Protein AF-A0A935QZE9-F1 (afdb_monomer_lite)

Secondary structure (DSSP, 8-state):
-------PPP----PPPPTT--SSHHHHHHHHHHHHHHHHHHHHHHHTPPP-GGG-TT-HHHHHHHHHHHHHTTSSEEEEEEE-S-GGG-TTS-TTSEEEE-SSSBTT---------B-TTS-B---TTEEEE-TT--EEE-TTS-EEEEE-GGGS-HHHHHHHHHHHHHHHHTTSS-S--S---PPS--TTGGGSPPHHHHHHHHHHHHHHHHSS-TTSTT--S--SS-------EEEEEE--TT--SSSTT-EEEEEE----SHHHHHHHHHH----SS---B-TTS-BSSTTTHHHHHHHH-HHHHHHHHH--S--SS--S--HHHHHHHHHGGGT--HHHHHH--HHHHHHHH-HHHHHHHHHHHHHHH-HHHHHHHHHHHHS-S---S---EEE--TT--HHHHHHHHHS-GGGHHHHHHHHHHHH-S-TT---TT-EEEPPP-

Foldseek 3Di:
DDDDDDDDDPLPPLDDWDPPADQAQVRQVVLLVVQLVLLVVQLVVLCPQDDDLVCPLLDLSLLSVQLSQCVVVLLAFAAEWTFHRRQSQEPPADPQWTKIDAQPDGSPDDDTHDQCDADPSRHGDDNHRIDTGHPPDQWDADPQLHYTYGYSNVVDDSLVVQLSSSLSVLSSQQRGPPPPDLDPDDDPDDVLCLLADRSSNLSVVLSLLLSLCRSDPAPDPPNPQHDLPAQPDDKDKFKAKADAPVLDPPDPRIDMFIDIAQARHRNLVRSLVVQDDDDPSNYQAHSVRDGPDRSSSVSSNCRRPPVSVVSSRPPSDNFDGPSSQHVLLVVLLNCLLVLNNPVSLLPDDPSRLSQCVPCRRHVVSLVSNCVRPPDPSSVVSVVSSVDDNPDDPDLPKDFDAPPDALLNVCCVPVVGSVCSVVQCVQCCVPQPPDSRSHDGRDITGDDDD

Sequence (449 aa):
MQEALACEPPDAELGASRAGAPTNKAEALARHGRNRDRVDRVIRSGLAQDVDPAAGANSRVNLLRNTCQWIEEGEADLFVLTPTHDAHLRPNIPVDKNAYFDTRLTYDQDGADYDETLNAAGQATNDVGLEAKFSQVAGSMSPDGRTMMLIDPISHSEGALVSFFVHEVQHDADQHNAGQPWKVSQPAADPAAQHRAPTWAYNNYQSEFRAYWMMNPEGSGADSFGSSTDTAVTNISITALRPGPDGKFGTADDISSTVSTAFTNRRQQDIFDHMFTPRTDNIYLDTAGAWTQSYAYLPHFYALDPAFKNMVDTYTQPASGNLINSPRIQALSAALPTSSFLSEVQALDDLDRLYLQDRSQSQPFWDQASRSLGIIPLTMLENMIDAPTAVGPMPNTVEVVSGDTLSAIADRYLSDMARWQEIYKLNKSIIGADPNALSVGMELVLPPL

Structure (mmCIF, N/CA/C/O backbone):
data_AF-A0A935QZE9-F1
#
_entry.id   AF-A0A935QZE9-F1
#
loop_
_atom_site.group_PDB
_atom_site.id
_atom_site.type_symbol
_atom_site.label_atom_id
_atom_site.label_alt_id
_atom_site.label_comp_id
_atom_site.label_asym_id
_atom_site.label_entity_id
_atom_site.label_seq_id
_atom_site.pdbx_PDB_ins_code
_atom_site.Cartn_x
_atom_site.Cartn_y
_atom_site.Cartn_z
_atom_site.occupancy
_atom_site.B_iso_or_equiv
_atom_site.auth_seq_id
_atom_site.auth_comp_id
_atom_site.auth_asym_id
_atom_site.auth_atom_id
_atom_site.pdbx_PDB_model_num
ATOM 1 N N . MET A 1 1 ? 23.424 29.061 -59.801 1.00 37.06 1 MET A N 1
ATOM 2 C CA . MET A 1 1 ? 24.359 28.609 -58.756 1.00 37.06 1 MET A CA 1
ATOM 3 C C . MET A 1 1 ? 24.216 29.549 -57.574 1.00 37.06 1 MET A C 1
ATOM 5 O O . MET A 1 1 ? 24.799 30.621 -57.583 1.00 37.06 1 MET A O 1
ATOM 9 N N . GLN A 1 2 ? 23.358 29.182 -56.628 1.00 25.02 2 GLN A N 1
ATOM 10 C CA . GLN A 1 2 ? 23.455 29.606 -55.235 1.00 25.02 2 GLN A CA 1
ATOM 11 C C . GLN A 1 2 ? 22.603 28.617 -54.443 1.00 25.02 2 GLN A C 1
ATOM 13 O O . GLN A 1 2 ? 21.376 28.643 -54.505 1.00 25.02 2 GLN A O 1
ATOM 18 N N . GLU A 1 3 ? 23.297 27.651 -53.846 1.00 27.89 3 GLU A N 1
ATOM 19 C CA . GLU A 1 3 ? 22.759 26.699 -52.884 1.00 27.89 3 GLU A CA 1
ATOM 20 C C . GLU A 1 3 ? 22.256 27.482 -51.671 1.00 27.89 3 GLU A C 1
ATOM 22 O O . GLU A 1 3 ? 22.999 28.250 -51.058 1.00 27.89 3 GLU A O 1
ATOM 27 N N . ALA A 1 4 ? 20.976 27.312 -51.352 1.00 27.95 4 ALA A N 1
ATOM 28 C CA . ALA A 1 4 ? 20.446 27.705 -50.064 1.00 27.95 4 ALA A CA 1
ATOM 29 C C . ALA A 1 4 ? 20.871 26.630 -49.059 1.00 27.95 4 ALA A C 1
ATOM 31 O O . ALA A 1 4 ? 20.408 25.492 -49.133 1.00 27.95 4 ALA A O 1
ATOM 32 N N . LEU A 1 5 ? 21.787 27.002 -48.163 1.00 29.17 5 LEU A N 1
ATOM 33 C CA . LEU A 1 5 ? 22.135 26.236 -46.973 1.00 29.17 5 LEU A CA 1
ATOM 34 C C . LEU A 1 5 ? 20.855 25.931 -46.190 1.00 29.17 5 LEU A C 1
ATOM 36 O O . LEU A 1 5 ? 20.206 26.837 -45.662 1.00 29.17 5 LEU A O 1
ATOM 40 N N . ALA A 1 6 ? 20.498 24.651 -46.135 1.00 30.64 6 ALA A N 1
ATOM 41 C CA . ALA A 1 6 ? 19.568 24.144 -45.148 1.00 30.64 6 ALA A CA 1
ATOM 42 C C . ALA A 1 6 ? 20.222 24.321 -43.773 1.00 30.64 6 ALA A C 1
ATOM 44 O O . ALA A 1 6 ? 21.325 23.835 -43.534 1.00 30.64 6 ALA A O 1
ATOM 45 N N . CYS A 1 7 ? 19.558 25.070 -42.897 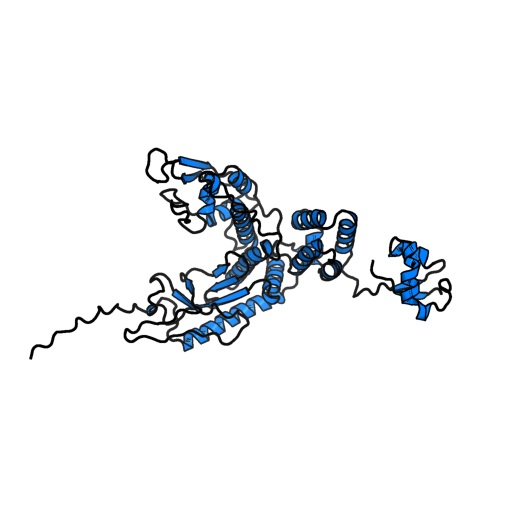1.00 28.75 7 CYS A N 1
ATOM 46 C CA . CYS A 1 7 ? 19.888 25.103 -41.482 1.00 28.75 7 CYS A CA 1
ATOM 47 C C . CYS A 1 7 ? 19.571 23.705 -40.933 1.00 28.75 7 CYS A C 1
ATOM 49 O O . CYS A 1 7 ? 18.399 23.321 -40.907 1.00 28.75 7 CYS A O 1
ATOM 51 N N . GLU A 1 8 ? 20.596 22.925 -40.588 1.00 33.00 8 GLU A N 1
ATOM 52 C CA . GLU A 1 8 ? 20.407 21.691 -39.827 1.00 33.00 8 GLU A CA 1
ATOM 53 C C . GLU A 1 8 ? 19.709 22.036 -38.499 1.00 33.00 8 GLU A C 1
ATOM 55 O O . GLU A 1 8 ? 20.005 23.081 -37.902 1.00 33.00 8 GLU A O 1
ATOM 60 N N . PRO A 1 9 ? 18.732 21.226 -38.046 1.00 36.38 9 PRO A N 1
ATOM 61 C CA . PRO A 1 9 ? 18.176 21.397 -36.713 1.00 36.38 9 PRO A CA 1
ATOM 62 C C . PRO A 1 9 ? 19.311 21.257 -35.688 1.00 36.38 9 PRO A C 1
ATOM 64 O O . PRO A 1 9 ? 20.254 20.510 -35.939 1.00 36.38 9 PRO A O 1
ATOM 67 N N . PRO A 1 10 ? 19.255 21.970 -34.551 1.00 37.50 10 PRO A N 1
ATOM 68 C CA . PRO A 1 10 ? 20.286 21.842 -33.535 1.00 37.50 10 PRO A CA 1
ATOM 69 C C . PRO A 1 10 ? 20.361 20.379 -33.101 1.00 37.50 10 PRO A C 1
ATOM 71 O O . PRO A 1 10 ? 19.338 19.810 -32.712 1.00 37.50 10 PRO A O 1
ATOM 74 N N . ASP A 1 11 ? 21.557 19.793 -33.179 1.00 38.81 11 ASP A N 1
ATOM 75 C CA . ASP A 1 11 ? 21.886 18.538 -32.516 1.00 38.81 11 ASP A CA 1
ATOM 76 C C . ASP A 1 11 ? 21.475 18.690 -31.050 1.00 38.81 11 ASP A C 1
ATOM 78 O O . ASP A 1 11 ? 22.131 19.376 -30.262 1.00 38.81 11 ASP A O 1
ATOM 82 N N . ALA A 1 12 ? 20.330 18.119 -30.680 1.00 43.53 12 ALA A N 1
ATOM 83 C CA . ALA A 1 12 ? 20.026 17.899 -29.283 1.00 43.53 12 ALA A CA 1
ATOM 84 C C . ALA A 1 12 ? 21.108 16.932 -28.814 1.00 43.53 12 ALA A C 1
ATOM 86 O O . ALA A 1 12 ? 21.060 15.765 -29.194 1.00 43.53 12 ALA A O 1
ATOM 87 N N . GLU A 1 13 ? 22.119 17.425 -28.088 1.00 48.72 13 GLU A N 1
ATOM 88 C CA . GLU A 1 13 ? 23.143 16.573 -27.488 1.00 48.72 13 GLU A CA 1
ATOM 89 C C . GLU A 1 13 ? 22.421 15.459 -26.728 1.00 48.72 13 GLU A C 1
ATOM 91 O O . GLU A 1 13 ? 21.825 15.681 -25.671 1.00 48.72 13 GLU A O 1
ATOM 96 N N . LEU A 1 14 ? 22.410 14.264 -27.320 1.00 61.72 14 LEU A N 1
ATOM 97 C CA . LEU A 1 14 ? 21.896 13.063 -26.691 1.00 61.72 14 LEU A CA 1
ATOM 98 C C . LEU A 1 14 ? 22.778 12.862 -25.458 1.00 61.72 14 LEU A C 1
ATOM 100 O O . LEU A 1 14 ? 23.981 12.627 -25.579 1.00 61.72 14 LEU A O 1
ATOM 104 N N . GLY A 1 15 ? 22.205 13.107 -24.279 1.00 68.06 15 GLY A N 1
ATOM 105 C CA . GLY A 1 15 ? 22.956 13.189 -23.029 1.00 68.06 15 GLY A CA 1
ATOM 106 C C . GLY A 1 15 ? 23.719 11.899 -22.723 1.00 68.06 15 GLY A C 1
ATOM 107 O O . GLY A 1 15 ? 23.447 10.847 -23.290 1.00 68.06 15 GLY A O 1
ATOM 108 N N . ALA A 1 16 ? 24.680 11.951 -21.802 1.00 80.69 16 ALA A N 1
ATOM 109 C CA . ALA A 1 16 ? 25.407 10.750 -21.392 1.00 80.69 16 ALA A CA 1
ATOM 110 C C . ALA A 1 16 ? 24.467 9.675 -20.807 1.00 80.69 16 ALA A C 1
ATOM 112 O O . ALA A 1 16 ? 23.403 9.986 -20.261 1.00 80.69 16 ALA A O 1
ATOM 113 N N . SER A 1 17 ? 24.897 8.409 -20.872 1.00 83.69 17 SER A N 1
ATOM 114 C CA . SER A 1 17 ? 24.175 7.306 -20.229 1.00 83.69 17 SER A CA 1
ATOM 115 C C . SER A 1 17 ? 23.900 7.608 -18.753 1.00 83.69 17 SER A C 1
ATOM 117 O O . SER A 1 17 ? 24.747 8.154 -18.038 1.00 83.69 17 SER A O 1
ATOM 119 N N . ARG A 1 18 ? 22.687 7.272 -18.303 1.00 85.31 18 ARG A N 1
ATOM 120 C CA . ARG A 1 18 ? 22.215 7.591 -16.953 1.00 85.31 18 ARG A CA 1
ATOM 121 C C . ARG A 1 18 ? 22.924 6.700 -15.934 1.00 85.31 18 ARG A C 1
ATOM 123 O O . ARG A 1 18 ? 23.206 5.532 -16.197 1.00 85.31 18 ARG A O 1
ATOM 130 N N . ALA A 1 19 ? 23.203 7.237 -14.749 1.00 81.56 19 ALA A N 1
ATOM 131 C CA . ALA A 1 19 ? 23.877 6.482 -13.697 1.00 81.56 19 ALA A CA 1
ATOM 132 C C . ALA A 1 19 ? 23.119 5.179 -13.371 1.00 81.56 19 ALA A C 1
ATOM 134 O O . ALA A 1 19 ? 21.905 5.187 -13.169 1.00 81.56 19 ALA A O 1
ATOM 135 N N . GLY A 1 20 ? 23.844 4.057 -13.333 1.00 80.81 20 GLY A N 1
ATOM 136 C CA . GLY A 1 20 ? 23.277 2.734 -13.059 1.00 80.81 20 GLY A CA 1
ATOM 137 C C . GLY A 1 20 ? 22.522 2.086 -14.226 1.00 80.81 20 GLY A C 1
ATOM 138 O O . GLY A 1 20 ? 22.064 0.951 -14.064 1.00 80.81 20 GLY A O 1
ATOM 139 N N . ALA A 1 21 ? 22.412 2.752 -15.383 1.00 88.81 21 ALA A N 1
ATOM 140 C CA . ALA A 1 21 ? 21.827 2.166 -16.584 1.00 88.81 21 ALA A CA 1
ATOM 141 C C . ALA A 1 21 ? 22.721 1.037 -17.141 1.00 88.81 21 ALA A C 1
ATOM 143 O O . ALA A 1 21 ? 23.950 1.150 -17.095 1.00 88.81 21 ALA A O 1
ATOM 144 N N . PRO A 1 22 ? 22.131 -0.051 -17.670 1.00 95.19 22 PRO A N 1
ATOM 145 C CA . PRO A 1 22 ? 22.869 -1.068 -18.415 1.00 95.19 22 PRO A CA 1
ATOM 146 C C . PRO A 1 22 ? 23.602 -0.465 -19.621 1.00 95.19 22 PRO A C 1
ATOM 148 O O . PRO A 1 22 ? 23.178 0.552 -20.166 1.00 95.19 22 PRO A O 1
ATOM 151 N N . THR A 1 23 ? 24.680 -1.102 -20.077 1.00 94.94 23 THR A N 1
ATOM 152 C CA . THR A 1 23 ? 25.476 -0.601 -21.212 1.00 94.94 23 THR A CA 1
ATOM 153 C C . THR A 1 23 ? 24.837 -0.867 -22.574 1.00 94.94 23 THR A C 1
ATOM 155 O O . THR A 1 23 ? 25.147 -0.182 -23.544 1.00 94.94 23 THR A O 1
ATOM 158 N N . ASN A 1 24 ? 23.961 -1.869 -22.666 1.00 96.06 24 ASN A N 1
ATOM 159 C CA . ASN A 1 24 ? 23.231 -2.245 -23.875 1.00 96.06 24 ASN A CA 1
ATOM 160 C C . ASN A 1 24 ? 21.957 -3.027 -23.512 1.00 96.06 24 ASN A C 1
ATOM 162 O O . ASN A 1 24 ? 21.772 -3.446 -22.363 1.00 96.06 24 ASN A O 1
ATOM 166 N N . LYS A 1 25 ? 21.088 -3.264 -24.498 1.00 97.31 25 LYS A N 1
ATOM 167 C CA . LYS A 1 25 ? 19.837 -4.003 -24.300 1.00 97.31 25 LYS A CA 1
ATOM 168 C C . LYS A 1 25 ? 20.028 -5.434 -23.805 1.00 97.31 25 LYS A C 1
ATOM 170 O O . LYS A 1 25 ? 19.281 -5.857 -22.928 1.00 97.31 25 LYS A O 1
ATOM 175 N N . ALA A 1 26 ? 21.040 -6.162 -24.276 1.00 98.06 26 ALA A N 1
ATOM 176 C CA . ALA A 1 26 ? 21.297 -7.521 -23.793 1.00 98.06 26 ALA A CA 1
ATOM 177 C C . ALA A 1 26 ? 21.621 -7.542 -22.287 1.00 98.06 26 ALA A C 1
ATOM 179 O O . ALA A 1 26 ? 21.127 -8.399 -21.556 1.00 98.06 26 ALA A O 1
ATOM 180 N N . GLU A 1 27 ? 22.388 -6.566 -21.795 1.00 98.06 27 GLU A N 1
ATOM 181 C CA . GLU A 1 27 ? 22.641 -6.402 -20.363 1.00 98.06 27 GLU A CA 1
ATOM 182 C C . GLU A 1 27 ? 21.372 -6.003 -19.599 1.00 98.06 27 GLU A C 1
ATOM 184 O O . GLU A 1 27 ? 21.139 -6.519 -18.505 1.00 98.06 27 GLU A O 1
ATOM 189 N N . ALA A 1 28 ? 20.535 -5.133 -20.173 1.00 98.12 28 ALA A N 1
ATOM 190 C CA . ALA A 1 28 ? 19.254 -4.752 -19.583 1.00 98.12 28 ALA A CA 1
ATOM 191 C C . ALA A 1 28 ? 18.324 -5.965 -19.412 1.00 98.12 28 ALA A C 1
ATOM 193 O O . ALA A 1 28 ? 17.804 -6.186 -18.321 1.00 98.12 28 ALA A O 1
ATOM 194 N N . LEU A 1 29 ? 18.186 -6.804 -20.444 1.00 98.31 29 LEU A N 1
ATOM 195 C CA . LEU A 1 29 ? 17.399 -8.040 -20.391 1.00 98.31 29 LEU A CA 1
ATOM 196 C C . LEU A 1 29 ? 17.988 -9.053 -19.397 1.00 98.31 29 LEU A C 1
ATOM 198 O O . LEU A 1 29 ? 17.261 -9.629 -18.590 1.00 98.31 29 LEU A O 1
ATOM 202 N N . ALA A 1 30 ? 19.315 -9.220 -19.374 1.00 97.75 30 ALA A N 1
ATOM 203 C CA . ALA A 1 30 ? 19.975 -10.079 -18.391 1.00 97.75 30 ALA A CA 1
ATOM 204 C C . ALA A 1 30 ? 19.781 -9.568 -16.951 1.00 97.75 30 ALA A C 1
ATOM 206 O O . ALA A 1 30 ? 19.652 -10.362 -16.017 1.00 97.75 30 ALA A O 1
ATOM 207 N N . ARG A 1 31 ? 19.763 -8.245 -16.747 1.00 97.75 31 ARG A N 1
ATOM 208 C CA . ARG A 1 31 ? 19.450 -7.620 -15.455 1.00 97.75 31 ARG A CA 1
ATOM 209 C C . ARG A 1 31 ? 17.995 -7.851 -15.065 1.00 97.75 31 ARG A C 1
ATOM 211 O O . ARG A 1 31 ? 17.751 -8.175 -13.908 1.00 97.75 31 ARG A O 1
ATOM 218 N N . HIS A 1 32 ? 17.070 -7.758 -16.016 1.00 98.00 32 HIS A N 1
ATOM 219 C CA . HIS A 1 32 ? 15.653 -8.020 -15.784 1.00 98.00 32 HIS A CA 1
ATOM 220 C C . HIS A 1 32 ? 15.417 -9.464 -15.323 1.00 98.00 32 HIS A C 1
ATOM 222 O O . HIS A 1 32 ? 14.739 -9.675 -14.321 1.00 98.00 32 HIS A O 1
ATOM 228 N N . GLY A 1 33 ? 16.085 -10.445 -15.946 1.00 97.31 33 GLY A N 1
ATOM 229 C CA . GLY A 1 33 ? 16.086 -11.833 -15.464 1.00 97.31 33 GLY A CA 1
ATOM 230 C C . GLY A 1 33 ? 16.555 -11.953 -14.008 1.00 97.31 33 GLY A C 1
ATOM 231 O O . GLY A 1 33 ? 15.857 -12.522 -13.176 1.00 97.31 33 GLY A O 1
ATOM 232 N N . ARG A 1 34 ? 17.677 -11.311 -13.645 1.00 97.06 34 ARG A N 1
ATOM 233 C CA . ARG A 1 34 ? 18.165 -11.306 -12.249 1.00 97.06 34 ARG A CA 1
ATOM 234 C C . ARG A 1 34 ? 17.211 -10.614 -11.271 1.00 97.06 34 ARG A C 1
ATOM 236 O O . ARG A 1 34 ? 17.135 -11.031 -10.116 1.00 97.06 34 ARG A O 1
ATOM 243 N N . ASN A 1 35 ? 16.531 -9.553 -11.705 1.00 97.00 35 ASN A N 1
ATOM 244 C CA . ASN A 1 35 ? 15.523 -8.846 -10.917 1.00 97.00 35 ASN A CA 1
ATOM 245 C C . ASN A 1 35 ? 14.312 -9.751 -10.644 1.00 97.00 35 ASN A C 1
ATOM 247 O O . ASN A 1 35 ? 13.912 -9.879 -9.488 1.00 97.00 35 ASN A O 1
ATOM 251 N N . ARG A 1 36 ? 13.796 -10.447 -11.665 1.00 96.50 36 ARG A N 1
ATOM 252 C CA . ARG A 1 36 ? 12.717 -11.437 -11.515 1.00 96.50 36 ARG A CA 1
ATOM 253 C C . ARG A 1 36 ? 13.130 -12.596 -10.609 1.00 96.50 36 ARG A C 1
ATOM 255 O O . ARG A 1 36 ? 12.435 -12.874 -9.638 1.00 96.50 36 ARG A O 1
ATOM 262 N N . ASP A 1 37 ? 14.316 -13.171 -10.818 1.00 94.44 37 ASP A N 1
ATOM 263 C CA . ASP A 1 37 ? 14.845 -14.239 -9.957 1.00 94.44 37 ASP A CA 1
ATOM 264 C C . ASP A 1 37 ? 14.987 -13.786 -8.494 1.00 94.44 37 ASP A C 1
ATOM 266 O O . ASP A 1 37 ? 14.840 -14.576 -7.562 1.00 94.44 37 ASP A O 1
ATOM 270 N N . ARG A 1 38 ? 15.345 -12.515 -8.262 1.00 94.81 38 ARG A N 1
ATOM 271 C CA . ARG A 1 38 ? 15.457 -11.949 -6.912 1.00 94.81 38 ARG A CA 1
ATOM 272 C C . ARG A 1 38 ? 14.094 -11.872 -6.236 1.00 94.81 38 ARG A C 1
ATOM 274 O O . ARG A 1 38 ? 14.015 -12.221 -5.062 1.00 94.81 38 ARG A O 1
ATOM 281 N N . VAL A 1 39 ? 13.066 -11.445 -6.963 1.00 95.69 39 VAL A N 1
ATOM 282 C CA . VAL A 1 39 ? 11.682 -11.376 -6.478 1.00 95.69 39 VAL A CA 1
ATOM 283 C C . VAL A 1 39 ? 11.123 -12.770 -6.199 1.00 95.69 39 VAL A C 1
ATOM 285 O O . VAL A 1 39 ? 10.683 -13.014 -5.079 1.00 95.69 39 VAL A O 1
ATOM 288 N N . ASP A 1 40 ? 11.250 -13.705 -7.145 1.00 94.50 40 ASP A N 1
ATOM 289 C CA . ASP A 1 40 ? 10.812 -15.100 -6.982 1.00 94.50 40 ASP A CA 1
ATOM 290 C C . ASP A 1 40 ? 11.450 -15.751 -5.743 1.00 94.50 40 ASP A C 1
ATOM 292 O O . ASP A 1 40 ? 10.755 -16.364 -4.934 1.00 94.50 40 ASP A O 1
ATOM 296 N N . ARG A 1 41 ? 12.752 -15.533 -5.502 1.00 92.75 41 ARG A N 1
ATOM 297 C CA . ARG A 1 41 ? 13.413 -16.031 -4.282 1.00 92.75 41 ARG A CA 1
ATOM 298 C C . ARG A 1 41 ? 12.807 -15.476 -2.994 1.00 92.75 41 ARG A C 1
ATOM 300 O O . ARG A 1 41 ? 12.677 -16.232 -2.034 1.00 92.75 41 ARG A O 1
ATOM 307 N N . VAL A 1 42 ? 12.476 -14.183 -2.947 1.00 92.94 42 VAL A N 1
ATOM 308 C CA . VAL A 1 42 ? 11.858 -13.574 -1.756 1.00 92.94 42 VAL A CA 1
ATOM 309 C C . VAL A 1 42 ? 10.458 -14.141 -1.542 1.00 92.94 42 VAL A C 1
ATOM 311 O O . VAL A 1 42 ? 10.150 -14.547 -0.424 1.00 92.94 42 VAL A O 1
ATOM 314 N N . ILE A 1 43 ? 9.656 -14.251 -2.606 1.00 95.56 43 ILE A N 1
ATOM 315 C CA . ILE A 1 43 ? 8.300 -14.812 -2.540 1.00 95.56 43 ILE A CA 1
ATOM 316 C C . ILE A 1 43 ? 8.347 -16.259 -2.047 1.00 95.56 43 ILE A C 1
ATOM 318 O O . ILE A 1 43 ? 7.722 -16.582 -1.041 1.00 95.56 43 ILE A O 1
ATOM 322 N N . ARG A 1 44 ? 9.166 -17.120 -2.662 1.00 94.31 44 ARG A N 1
ATOM 323 C CA . ARG A 1 44 ? 9.317 -18.521 -2.232 1.00 94.31 44 ARG A CA 1
ATOM 324 C C . ARG A 1 44 ? 9.829 -18.651 -0.802 1.00 94.31 44 ARG A C 1
ATOM 326 O O . ARG A 1 44 ? 9.381 -19.537 -0.081 1.00 94.31 44 ARG A O 1
ATOM 333 N N . SER A 1 45 ? 10.751 -17.781 -0.387 1.00 92.06 45 SER A N 1
ATOM 334 C CA . SER A 1 45 ? 11.237 -17.737 0.996 1.00 92.06 45 SER A CA 1
ATOM 335 C C . SER A 1 45 ? 10.113 -17.390 1.972 1.00 92.06 45 SER A C 1
ATOM 337 O O . SER A 1 45 ? 9.997 -18.028 3.016 1.00 92.06 45 SER A O 1
ATOM 339 N N . GLY A 1 46 ? 9.254 -16.429 1.619 1.00 92.75 46 GLY A N 1
ATOM 340 C CA . GLY A 1 46 ? 8.068 -16.080 2.395 1.00 92.75 46 GLY A CA 1
ATOM 341 C C . GLY A 1 46 ? 7.054 -17.219 2.459 1.00 92.75 46 GLY A C 1
ATOM 342 O O . GLY A 1 46 ? 6.615 -17.572 3.547 1.00 92.75 46 GLY A O 1
ATOM 343 N N . LEU A 1 47 ? 6.741 -17.857 1.327 1.00 92.88 47 LEU A N 1
ATOM 344 C CA . LEU A 1 47 ? 5.826 -19.007 1.249 1.00 92.88 47 LEU A CA 1
ATOM 345 C C . LEU A 1 47 ? 6.293 -20.216 2.080 1.00 92.88 47 LEU A C 1
ATOM 347 O O . LEU A 1 47 ? 5.465 -21.006 2.531 1.00 92.88 47 LEU A O 1
ATOM 351 N N . ALA A 1 48 ? 7.606 -20.361 2.276 1.00 91.00 48 ALA A N 1
ATOM 352 C CA . ALA A 1 48 ? 8.216 -21.445 3.041 1.00 91.00 48 ALA A CA 1
ATOM 353 C C . ALA A 1 48 ? 8.329 -21.167 4.552 1.00 91.00 48 ALA A C 1
ATOM 355 O O . ALA A 1 48 ? 8.840 -22.021 5.273 1.00 91.00 48 ALA A O 1
ATOM 356 N N . GLN A 1 49 ? 7.918 -19.988 5.033 1.00 89.31 49 GLN A N 1
ATOM 357 C CA . GLN A 1 49 ? 7.950 -19.681 6.463 1.00 89.31 49 GLN A CA 1
ATOM 358 C C . GLN A 1 49 ? 6.918 -20.512 7.234 1.00 89.31 49 GLN A C 1
ATOM 360 O O . GLN A 1 49 ? 5.764 -20.624 6.813 1.00 89.31 49 GLN A O 1
ATOM 365 N N . ASP A 1 50 ? 7.323 -21.018 8.399 1.00 85.12 50 ASP A N 1
ATOM 366 C CA . ASP A 1 50 ? 6.413 -21.623 9.367 1.00 85.12 50 ASP A CA 1
ATOM 367 C C . ASP A 1 50 ? 5.664 -20.513 10.113 1.00 85.12 50 ASP A C 1
ATOM 369 O O . ASP A 1 50 ? 6.268 -19.673 10.786 1.00 85.12 50 ASP A O 1
ATOM 373 N N . VAL A 1 51 ? 4.340 -20.500 9.978 1.00 80.94 51 VAL A N 1
ATOM 374 C CA . VAL A 1 51 ? 3.479 -19.551 10.685 1.00 80.94 51 VAL A CA 1
ATOM 375 C C . VAL A 1 51 ? 3.419 -19.926 12.162 1.00 80.94 51 VAL A C 1
ATOM 377 O O . VAL A 1 51 ? 3.110 -21.068 12.502 1.00 80.94 51 VAL A O 1
ATOM 380 N N . ASP A 1 52 ? 3.672 -18.954 13.039 1.00 81.69 52 ASP A N 1
ATOM 381 C CA . ASP A 1 52 ? 3.528 -19.115 14.486 1.00 81.69 52 ASP A CA 1
ATOM 382 C C . ASP A 1 52 ? 2.412 -18.201 14.997 1.00 81.69 52 ASP A C 1
ATOM 384 O O . ASP A 1 52 ? 2.617 -16.990 15.152 1.00 81.69 52 ASP A O 1
ATOM 388 N N . PRO A 1 53 ? 1.227 -18.747 15.299 1.00 75.25 53 PRO A N 1
ATOM 389 C CA . PRO A 1 53 ? 0.150 -17.941 15.839 1.00 75.25 53 PRO A CA 1
ATOM 390 C C . PRO A 1 53 ? 0.454 -17.320 17.209 1.00 75.25 53 PRO A C 1
ATOM 392 O O . PRO A 1 53 ? -0.076 -16.255 17.526 1.00 75.25 53 PRO A O 1
ATOM 395 N N . ALA A 1 54 ? 1.346 -17.919 18.007 1.00 79.38 54 ALA A N 1
ATOM 396 C CA . ALA A 1 54 ? 1.764 -17.348 19.287 1.00 79.38 54 ALA A CA 1
ATOM 397 C C . ALA A 1 54 ? 2.627 -16.085 19.115 1.00 79.38 54 ALA A C 1
ATOM 399 O O . ALA A 1 54 ? 2.710 -15.270 20.036 1.00 79.38 54 ALA A O 1
ATOM 400 N N . ALA A 1 55 ? 3.227 -15.886 17.936 1.00 80.06 55 ALA A N 1
ATOM 401 C CA . ALA A 1 55 ? 3.961 -14.669 17.595 1.00 80.06 55 ALA A CA 1
ATOM 402 C C . ALA A 1 55 ? 3.037 -13.474 17.274 1.00 80.06 55 ALA A C 1
ATOM 404 O O . ALA A 1 55 ? 3.508 -12.336 17.212 1.00 80.06 55 ALA A O 1
ATOM 405 N N . GLY A 1 56 ? 1.732 -13.714 17.096 1.00 73.81 56 GLY A N 1
ATOM 406 C CA . GLY A 1 56 ? 0.718 -12.695 16.820 1.00 73.81 56 GLY A CA 1
ATOM 407 C C . GLY A 1 56 ? 0.697 -12.190 15.371 1.00 73.81 56 GLY A C 1
ATOM 408 O O . GLY A 1 56 ? 1.596 -12.466 14.571 1.00 73.81 56 GLY A O 1
ATOM 409 N N . ALA A 1 57 ? -0.342 -11.422 15.024 1.00 71.50 57 ALA A N 1
ATOM 410 C CA . ALA A 1 57 ? -0.566 -10.932 13.657 1.00 71.50 57 ALA A CA 1
ATOM 411 C C . ALA A 1 57 ? 0.497 -9.921 13.186 1.00 71.50 57 ALA A C 1
ATOM 413 O O . ALA A 1 57 ? 0.811 -9.859 12.006 1.00 71.50 57 ALA A O 1
ATOM 414 N N . ASN A 1 58 ? 1.125 -9.187 14.111 1.00 75.00 58 ASN A N 1
ATOM 415 C CA . ASN A 1 58 ? 2.195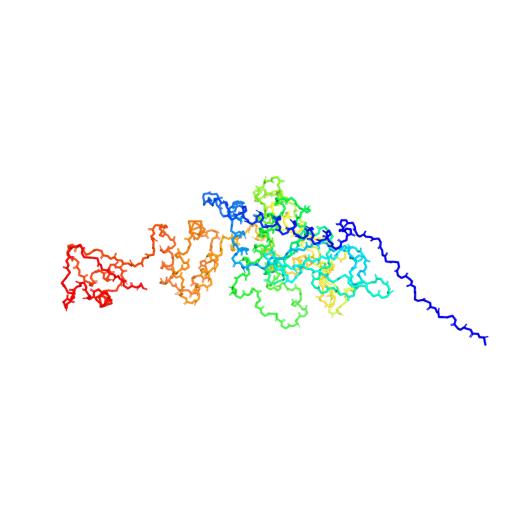 -8.228 13.799 1.00 75.00 58 ASN A CA 1
ATOM 416 C C . ASN A 1 58 ? 3.586 -8.877 13.659 1.00 75.00 58 ASN A C 1
ATOM 418 O O . ASN A 1 58 ? 4.590 -8.177 13.501 1.00 75.00 58 ASN A O 1
ATOM 422 N N . SER A 1 59 ? 3.683 -10.207 13.753 1.00 84.44 59 SER A N 1
ATOM 423 C CA . SER A 1 59 ? 4.939 -10.920 13.529 1.00 84.44 59 SER A CA 1
ATOM 424 C C . SER A 1 59 ? 5.418 -10.721 12.093 1.00 84.44 59 SER A C 1
ATOM 426 O O . SER A 1 59 ? 4.686 -10.991 11.143 1.00 84.44 59 SER A O 1
ATOM 428 N N . ARG A 1 60 ? 6.690 -10.335 11.918 1.00 86.25 60 ARG A N 1
ATOM 429 C CA . ARG A 1 60 ? 7.299 -10.179 10.583 1.00 86.25 60 ARG A CA 1
ATOM 430 C C . ARG A 1 60 ? 7.203 -11.451 9.747 1.00 86.25 60 ARG A C 1
ATOM 432 O O . ARG A 1 60 ? 7.076 -11.366 8.534 1.00 86.25 60 ARG A O 1
ATOM 439 N N . VAL A 1 61 ? 7.324 -12.609 10.396 1.00 88.19 61 VAL A N 1
ATOM 440 C CA . VAL A 1 61 ? 7.303 -13.918 9.733 1.00 88.19 61 VAL A CA 1
ATOM 441 C C . VAL A 1 61 ? 5.904 -14.206 9.200 1.00 88.19 61 VAL A C 1
ATOM 443 O O . VAL A 1 61 ? 5.763 -14.514 8.019 1.00 88.19 61 VAL A O 1
ATOM 446 N N . ASN A 1 62 ? 4.880 -14.015 10.037 1.00 87.62 62 ASN A N 1
ATOM 447 C CA . ASN A 1 62 ? 3.485 -14.224 9.652 1.00 87.62 62 ASN A CA 1
ATOM 448 C C . ASN A 1 62 ? 3.082 -13.237 8.546 1.00 87.62 62 ASN A C 1
ATOM 450 O O . ASN A 1 62 ? 2.615 -13.659 7.492 1.00 87.62 62 ASN A O 1
ATOM 454 N N . LEU A 1 63 ? 3.378 -11.943 8.724 1.00 89.75 63 LEU A N 1
ATOM 455 C CA . LEU A 1 63 ? 3.110 -10.915 7.715 1.00 89.75 63 LEU A CA 1
ATOM 456 C C . LEU A 1 63 ? 3.790 -11.230 6.383 1.00 89.75 63 LEU A C 1
ATOM 458 O O . LEU A 1 63 ? 3.144 -11.151 5.344 1.00 89.75 63 LEU A O 1
ATOM 462 N N . LEU A 1 64 ? 5.068 -11.628 6.388 1.00 91.81 64 LEU A N 1
ATOM 463 C CA . LEU A 1 64 ? 5.771 -12.008 5.163 1.00 91.81 64 LEU A CA 1
ATOM 464 C C . LEU A 1 64 ? 5.135 -13.240 4.507 1.00 91.81 64 LEU A C 1
ATOM 466 O O . LEU A 1 64 ? 4.944 -13.244 3.291 1.00 91.81 64 LEU A O 1
ATOM 470 N N . ARG A 1 65 ? 4.782 -14.272 5.284 1.00 92.31 65 ARG A N 1
ATOM 471 C CA . ARG A 1 65 ? 4.141 -15.476 4.741 1.00 92.31 65 ARG A CA 1
ATOM 472 C C . ARG A 1 65 ? 2.840 -15.146 4.018 1.00 92.31 65 ARG A C 1
ATOM 474 O O . ARG A 1 65 ? 2.613 -15.653 2.915 1.00 92.31 65 ARG A O 1
ATOM 481 N N . ASN A 1 66 ? 2.022 -14.301 4.630 1.00 91.38 66 ASN A N 1
ATOM 482 C CA . ASN A 1 66 ? 0.712 -13.921 4.117 1.00 91.38 66 ASN A CA 1
ATOM 483 C C . ASN A 1 66 ? 0.828 -12.950 2.944 1.00 91.38 66 ASN A C 1
ATOM 485 O O . ASN A 1 66 ? 0.168 -13.146 1.932 1.00 91.38 66 ASN A O 1
ATOM 489 N N . THR A 1 67 ? 1.757 -11.996 3.019 1.00 93.06 67 THR A N 1
ATOM 490 C CA . THR A 1 67 ? 2.136 -11.108 1.908 1.00 93.06 67 THR A CA 1
ATOM 491 C C . THR A 1 67 ? 2.524 -11.909 0.666 1.00 93.06 67 THR A C 1
ATOM 493 O O . THR A 1 67 ? 2.041 -11.648 -0.431 1.00 93.06 67 THR A O 1
ATOM 496 N N . CYS A 1 68 ? 3.384 -12.919 0.820 1.00 94.44 68 CYS A N 1
ATOM 497 C CA . CYS A 1 68 ? 3.802 -13.748 -0.306 1.00 94.44 68 CYS A CA 1
ATOM 498 C C . CYS A 1 68 ? 2.680 -14.659 -0.813 1.00 94.44 68 CYS A C 1
ATOM 500 O O . CYS A 1 68 ? 2.632 -14.916 -2.010 1.00 94.44 68 CYS A O 1
ATOM 502 N N . GLN A 1 69 ? 1.769 -15.113 0.060 1.00 92.50 69 GLN A N 1
ATOM 503 C CA . GLN A 1 69 ? 0.556 -15.812 -0.379 1.00 92.50 69 GLN A CA 1
ATOM 504 C C . GLN A 1 69 ? -0.320 -14.915 -1.248 1.00 92.50 69 GLN A C 1
ATOM 506 O O . GLN A 1 69 ? -0.773 -15.342 -2.298 1.00 92.50 69 GLN A O 1
ATOM 511 N N . TRP A 1 70 ? -0.516 -13.675 -0.802 1.00 91.69 70 TRP A N 1
ATOM 512 C CA . TRP A 1 70 ? -1.325 -12.661 -1.467 1.00 91.69 70 TRP A CA 1
ATOM 513 C C . TRP A 1 70 ? -0.864 -12.428 -2.908 1.00 91.69 70 TRP A C 1
ATOM 515 O O . TRP A 1 70 ? -1.663 -12.426 -3.841 1.00 91.69 70 TRP A O 1
ATOM 525 N N . ILE A 1 71 ? 0.452 -12.299 -3.095 1.00 93.25 71 ILE A N 1
ATOM 526 C CA . ILE A 1 71 ? 1.061 -12.133 -4.418 1.00 93.25 71 ILE A CA 1
ATOM 527 C C . ILE A 1 71 ? 0.913 -13.414 -5.256 1.00 93.25 71 ILE A C 1
ATOM 529 O O . ILE A 1 71 ? 0.497 -13.335 -6.407 1.00 93.25 71 ILE A O 1
ATOM 533 N N . GLU A 1 72 ? 1.218 -14.588 -4.691 1.00 93.38 72 GLU A N 1
ATOM 534 C CA . GLU A 1 72 ? 1.168 -15.870 -5.418 1.00 93.38 72 GLU A CA 1
ATOM 535 C C . GLU A 1 72 ? -0.255 -16.254 -5.860 1.00 93.38 72 GLU A C 1
ATOM 537 O O . GLU A 1 72 ? -0.439 -16.872 -6.905 1.00 93.38 72 GLU A O 1
ATOM 542 N N . GLU A 1 73 ? -1.274 -15.872 -5.089 1.00 90.19 73 GLU A N 1
ATOM 543 C CA . GLU A 1 73 ? -2.684 -16.122 -5.414 1.00 90.19 73 GLU A CA 1
ATOM 544 C C . GLU A 1 73 ? -3.274 -15.076 -6.382 1.00 90.19 73 GLU A C 1
ATOM 546 O O . GLU A 1 73 ? -4.432 -15.195 -6.783 1.00 90.19 73 GLU A O 1
ATOM 551 N N . GLY A 1 74 ? -2.477 -14.093 -6.823 1.00 88.94 74 GLY A N 1
ATOM 552 C CA . GLY A 1 74 ? -2.882 -13.088 -7.813 1.00 88.94 74 GLY A CA 1
ATOM 553 C C . GLY A 1 74 ? -3.801 -11.997 -7.258 1.00 88.94 74 GLY A C 1
ATOM 554 O O . GLY A 1 74 ? -4.501 -11.314 -8.018 1.00 88.94 74 GLY A O 1
ATOM 555 N N . GLU A 1 75 ? -3.805 -11.822 -5.937 1.00 86.25 75 GLU A N 1
ATOM 556 C CA . GLU A 1 75 ? -4.619 -10.807 -5.275 1.00 86.25 75 GLU A CA 1
ATOM 557 C C . GLU A 1 75 ? -4.070 -9.398 -5.541 1.00 86.25 75 GLU A C 1
ATOM 559 O O . GLU A 1 75 ? -4.853 -8.475 -5.730 1.00 86.25 75 GLU A O 1
ATOM 564 N N . ALA A 1 76 ? -2.751 -9.263 -5.728 1.00 88.00 76 ALA A N 1
ATOM 565 C CA . ALA A 1 76 ? -2.110 -8.057 -6.253 1.00 88.00 76 ALA A CA 1
ATOM 566 C C . ALA A 1 76 ? -1.292 -8.362 -7.520 1.00 88.00 76 ALA A C 1
ATOM 568 O O . ALA A 1 76 ? -0.611 -9.385 -7.615 1.00 88.00 76 ALA A O 1
ATOM 569 N N . ASP A 1 77 ? -1.315 -7.442 -8.483 1.00 91.06 77 ASP A N 1
ATOM 570 C CA . ASP A 1 77 ? -0.549 -7.543 -9.721 1.00 91.06 77 ASP A CA 1
ATOM 571 C C . ASP A 1 77 ? 0.869 -6.990 -9.483 1.00 91.06 77 ASP A C 1
ATOM 573 O O . ASP A 1 77 ? 1.048 -5.789 -9.280 1.00 91.06 77 ASP A O 1
ATOM 577 N N . LEU A 1 78 ? 1.899 -7.843 -9.505 1.00 95.81 78 LEU A N 1
ATOM 578 C CA . LEU A 1 78 ? 3.289 -7.432 -9.266 1.00 95.81 78 LEU A CA 1
ATOM 579 C C . LEU A 1 78 ? 4.098 -7.331 -10.565 1.00 95.81 78 LEU A C 1
ATOM 581 O O . LEU A 1 78 ? 4.355 -8.331 -11.234 1.00 95.81 78 LEU A O 1
ATOM 585 N N . PHE A 1 79 ? 4.586 -6.129 -10.865 1.00 96.88 79 PHE A N 1
ATOM 586 C CA . PHE A 1 79 ? 5.468 -5.822 -11.990 1.00 96.88 79 PHE A CA 1
ATOM 587 C C . PHE A 1 79 ? 6.896 -5.557 -11.519 1.00 96.88 79 PHE A C 1
ATOM 589 O O . PHE A 1 79 ? 7.135 -4.835 -10.547 1.00 96.88 79 PHE A O 1
ATOM 596 N N . VAL A 1 80 ? 7.865 -6.104 -12.255 1.00 97.44 80 VAL A N 1
ATOM 597 C CA . VAL A 1 80 ? 9.295 -5.897 -12.006 1.00 97.44 80 VAL A CA 1
ATOM 598 C C . VAL A 1 80 ? 9.865 -4.961 -13.059 1.00 97.44 80 VAL A C 1
ATOM 600 O O . VAL A 1 80 ? 9.996 -5.301 -14.233 1.00 97.44 80 VAL A O 1
ATOM 603 N N . LEU A 1 81 ? 10.252 -3.771 -12.622 1.00 97.25 81 LEU A N 1
ATOM 604 C CA . LEU A 1 81 ? 10.775 -2.711 -13.465 1.00 97.25 81 LEU A CA 1
ATOM 605 C C . LEU A 1 81 ? 12.306 -2.710 -13.402 1.00 97.25 81 LEU A C 1
ATOM 607 O O . LEU A 1 81 ? 12.914 -2.806 -12.345 1.00 97.25 81 LEU A O 1
ATOM 611 N N . THR A 1 82 ? 12.964 -2.613 -14.546 1.00 97.12 82 THR A N 1
ATOM 612 C CA . THR A 1 82 ? 14.415 -2.698 -14.734 1.00 97.12 82 THR A CA 1
ATOM 613 C C . THR A 1 82 ? 14.855 -1.545 -15.626 1.00 97.12 82 THR A C 1
ATOM 615 O O . THR A 1 82 ? 14.182 -1.274 -16.618 1.00 97.12 82 THR A O 1
ATOM 618 N N . PRO A 1 83 ? 15.955 -0.842 -15.310 1.00 96.88 83 PRO A N 1
ATOM 619 C CA . PRO A 1 83 ? 16.394 0.288 -16.116 1.00 96.88 83 PRO A CA 1
ATOM 620 C C . PRO A 1 83 ? 16.730 -0.151 -17.546 1.00 96.88 83 PRO A C 1
ATOM 622 O O . PRO A 1 83 ? 17.423 -1.147 -17.766 1.00 96.88 83 PRO A O 1
ATOM 625 N N . THR A 1 84 ? 16.255 0.621 -18.514 1.00 97.62 84 THR A N 1
ATOM 626 C CA . THR A 1 84 ? 16.667 0.533 -19.917 1.00 97.62 84 THR A CA 1
ATOM 627 C C . THR A 1 84 ? 18.081 1.095 -20.093 1.00 97.62 84 THR A C 1
ATOM 629 O O . THR A 1 84 ? 18.558 1.898 -19.287 1.00 97.62 84 THR A O 1
ATOM 632 N N . HIS A 1 85 ? 18.772 0.673 -21.151 1.00 96.75 85 HIS A N 1
ATOM 633 C CA . HIS A 1 85 ? 20.098 1.208 -21.484 1.00 96.75 85 HIS A CA 1
ATOM 634 C C . HIS A 1 85 ? 20.024 2.585 -22.177 1.00 96.75 85 HIS A C 1
ATOM 636 O O . HIS A 1 85 ? 20.968 3.375 -22.126 1.00 96.75 85 HIS A O 1
ATOM 642 N N . ASP A 1 86 ? 18.889 2.889 -22.809 1.00 96.31 86 ASP A N 1
ATOM 643 C CA . ASP A 1 86 ? 18.700 3.994 -23.750 1.00 96.31 86 ASP A CA 1
ATOM 644 C C . ASP A 1 86 ? 17.858 5.143 -23.185 1.00 96.31 86 ASP A C 1
ATOM 646 O O . ASP A 1 86 ? 17.459 6.033 -23.928 1.00 96.31 86 ASP A O 1
ATOM 650 N N . ALA A 1 87 ? 17.606 5.194 -21.874 1.00 95.56 87 ALA A N 1
ATOM 651 C CA . ALA A 1 87 ? 16.787 6.253 -21.281 1.00 95.56 87 ALA A CA 1
ATOM 652 C C . ALA A 1 87 ? 17.265 7.675 -21.632 1.00 95.56 87 ALA A C 1
ATOM 654 O O . ALA A 1 87 ? 16.461 8.592 -21.764 1.00 95.56 87 ALA A O 1
ATOM 655 N N . HIS A 1 88 ? 18.574 7.889 -21.793 1.00 94.50 88 HIS A N 1
ATOM 656 C CA . HIS A 1 88 ? 19.159 9.169 -22.217 1.00 94.50 88 HIS A CA 1
ATOM 657 C C . HIS A 1 88 ? 18.832 9.554 -23.674 1.00 94.50 88 HIS A C 1
ATOM 659 O O . HIS A 1 88 ? 18.922 10.726 -24.023 1.00 94.50 88 HIS A O 1
ATOM 665 N N . LEU A 1 89 ? 18.409 8.590 -24.497 1.00 95.62 89 LEU A N 1
ATOM 666 C CA . LEU A 1 89 ? 17.988 8.771 -25.888 1.00 95.62 89 LEU A CA 1
ATOM 667 C C . LEU A 1 89 ? 16.475 8.990 -26.030 1.00 95.62 89 LEU A C 1
ATOM 669 O O . LEU A 1 89 ? 16.003 9.218 -27.143 1.00 95.62 89 LEU A O 1
ATOM 673 N N . ARG A 1 90 ? 15.704 8.898 -24.936 1.00 94.94 90 ARG A N 1
ATOM 674 C CA . ARG A 1 90 ? 14.234 8.992 -24.930 1.00 94.94 90 ARG A CA 1
ATOM 675 C C . ARG A 1 90 ? 13.772 10.420 -24.612 1.00 94.94 90 ARG A C 1
ATOM 677 O O . ARG A 1 90 ? 13.871 10.827 -23.451 1.00 94.94 90 ARG A O 1
ATOM 684 N N . PRO A 1 91 ? 13.217 11.180 -25.580 1.00 93.38 91 PRO A N 1
ATOM 685 C CA . PRO A 1 91 ? 12.855 12.588 -25.372 1.00 93.38 91 PRO A CA 1
ATOM 686 C C . PRO A 1 91 ? 11.760 12.811 -24.322 1.00 93.38 91 PRO A C 1
ATOM 688 O O . PRO A 1 91 ? 11.732 13.856 -23.677 1.00 93.38 91 PRO A O 1
ATOM 691 N N . ASN A 1 92 ? 10.870 11.832 -24.133 1.00 93.50 92 ASN A N 1
ATOM 692 C CA . ASN A 1 92 ? 9.760 11.927 -23.181 1.00 93.50 92 ASN A CA 1
ATOM 693 C C . ASN A 1 92 ? 10.163 11.593 -21.739 1.00 93.50 92 ASN A C 1
ATOM 695 O O . ASN A 1 92 ? 9.341 11.720 -20.83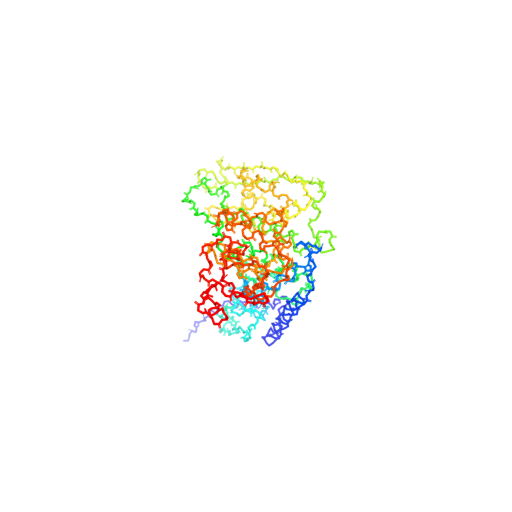2 1.00 93.50 92 ASN A O 1
ATOM 699 N N . ILE A 1 93 ? 11.404 11.153 -21.505 1.00 92.88 93 ILE A N 1
ATOM 700 C CA . ILE A 1 93 ? 11.868 10.758 -20.177 1.00 92.88 93 ILE A CA 1
ATOM 701 C C . ILE A 1 93 ? 12.675 11.918 -19.582 1.00 92.88 93 ILE A C 1
ATOM 703 O O . ILE A 1 93 ? 13.790 12.171 -20.049 1.00 92.88 93 ILE A O 1
ATOM 707 N N . PRO A 1 94 ? 12.179 12.585 -18.520 1.00 91.25 94 PRO A N 1
ATOM 708 C CA . PRO A 1 94 ? 12.867 13.708 -17.886 1.00 91.25 94 PRO A CA 1
ATOM 709 C C . PRO A 1 94 ? 14.323 13.399 -17.533 1.00 91.25 94 PRO A C 1
ATOM 711 O O . PRO A 1 94 ? 14.653 12.265 -17.174 1.00 91.25 94 PRO A O 1
ATOM 714 N N . VAL A 1 95 ? 15.193 14.406 -17.636 1.00 87.19 95 VAL A N 1
ATOM 715 C CA . VAL A 1 95 ? 16.654 14.274 -17.469 1.00 87.19 95 VAL A CA 1
ATOM 716 C C . VAL A 1 95 ? 17.072 13.750 -16.087 1.00 87.19 95 VAL A C 1
ATOM 718 O O . VAL A 1 95 ? 18.099 13.094 -15.957 1.00 87.19 95 VAL A O 1
ATOM 721 N N . ASP A 1 96 ? 16.259 14.001 -15.066 1.00 87.38 96 ASP A N 1
ATOM 722 C CA . ASP A 1 96 ? 16.456 13.622 -13.664 1.00 87.38 96 ASP A CA 1
ATOM 723 C C . ASP A 1 96 ? 15.892 12.235 -13.305 1.00 87.38 96 ASP A C 1
ATOM 725 O O . ASP A 1 96 ? 16.066 11.757 -12.183 1.00 87.38 96 ASP A O 1
ATOM 729 N N . LYS A 1 97 ? 15.223 11.571 -14.251 1.00 91.38 97 LYS A N 1
ATOM 730 C CA . LYS A 1 97 ? 14.624 10.243 -14.063 1.00 91.38 97 LYS A CA 1
ATOM 731 C C . LYS A 1 97 ? 15.456 9.154 -14.736 1.00 91.38 97 LYS A C 1
ATOM 733 O O . LYS A 1 97 ? 16.575 9.392 -15.178 1.00 91.38 97 LYS A O 1
ATOM 738 N N . ASN A 1 98 ? 14.939 7.942 -14.829 1.00 93.38 98 ASN A N 1
ATOM 739 C CA . ASN A 1 98 ? 15.400 6.884 -15.720 1.00 93.38 98 ASN A CA 1
ATOM 740 C C . ASN A 1 98 ? 14.157 6.178 -16.296 1.00 93.38 98 ASN A C 1
ATOM 742 O O . ASN A 1 98 ? 13.061 6.340 -15.753 1.00 93.38 98 ASN A O 1
ATOM 746 N N . ALA A 1 99 ? 14.306 5.462 -17.409 1.00 96.00 99 ALA A N 1
ATOM 747 C CA . ALA A 1 99 ? 13.213 4.717 -18.030 1.00 96.00 99 ALA A CA 1
ATOM 748 C C . ALA A 1 99 ? 13.337 3.237 -17.674 1.00 96.00 99 ALA A C 1
ATOM 750 O O . ALA A 1 99 ? 14.407 2.654 -17.867 1.00 96.00 99 ALA A O 1
ATOM 751 N N . TYR A 1 100 ? 12.259 2.643 -17.169 1.00 97.00 100 TYR A N 1
ATOM 752 C CA . TYR A 1 100 ? 12.241 1.272 -16.670 1.00 97.00 100 TYR A CA 1
ATOM 753 C C . TYR A 1 100 ? 11.205 0.412 -17.396 1.00 97.00 100 TYR A C 1
ATOM 755 O O . TYR A 1 100 ? 10.083 0.865 -17.586 1.00 97.00 100 TYR A O 1
ATOM 763 N N . PHE A 1 101 ? 11.567 -0.826 -17.736 1.00 97.75 101 PHE A N 1
ATOM 764 C CA . PHE A 1 101 ? 10.695 -1.859 -18.320 1.00 97.75 101 PHE A CA 1
ATOM 765 C C . PHE A 1 101 ? 10.609 -3.071 -17.367 1.00 97.75 101 PHE A C 1
ATOM 767 O O . PHE A 1 101 ? 11.582 -3.380 -16.691 1.00 97.75 101 PHE A O 1
ATOM 774 N N . ASP A 1 102 ? 9.521 -3.817 -17.246 1.00 96.06 102 ASP A N 1
ATOM 775 C CA . ASP A 1 102 ? 8.373 -3.891 -18.146 1.00 96.06 102 ASP A CA 1
ATOM 776 C C . ASP A 1 102 ? 7.076 -3.672 -17.361 1.00 96.06 102 ASP A C 1
ATOM 778 O O . ASP A 1 102 ? 6.841 -4.335 -16.354 1.00 96.06 102 ASP A O 1
ATOM 782 N N . THR A 1 103 ? 6.228 -2.749 -17.814 1.00 95.12 103 THR A N 1
ATOM 783 C CA . THR A 1 103 ? 4.909 -2.502 -17.205 1.00 95.12 103 THR A CA 1
ATOM 784 C C . THR A 1 103 ? 3.774 -3.321 -17.816 1.00 95.12 103 THR A C 1
ATOM 786 O O . THR A 1 103 ? 2.608 -3.064 -17.532 1.00 95.12 103 THR A O 1
ATOM 789 N N . ARG A 1 104 ? 4.084 -4.289 -18.686 1.00 95.56 104 ARG A N 1
ATOM 790 C CA . ARG A 1 104 ? 3.081 -5.095 -19.406 1.00 95.56 104 ARG A CA 1
ATOM 791 C C . ARG A 1 104 ? 3.011 -6.540 -18.940 1.00 95.56 104 ARG A C 1
ATOM 793 O O . ARG A 1 104 ? 1.979 -7.169 -19.140 1.00 95.56 104 ARG A O 1
ATOM 800 N N . LEU A 1 105 ? 4.095 -7.055 -18.365 1.00 96.00 105 LEU A N 1
ATOM 801 C CA . LEU A 1 105 ? 4.206 -8.437 -17.912 1.00 96.00 105 LEU A CA 1
ATOM 802 C C . LEU A 1 105 ? 4.422 -8.473 -16.402 1.00 96.00 105 LEU A C 1
ATOM 804 O O . LEU A 1 105 ? 5.297 -7.778 -15.880 1.00 96.00 105 LEU A O 1
ATOM 808 N N . THR A 1 106 ? 3.631 -9.289 -15.714 1.00 94.69 106 THR A N 1
ATOM 809 C CA . THR A 1 106 ? 3.805 -9.551 -14.282 1.00 94.69 106 THR A CA 1
ATOM 810 C C . THR A 1 106 ? 5.103 -10.325 -14.027 1.00 94.69 106 THR A C 1
ATOM 812 O O . THR A 1 106 ? 5.714 -10.884 -14.940 1.00 94.69 106 THR A O 1
ATOM 815 N N . TYR A 1 107 ? 5.575 -10.335 -12.779 1.00 94.50 107 TYR A N 1
ATOM 816 C CA . TYR A 1 107 ? 6.885 -10.888 -12.402 1.00 94.50 107 TYR A CA 1
ATOM 817 C C . TYR A 1 107 ? 7.083 -12.365 -12.786 1.00 94.50 107 TYR A C 1
ATOM 819 O O . TYR A 1 107 ? 8.220 -12.811 -12.956 1.00 94.50 107 TYR A O 1
ATOM 827 N N . ASP A 1 108 ? 6.001 -13.121 -12.922 1.00 91.69 108 ASP A N 1
ATOM 828 C CA . ASP A 1 108 ? 5.951 -14.542 -13.256 1.00 91.69 108 ASP A CA 1
ATOM 829 C C . ASP A 1 108 ? 5.906 -14.807 -14.773 1.00 91.69 108 ASP A C 1
ATOM 831 O O . ASP A 1 108 ? 6.135 -15.934 -15.210 1.00 91.69 108 ASP A O 1
ATOM 835 N N . GLN A 1 109 ? 5.709 -13.774 -15.597 1.00 94.19 109 GLN A N 1
ATOM 836 C CA . GLN A 1 109 ? 5.592 -13.891 -17.050 1.00 94.19 109 GLN A CA 1
ATOM 837 C C . GLN A 1 109 ? 6.925 -13.692 -17.781 1.00 94.19 109 GLN A C 1
ATOM 839 O O . GLN A 1 109 ? 7.694 -12.767 -17.519 1.00 94.19 109 GLN A O 1
ATOM 844 N N . ASP A 1 110 ? 7.185 -14.560 -18.760 1.00 92.56 110 ASP A N 1
ATOM 845 C CA . ASP A 1 110 ? 8.365 -14.494 -19.621 1.00 92.56 110 ASP A CA 1
ATOM 846 C C . ASP A 1 110 ? 8.152 -13.631 -20.868 1.00 92.56 110 ASP A C 1
ATOM 848 O O . ASP A 1 110 ? 7.032 -13.383 -21.307 1.00 92.56 110 ASP A O 1
ATOM 852 N N . GLY A 1 111 ? 9.262 -13.226 -21.493 1.00 93.94 111 GLY A N 1
ATOM 853 C CA . GLY A 1 111 ? 9.244 -12.497 -22.765 1.00 93.94 111 GLY A CA 1
ATOM 854 C C . GLY A 1 111 ? 9.269 -10.975 -22.637 1.00 93.94 111 GLY A C 1
ATOM 855 O O . GLY A 1 111 ? 8.991 -10.294 -23.622 1.00 93.94 111 GLY A O 1
ATOM 856 N N . ALA A 1 112 ? 9.626 -10.445 -21.463 1.00 95.25 112 ALA A N 1
ATOM 857 C CA . ALA A 1 112 ? 9.832 -9.013 -21.268 1.00 95.25 112 ALA A CA 1
ATOM 858 C C . ALA A 1 112 ? 10.870 -8.468 -22.254 1.00 95.25 112 ALA A C 1
ATOM 860 O O . ALA A 1 112 ? 11.969 -9.010 -22.389 1.00 95.25 112 ALA A O 1
ATOM 861 N N . ASP A 1 113 ? 10.510 -7.381 -22.929 1.00 97.12 113 ASP A N 1
ATOM 862 C CA . ASP A 1 113 ? 11.374 -6.691 -23.881 1.00 97.12 113 ASP A CA 1
ATOM 863 C C . ASP A 1 113 ? 11.002 -5.207 -23.987 1.00 97.12 113 ASP A C 1
ATOM 865 O O . ASP A 1 113 ? 9.951 -4.791 -23.518 1.00 97.12 113 ASP A O 1
ATOM 869 N N . TYR A 1 114 ? 11.814 -4.380 -24.632 1.00 97.69 114 TYR A N 1
ATOM 870 C CA . TYR A 1 114 ? 11.441 -3.000 -24.950 1.00 97.69 114 TYR A CA 1
ATOM 871 C C . TYR A 1 114 ? 12.010 -2.562 -26.295 1.00 97.69 114 TYR A C 1
ATOM 873 O O . TYR A 1 114 ? 13.024 -3.076 -26.770 1.00 97.69 114 TYR A O 1
ATOM 881 N N . ASP A 1 115 ? 11.334 -1.615 -26.933 1.00 97.19 115 ASP A N 1
ATOM 882 C CA . ASP A 1 115 ? 11.719 -1.109 -28.244 1.00 97.19 115 ASP A CA 1
ATOM 883 C C . ASP A 1 115 ? 12.848 -0.073 -28.109 1.00 97.19 115 ASP A C 1
ATOM 885 O O . ASP A 1 115 ? 12.681 0.952 -27.447 1.00 97.19 115 ASP A O 1
ATOM 889 N N . GLU A 1 116 ? 13.998 -0.359 -28.723 1.00 95.88 116 GLU A N 1
ATOM 890 C CA . GLU A 1 116 ? 15.189 0.507 -28.763 1.00 95.88 116 GLU A CA 1
ATOM 891 C C . GLU A 1 116 ? 15.368 1.195 -30.133 1.00 95.88 116 GLU A C 1
ATOM 893 O O . GLU A 1 116 ? 16.436 1.720 -30.447 1.00 95.88 116 GLU A O 1
ATOM 898 N N . THR A 1 117 ? 14.340 1.169 -30.991 1.00 96.81 117 THR A N 1
ATOM 899 C CA . THR A 1 117 ? 14.409 1.719 -32.349 1.00 96.81 117 THR A CA 1
ATOM 900 C C . THR A 1 117 ? 14.604 3.232 -32.314 1.00 96.81 117 THR A C 1
ATOM 902 O O . THR A 1 117 ? 13.769 3.982 -31.788 1.00 96.81 117 THR A O 1
ATOM 905 N N . LEU A 1 118 ? 15.689 3.681 -32.949 1.00 96.50 118 LEU A N 1
ATOM 906 C CA . LEU A 1 118 ? 16.052 5.088 -33.058 1.00 96.50 118 LEU A CA 1
ATOM 907 C C . LEU A 1 118 ? 15.550 5.705 -34.369 1.00 96.50 118 LEU A C 1
ATOM 909 O O . LEU A 1 118 ? 15.565 5.070 -35.426 1.00 96.50 118 LEU A O 1
ATOM 913 N N . ASN A 1 119 ? 15.143 6.972 -34.316 1.00 96.06 119 ASN A N 1
ATOM 914 C CA . ASN A 1 119 ? 14.905 7.779 -35.510 1.00 96.06 119 ASN A CA 1
ATOM 915 C C . ASN A 1 119 ? 16.231 8.265 -36.137 1.00 96.06 119 ASN A C 1
ATOM 917 O O . ASN A 1 119 ? 17.322 8.016 -35.626 1.00 96.0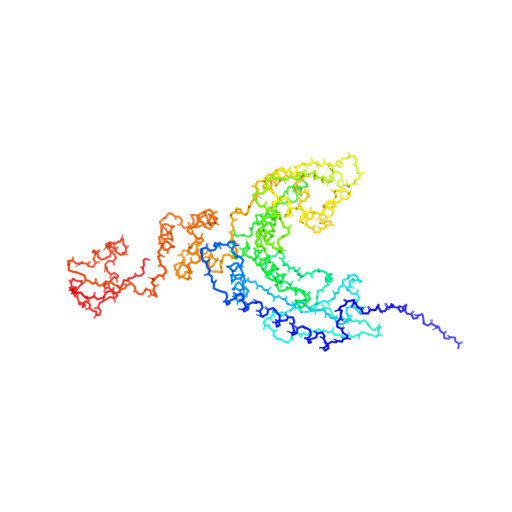6 119 ASN A O 1
ATOM 921 N N . ALA A 1 120 ? 16.138 9.012 -37.242 1.00 95.06 120 ALA A N 1
ATOM 922 C CA . ALA A 1 120 ? 17.306 9.579 -37.924 1.00 95.06 120 ALA A CA 1
ATOM 923 C C . ALA A 1 120 ? 18.122 10.569 -37.064 1.00 95.06 120 ALA A C 1
ATOM 925 O O . ALA A 1 120 ? 19.282 10.813 -37.374 1.00 95.06 120 ALA A O 1
ATOM 926 N N . ALA A 1 121 ? 17.531 11.114 -35.996 1.00 93.44 121 ALA A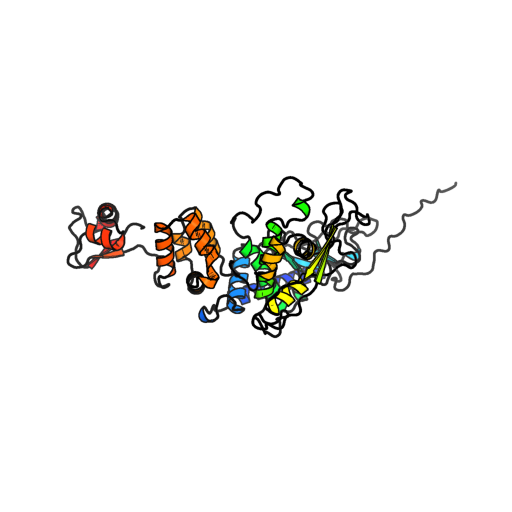 N 1
ATOM 927 C CA . ALA A 1 121 ? 18.191 11.989 -35.030 1.00 93.44 121 ALA A CA 1
ATOM 928 C C . ALA A 1 121 ? 18.781 11.220 -33.828 1.00 93.44 121 ALA A C 1
ATOM 930 O O . ALA A 1 121 ? 19.196 11.839 -32.854 1.00 93.44 121 ALA A O 1
ATOM 931 N N . GLY A 1 122 ? 18.791 9.881 -33.857 1.00 94.50 122 GLY A N 1
ATOM 932 C CA . GLY A 1 122 ? 19.332 9.049 -32.777 1.00 94.50 122 GLY A CA 1
ATOM 933 C C . GLY A 1 122 ? 18.450 8.969 -31.526 1.00 94.50 122 GLY A C 1
ATOM 934 O O . GLY A 1 122 ? 18.922 8.527 -30.483 1.00 94.50 122 GLY A O 1
ATOM 935 N N . GLN A 1 123 ? 17.183 9.381 -31.609 1.00 95.44 123 GLN A N 1
ATOM 936 C CA . GLN A 1 123 ? 16.246 9.353 -30.483 1.00 95.44 123 GLN A CA 1
ATOM 937 C C . GLN A 1 123 ? 15.382 8.097 -30.519 1.00 95.44 123 GLN A C 1
ATOM 939 O O . GLN A 1 123 ? 14.862 7.737 -31.578 1.00 95.44 123 GLN A O 1
ATOM 944 N N . ALA A 1 124 ? 15.166 7.480 -29.360 1.00 95.69 124 ALA A N 1
ATOM 945 C CA . ALA A 1 124 ? 14.235 6.369 -29.216 1.00 95.69 124 ALA A CA 1
ATOM 946 C C . ALA A 1 124 ? 12.792 6.836 -29.466 1.00 95.69 124 ALA A C 1
ATOM 948 O O . ALA A 1 124 ? 12.390 7.925 -29.052 1.00 95.69 124 ALA A O 1
ATOM 949 N N . THR A 1 125 ? 12.024 6.017 -30.186 1.00 94.06 125 THR A N 1
ATOM 950 C CA . THR A 1 125 ? 10.725 6.423 -30.759 1.00 94.06 125 THR A CA 1
ATOM 951 C C . THR A 1 125 ? 9.503 5.808 -30.086 1.00 94.06 125 THR A C 1
ATOM 953 O O . THR A 1 125 ? 8.381 6.228 -30.368 1.00 94.06 125 THR A O 1
ATOM 956 N N . ASN A 1 126 ? 9.698 4.825 -29.207 1.00 95.44 126 ASN A N 1
ATOM 957 C CA . ASN A 1 126 ? 8.615 4.034 -28.641 1.00 95.44 126 ASN A CA 1
ATOM 958 C C . ASN A 1 126 ? 8.837 3.784 -27.147 1.00 95.44 126 ASN A C 1
ATOM 960 O O . ASN A 1 126 ? 9.743 3.048 -26.761 1.00 95.44 126 ASN A O 1
ATOM 964 N N . ASP A 1 127 ? 7.986 4.390 -26.319 1.00 96.19 127 ASP A N 1
ATOM 965 C CA . ASP A 1 127 ? 8.025 4.287 -24.856 1.00 96.19 127 ASP A CA 1
ATOM 966 C C . ASP A 1 127 ? 6.958 3.323 -24.295 1.00 96.19 127 ASP A C 1
ATOM 968 O O . ASP A 1 127 ? 6.707 3.296 -23.090 1.00 96.19 127 ASP A O 1
ATOM 972 N N . VAL A 1 128 ? 6.296 2.530 -25.146 1.00 95.88 128 VAL A N 1
ATOM 973 C CA . VAL A 1 128 ? 5.266 1.579 -24.700 1.00 95.88 128 VAL A CA 1
ATOM 974 C C . VAL A 1 128 ? 5.874 0.535 -23.761 1.00 95.88 128 VAL A C 1
ATOM 976 O O . VAL A 1 128 ? 6.839 -0.144 -24.109 1.00 95.88 128 VAL A O 1
ATOM 979 N N . GLY A 1 129 ? 5.251 0.360 -22.593 1.00 95.50 129 GLY A N 1
ATOM 980 C CA . GLY A 1 129 ? 5.711 -0.575 -21.561 1.00 95.50 129 GLY A CA 1
ATOM 981 C C . GLY A 1 129 ? 6.794 -0.013 -20.638 1.00 95.50 129 GLY A C 1
ATOM 982 O O . GLY A 1 129 ? 7.401 -0.783 -19.892 1.00 95.50 129 GLY A O 1
ATOM 983 N N . LEU A 1 130 ? 7.059 1.300 -20.702 1.00 96.88 130 LEU A N 1
ATOM 984 C CA . LEU A 1 130 ? 8.058 1.972 -19.876 1.00 96.88 130 LEU A CA 1
ATOM 985 C C . LEU A 1 130 ? 7.444 2.906 -18.836 1.00 96.88 130 LEU A C 1
ATOM 987 O O . LEU A 1 130 ? 6.423 3.547 -19.071 1.00 96.88 130 LEU A O 1
ATOM 991 N N . GLU A 1 131 ? 8.149 3.056 -17.719 1.00 95.25 131 GLU A N 1
ATOM 992 C CA . GLU A 1 131 ? 7.856 4.027 -16.666 1.00 95.25 131 GLU A CA 1
ATOM 993 C C . GLU A 1 131 ? 9.051 4.950 -16.418 1.00 95.25 131 GLU A C 1
ATOM 995 O O . GLU A 1 131 ? 10.201 4.508 -16.334 1.00 95.25 131 GLU A O 1
ATOM 1000 N N . ALA A 1 132 ? 8.775 6.247 -16.262 1.00 93.81 132 ALA A N 1
ATOM 1001 C CA . ALA A 1 132 ? 9.776 7.255 -15.932 1.00 93.81 132 ALA A CA 1
ATOM 1002 C C . ALA A 1 132 ? 9.818 7.484 -14.417 1.00 93.81 132 ALA A C 1
ATOM 1004 O O . ALA A 1 132 ? 8.949 8.159 -13.850 1.00 93.81 132 ALA A O 1
ATOM 1005 N N . LYS A 1 133 ? 10.858 6.977 -13.752 1.00 92.00 133 LYS A N 1
ATOM 1006 C CA . LYS A 1 133 ? 10.993 7.038 -12.287 1.00 92.00 133 LYS A CA 1
ATOM 1007 C C . LYS A 1 133 ? 12.345 7.605 -11.873 1.00 92.00 133 LYS A C 1
ATOM 1009 O O . LYS A 1 133 ? 13.317 7.528 -12.619 1.00 92.00 133 LYS A O 1
ATOM 1014 N N . PHE A 1 134 ? 12.412 8.187 -10.681 1.00 87.94 134 PHE A N 1
ATOM 1015 C CA . PHE A 1 134 ? 13.698 8.522 -10.072 1.00 87.94 134 PHE A CA 1
ATOM 1016 C C . PHE A 1 134 ? 14.424 7.237 -9.678 1.00 87.94 134 PHE A C 1
ATOM 1018 O O . PHE A 1 134 ? 13.792 6.295 -9.206 1.00 87.94 134 PHE A O 1
ATOM 1025 N N . SER A 1 135 ? 15.752 7.219 -9.797 1.00 82.88 135 SER A N 1
ATOM 1026 C CA . SER A 1 135 ? 16.566 6.041 -9.462 1.00 82.88 135 SER A CA 1
ATOM 1027 C C . SER A 1 135 ? 16.560 5.656 -7.982 1.00 82.88 135 SER A C 1
ATOM 1029 O O . SER A 1 135 ? 17.025 4.578 -7.635 1.00 82.88 135 SER A O 1
ATOM 1031 N N . GLN A 1 136 ? 16.053 6.534 -7.118 1.00 80.94 136 GLN A N 1
ATOM 1032 C CA . GLN A 1 136 ? 15.963 6.324 -5.674 1.00 80.94 136 GLN A CA 1
ATOM 1033 C C . GLN A 1 136 ? 14.638 5.683 -5.240 1.00 80.94 136 GLN A C 1
ATOM 1035 O O . GLN A 1 136 ? 14.501 5.302 -4.081 1.00 80.94 136 GLN A O 1
ATOM 1040 N N . VAL A 1 137 ? 13.650 5.593 -6.135 1.00 82.44 137 VAL A N 1
ATOM 1041 C CA . VAL A 1 137 ? 12.340 5.018 -5.811 1.00 82.44 137 VAL A CA 1
ATOM 1042 C C . VAL A 1 137 ? 12.455 3.499 -5.862 1.00 82.44 137 VAL A C 1
ATOM 1044 O O . VAL A 1 137 ? 12.818 2.956 -6.900 1.00 82.44 137 VAL A O 1
ATOM 1047 N N . ALA A 1 138 ? 12.142 2.830 -4.751 1.00 84.25 138 ALA A N 1
ATOM 1048 C CA . ALA A 1 138 ? 12.141 1.367 -4.667 1.00 84.25 138 ALA A CA 1
ATOM 1049 C C . ALA A 1 138 ? 10.905 0.744 -5.334 1.00 84.25 138 ALA A C 1
ATOM 1051 O O . ALA A 1 138 ? 10.966 -0.365 -5.855 1.00 84.25 138 ALA A O 1
ATOM 1052 N N . GLY A 1 139 ? 9.789 1.471 -5.366 1.00 88.69 139 GLY A N 1
ATOM 1053 C CA . GLY A 1 139 ? 8.586 1.051 -6.063 1.00 88.69 139 GLY A CA 1
ATOM 1054 C C . GLY A 1 139 ? 7.406 1.986 -5.835 1.00 88.69 139 GLY A C 1
ATOM 1055 O O . GLY A 1 139 ? 7.575 3.101 -5.338 1.00 88.69 139 GLY A O 1
ATOM 1056 N N . SER A 1 140 ? 6.227 1.547 -6.257 1.00 85.06 140 SER A N 1
ATOM 1057 C CA . SER A 1 140 ? 4.963 2.259 -6.063 1.00 85.06 140 SER A CA 1
ATOM 1058 C C . SER A 1 140 ? 3.774 1.313 -6.163 1.00 85.06 140 SER A C 1
ATOM 1060 O O . SER A 1 140 ? 3.833 0.360 -6.941 1.00 85.06 140 SER A O 1
ATOM 1062 N N . MET A 1 141 ? 2.676 1.659 -5.497 1.00 85.00 141 MET A N 1
ATOM 1063 C CA . MET A 1 141 ? 1.355 1.071 -5.712 1.00 85.00 141 MET A CA 1
ATOM 1064 C C . MET A 1 141 ? 0.470 1.967 -6.589 1.00 85.00 141 MET A C 1
ATOM 1066 O O . MET A 1 141 ? 0.581 3.198 -6.571 1.00 85.00 141 MET A O 1
ATOM 1070 N N . SER A 1 142 ? -0.409 1.358 -7.383 1.00 80.12 142 SER A N 1
ATOM 1071 C CA . SER A 1 142 ? -1.442 2.073 -8.134 1.00 80.12 142 SER A CA 1
ATOM 1072 C C . SER A 1 142 ? -2.524 2.662 -7.214 1.00 80.12 142 SER A C 1
ATOM 1074 O O . SER A 1 142 ? -2.771 2.160 -6.122 1.00 80.12 142 SER A O 1
ATOM 1076 N N . PRO A 1 143 ? -3.245 3.715 -7.644 1.00 71.88 143 PRO A N 1
ATOM 1077 C CA . PRO A 1 143 ? -4.272 4.350 -6.810 1.00 71.88 143 PRO A CA 1
ATOM 1078 C C . PRO A 1 143 ? -5.459 3.459 -6.410 1.00 71.88 143 PRO A C 1
ATOM 1080 O O . PRO A 1 143 ? -6.230 3.850 -5.538 1.00 71.88 143 PRO A O 1
ATOM 1083 N N . ASP A 1 144 ? -5.662 2.333 -7.094 1.00 70.94 144 ASP A N 1
ATOM 1084 C CA . ASP A 1 144 ? -6.677 1.323 -6.777 1.00 70.94 144 ASP A CA 1
ATOM 1085 C C . ASP A 1 144 ? -6.152 0.205 -5.864 1.00 70.94 144 ASP A C 1
ATOM 1087 O O . ASP A 1 144 ? -6.871 -0.760 -5.625 1.00 70.94 144 ASP A O 1
ATOM 1091 N N . GLY A 1 145 ? -4.913 0.329 -5.377 1.00 74.81 145 GLY A N 1
ATOM 1092 C CA . GLY A 1 145 ? -4.313 -0.601 -4.429 1.00 74.81 145 GLY A CA 1
ATOM 1093 C C . GLY A 1 145 ? -3.896 -1.937 -5.026 1.00 74.81 145 GLY A C 1
ATOM 1094 O O . GLY A 1 145 ? -3.351 -2.737 -4.286 1.00 74.81 145 GLY A O 1
ATOM 1095 N N . ARG A 1 146 ? -4.104 -2.180 -6.327 1.00 81.38 146 ARG A N 1
ATOM 1096 C CA . ARG A 1 146 ? -3.947 -3.521 -6.902 1.00 81.38 146 ARG A CA 1
ATOM 1097 C C . ARG A 1 146 ? -2.604 -3.776 -7.580 1.00 81.38 146 ARG A C 1
ATOM 1099 O O . ARG A 1 146 ? -2.131 -4.907 -7.607 1.00 81.38 146 ARG A O 1
ATOM 1106 N N . THR A 1 147 ? -2.001 -2.760 -8.191 1.00 88.38 147 THR A N 1
ATOM 1107 C CA . THR A 1 147 ? -0.796 -2.913 -9.016 1.00 88.38 147 THR A CA 1
ATOM 1108 C C . THR A 1 147 ? 0.448 -2.423 -8.292 1.00 88.38 147 THR A C 1
ATOM 1110 O O . THR A 1 147 ? 0.662 -1.223 -8.120 1.00 88.38 147 THR A O 1
ATOM 1113 N N . MET A 1 148 ? 1.326 -3.363 -7.968 1.00 93.12 148 MET A N 1
ATOM 1114 C CA . MET A 1 148 ? 2.635 -3.128 -7.378 1.00 93.12 148 MET A CA 1
ATOM 1115 C C . MET A 1 148 ? 3.693 -3.014 -8.474 1.00 93.12 148 MET A C 1
ATOM 1117 O O . MET A 1 148 ? 3.867 -3.916 -9.291 1.00 93.12 148 MET A O 1
ATOM 1121 N N . MET A 1 149 ? 4.466 -1.933 -8.468 1.00 94.12 149 MET A N 1
ATOM 1122 C CA . MET A 1 149 ? 5.621 -1.756 -9.348 1.00 94.12 149 MET A CA 1
ATOM 1123 C C . MET A 1 149 ? 6.891 -1.728 -8.512 1.00 94.12 149 MET A C 1
ATOM 1125 O O . MET A 1 149 ? 7.145 -0.746 -7.819 1.00 94.12 149 MET A O 1
ATOM 1129 N N . LEU A 1 150 ? 7.706 -2.776 -8.594 1.00 95.69 150 LEU A N 1
ATOM 1130 C CA . LEU A 1 150 ? 8.983 -2.861 -7.891 1.00 95.69 150 LEU A CA 1
ATOM 1131 C C . LEU A 1 150 ? 10.130 -2.506 -8.835 1.00 95.69 150 LEU A C 1
ATOM 1133 O O . LEU A 1 150 ? 10.292 -3.113 -9.894 1.00 95.69 150 LEU A O 1
ATOM 1137 N N . ILE A 1 151 ? 10.940 -1.529 -8.448 1.00 94.88 151 ILE A N 1
ATOM 1138 C CA . ILE A 1 151 ? 11.973 -0.942 -9.295 1.00 94.88 151 ILE A CA 1
ATOM 1139 C C . ILE A 1 151 ? 13.332 -1.531 -8.923 1.00 94.88 151 ILE A C 1
ATOM 1141 O O . ILE A 1 151 ? 13.775 -1.476 -7.786 1.00 94.88 151 ILE A O 1
ATOM 1145 N N . ASP A 1 152 ? 13.992 -2.106 -9.922 1.00 95.12 152 ASP A N 1
ATOM 1146 C CA . ASP A 1 152 ? 15.345 -2.655 -9.889 1.00 95.12 152 ASP A CA 1
ATOM 1147 C C . ASP A 1 152 ? 15.705 -3.469 -8.621 1.00 95.12 152 ASP A C 1
ATOM 1149 O O . ASP A 1 152 ? 16.670 -3.131 -7.924 1.00 95.12 152 ASP A O 1
ATOM 1153 N N . PRO A 1 153 ? 14.970 -4.564 -8.317 1.00 94.88 153 PRO A N 1
ATOM 1154 C CA . PRO A 1 153 ? 15.112 -5.348 -7.086 1.00 94.88 153 PRO A CA 1
ATOM 1155 C C . PRO A 1 153 ? 16.541 -5.716 -6.656 1.00 94.88 153 PRO A C 1
ATOM 1157 O O . PRO A 1 153 ? 16.826 -5.777 -5.460 1.00 94.88 153 PRO A O 1
ATOM 1160 N N . ILE A 1 154 ? 17.463 -5.983 -7.591 1.00 94.25 154 ILE A N 1
ATOM 1161 C CA . ILE A 1 154 ? 18.855 -6.336 -7.260 1.00 94.25 154 ILE A CA 1
ATOM 1162 C C . ILE A 1 154 ? 19.637 -5.190 -6.610 1.00 94.25 154 ILE A C 1
ATOM 1164 O O . ILE A 1 154 ? 20.688 -5.440 -6.022 1.00 94.25 154 ILE A O 1
ATOM 1168 N N . SER A 1 155 ? 19.157 -3.950 -6.726 1.00 90.81 155 SER A N 1
ATOM 1169 C CA . SER A 1 155 ? 19.761 -2.783 -6.081 1.00 90.81 155 SER A CA 1
ATOM 1170 C C . SER A 1 155 ? 19.362 -2.638 -4.606 1.00 90.81 155 SER A C 1
ATOM 1172 O O . SER A 1 155 ? 19.949 -1.829 -3.887 1.00 90.81 155 SER A O 1
ATOM 1174 N N . HIS A 1 156 ? 18.419 -3.460 -4.130 1.00 88.81 156 HIS A N 1
ATOM 1175 C CA . HIS A 1 156 ? 17.875 -3.403 -2.779 1.00 88.81 156 HIS A CA 1
ATOM 1176 C C . HIS A 1 156 ? 18.308 -4.594 -1.912 1.00 88.81 156 HIS A C 1
ATOM 1178 O O . HIS A 1 156 ? 18.523 -5.724 -2.371 1.00 88.81 156 HIS A O 1
ATOM 1184 N N . SER A 1 157 ? 18.423 -4.343 -0.604 1.00 90.12 157 SER A N 1
ATOM 1185 C CA . SER A 1 157 ? 18.606 -5.414 0.374 1.00 90.12 157 SER A CA 1
ATOM 1186 C C . SER A 1 157 ? 17.345 -6.277 0.456 1.00 90.12 157 SER A C 1
ATOM 1188 O O . SER A 1 157 ? 16.243 -5.829 0.155 1.00 90.12 157 SER A O 1
ATOM 1190 N N . GLU A 1 158 ? 17.492 -7.524 0.897 1.00 88.25 158 GLU A N 1
ATOM 1191 C CA . GLU A 1 158 ? 16.339 -8.418 1.053 1.00 88.25 158 GLU A CA 1
ATOM 1192 C C . GLU A 1 158 ? 15.325 -7.883 2.069 1.00 88.25 158 GLU A C 1
ATOM 1194 O O . GLU A 1 158 ? 14.127 -7.914 1.819 1.00 88.25 158 GLU A O 1
ATOM 1199 N N . GLY A 1 159 ? 15.810 -7.308 3.175 1.00 88.56 159 GLY A N 1
ATOM 1200 C CA . GLY A 1 159 ? 14.954 -6.666 4.171 1.00 88.56 159 GLY A CA 1
ATOM 1201 C C . GLY A 1 159 ? 14.143 -5.503 3.595 1.00 88.56 159 GLY A C 1
ATOM 1202 O O . GLY A 1 159 ? 12.970 -5.382 3.928 1.00 88.56 159 GLY A O 1
ATOM 1203 N N . ALA A 1 160 ? 14.730 -4.702 2.697 1.00 88.62 160 ALA A N 1
ATOM 1204 C CA . ALA A 1 160 ? 14.020 -3.617 2.022 1.00 88.62 160 ALA A CA 1
ATOM 1205 C C . ALA A 1 160 ? 12.936 -4.140 1.067 1.00 88.62 160 ALA A C 1
ATOM 1207 O O . ALA A 1 160 ? 11.848 -3.578 1.034 1.00 88.62 160 ALA A O 1
ATOM 1208 N N . LEU A 1 161 ? 13.198 -5.239 0.348 1.00 90.44 161 LEU A N 1
ATOM 1209 C CA . LEU A 1 161 ? 12.193 -5.889 -0.502 1.00 90.44 161 LEU A CA 1
ATOM 1210 C C . LEU A 1 161 ? 11.035 -6.463 0.319 1.00 90.44 161 LEU A C 1
ATOM 1212 O O . LEU A 1 161 ? 9.880 -6.293 -0.051 1.00 90.44 161 LEU A O 1
ATOM 1216 N N . VAL A 1 162 ? 11.335 -7.096 1.456 1.00 92.25 162 VAL A N 1
ATOM 1217 C CA . VAL A 1 162 ? 10.311 -7.590 2.387 1.00 92.25 162 VAL A CA 1
ATOM 1218 C C . VAL A 1 162 ? 9.467 -6.437 2.926 1.00 92.25 162 VAL A C 1
ATOM 1220 O O . VAL A 1 162 ? 8.246 -6.532 2.918 1.00 92.25 162 VAL A O 1
ATOM 1223 N N . SER A 1 163 ? 10.095 -5.345 3.369 1.00 91.31 163 SER A N 1
ATOM 1224 C CA . SER A 1 163 ? 9.366 -4.169 3.854 1.00 91.31 163 SER A CA 1
ATOM 1225 C C . SER A 1 163 ? 8.511 -3.532 2.763 1.00 91.31 163 SER A C 1
ATOM 1227 O O . SER A 1 163 ? 7.383 -3.156 3.051 1.00 91.31 163 SER A O 1
ATOM 1229 N N . PHE A 1 164 ? 9.010 -3.468 1.524 1.00 92.44 164 PHE A N 1
ATOM 1230 C CA . PHE A 1 164 ? 8.228 -3.029 0.370 1.00 92.44 164 PHE A CA 1
ATOM 1231 C C . PHE A 1 164 ? 7.011 -3.931 0.154 1.00 92.44 164 PHE A C 1
ATOM 1233 O O . PHE A 1 164 ? 5.897 -3.433 0.134 1.00 92.44 164 PHE A O 1
ATOM 1240 N N . PHE A 1 165 ? 7.184 -5.253 0.070 1.00 94.00 165 PHE A N 1
ATOM 1241 C CA . PHE A 1 165 ? 6.051 -6.153 -0.156 1.00 94.00 165 PHE A CA 1
ATOM 1242 C C . PHE A 1 165 ? 5.003 -6.077 0.949 1.00 94.00 165 PHE A C 1
ATOM 1244 O O . PHE A 1 165 ? 3.825 -5.976 0.636 1.00 94.00 165 PHE A O 1
ATOM 1251 N N . VAL A 1 166 ? 5.417 -6.072 2.219 1.00 92.56 166 VAL A N 1
ATOM 1252 C CA . VAL A 1 166 ? 4.486 -5.916 3.345 1.00 92.56 166 VAL A CA 1
ATOM 1253 C C . VAL A 1 166 ? 3.775 -4.560 3.256 1.00 92.56 166 VAL A C 1
ATOM 1255 O O . VAL A 1 166 ? 2.562 -4.495 3.379 1.00 92.56 166 VAL A O 1
ATOM 1258 N N . HIS A 1 167 ? 4.496 -3.469 2.996 1.00 92.81 167 HIS A N 1
ATOM 1259 C CA . HIS A 1 167 ? 3.877 -2.150 2.867 1.00 92.81 167 HIS A CA 1
ATOM 1260 C C . HIS A 1 167 ? 2.846 -2.110 1.729 1.00 92.81 167 HIS A C 1
ATOM 1262 O O . HIS A 1 167 ? 1.705 -1.716 1.939 1.00 92.81 167 HIS A O 1
ATOM 1268 N N . GLU A 1 168 ? 3.230 -2.543 0.532 1.00 91.81 168 GLU A N 1
ATOM 1269 C CA . GLU A 1 168 ? 2.368 -2.424 -0.638 1.00 91.81 168 GLU A CA 1
ATOM 1270 C C . GLU A 1 168 ? 1.190 -3.403 -0.593 1.00 91.81 168 GLU A C 1
ATOM 1272 O O . GLU A 1 168 ? 0.061 -3.007 -0.859 1.00 91.81 168 GLU A O 1
ATOM 1277 N N . VAL A 1 169 ? 1.392 -4.656 -0.173 1.00 91.44 169 VAL A N 1
ATOM 1278 C CA . VAL A 1 169 ? 0.272 -5.599 -0.017 1.00 91.44 169 VAL A CA 1
ATOM 1279 C C . VAL A 1 169 ? -0.716 -5.122 1.048 1.00 91.44 169 VAL A C 1
ATOM 1281 O O . VAL A 1 169 ? -1.903 -5.398 0.920 1.00 91.44 169 VAL A O 1
ATOM 1284 N N . GLN A 1 170 ? -0.289 -4.356 2.058 1.00 88.75 170 GLN A N 1
ATOM 1285 C CA . GLN A 1 170 ? -1.232 -3.754 3.005 1.00 88.75 170 GLN A CA 1
ATOM 1286 C C . GLN A 1 170 ? -2.210 -2.786 2.319 1.00 88.75 170 GLN A C 1
ATOM 1288 O O . GLN A 1 170 ? -3.376 -2.736 2.715 1.00 88.75 170 GLN A O 1
ATOM 1293 N N . HIS A 1 171 ? -1.782 -2.063 1.277 1.00 85.12 171 HIS A N 1
ATOM 1294 C CA . HIS A 1 171 ? -2.684 -1.200 0.505 1.00 85.12 171 HIS A CA 1
ATOM 1295 C C . HIS A 1 171 ? -3.742 -1.999 -0.246 1.00 85.12 171 HIS A C 1
ATOM 1297 O O . HIS A 1 171 ? -4.901 -1.582 -0.250 1.00 85.12 171 HIS A O 1
ATOM 1303 N N . ASP A 1 172 ? -3.367 -3.132 -0.846 1.00 84.31 172 ASP A N 1
ATOM 1304 C CA . ASP A 1 172 ? -4.334 -4.029 -1.486 1.00 84.31 172 ASP A CA 1
ATOM 1305 C C . ASP A 1 172 ? -5.238 -4.686 -0.440 1.00 84.31 172 ASP A C 1
ATOM 1307 O O . ASP A 1 172 ? -6.453 -4.650 -0.572 1.00 84.31 172 ASP A O 1
ATOM 1311 N N . ALA A 1 173 ? -4.687 -5.192 0.665 1.00 82.12 173 ALA A N 1
ATOM 1312 C CA . ALA A 1 173 ? -5.449 -5.829 1.740 1.00 82.12 173 ALA A CA 1
ATOM 1313 C C . ALA A 1 173 ? -6.501 -4.902 2.371 1.00 82.12 173 ALA A C 1
ATOM 1315 O O . ALA A 1 173 ? -7.557 -5.370 2.801 1.00 82.12 173 ALA A O 1
ATOM 1316 N N . ASP A 1 174 ? -6.247 -3.593 2.395 1.00 77.62 174 ASP A N 1
ATOM 1317 C CA . ASP A 1 174 ? -7.221 -2.585 2.817 1.00 77.62 174 ASP A CA 1
ATOM 1318 C C . ASP A 1 174 ? -8.297 -2.277 1.752 1.00 77.62 174 ASP A C 1
ATOM 1320 O O . ASP A 1 174 ? -9.325 -1.671 2.075 1.00 77.62 174 ASP A O 1
ATOM 1324 N N . GLN A 1 175 ? -8.086 -2.681 0.494 1.00 67.25 175 GLN A N 1
ATOM 1325 C CA . GLN A 1 175 ? -8.922 -2.361 -0.674 1.00 67.25 175 GLN A CA 1
ATOM 1326 C C . GLN A 1 175 ? -9.577 -3.586 -1.348 1.00 67.25 175 GLN A C 1
ATOM 1328 O O . GLN A 1 175 ? -10.537 -3.414 -2.110 1.00 67.25 175 GLN A O 1
ATOM 1333 N N . HIS A 1 176 ? -9.110 -4.806 -1.062 1.00 58.94 176 HIS A N 1
ATOM 1334 C CA . HIS A 1 176 ? -9.444 -6.017 -1.808 1.00 58.94 176 HIS A CA 1
ATOM 1335 C C . HIS A 1 176 ? -10.918 -6.419 -1.636 1.00 58.94 176 HIS A C 1
ATOM 1337 O O . HIS A 1 176 ? -11.470 -6.415 -0.537 1.00 58.94 176 HIS A O 1
ATOM 1343 N N . ASN A 1 177 ? -11.579 -6.723 -2.756 1.00 45.78 177 ASN A N 1
ATOM 1344 C CA . ASN A 1 177 ? -13.011 -7.025 -2.911 1.00 45.78 177 ASN A CA 1
ATOM 1345 C C . ASN A 1 177 ? -14.003 -6.113 -2.157 1.00 45.78 177 ASN A C 1
ATOM 1347 O O . ASN A 1 177 ? -14.679 -6.520 -1.216 1.00 45.78 177 ASN A O 1
ATOM 1351 N N . ALA A 1 178 ? -14.201 -4.905 -2.689 1.00 45.97 178 ALA A N 1
ATOM 1352 C CA . ALA A 1 178 ? -15.465 -4.167 -2.620 1.00 45.97 178 ALA A CA 1
ATOM 1353 C C . ALA A 1 178 ? -16.190 -4.150 -1.256 1.00 45.97 178 ALA A C 1
ATOM 1355 O O . ALA A 1 178 ? -17.394 -4.405 -1.184 1.00 45.97 178 ALA A O 1
ATOM 1356 N N . GLY A 1 179 ? -15.557 -3.609 -0.218 1.00 43.78 179 GLY A N 1
ATOM 1357 C CA . GLY A 1 179 ? -16.299 -2.998 0.898 1.00 43.78 179 GLY A CA 1
ATOM 1358 C C . GLY A 1 179 ? -17.154 -1.773 0.495 1.00 43.78 179 GLY A C 1
ATOM 1359 O O . GLY A 1 179 ? -17.566 -0.998 1.354 1.00 43.78 179 GLY A O 1
ATOM 1360 N N . GLN A 1 180 ? -17.402 -1.560 -0.808 1.00 35.62 180 GLN A N 1
ATOM 1361 C CA . GLN A 1 180 ? -17.161 -0.291 -1.509 1.00 35.62 180 GLN A CA 1
ATOM 1362 C C . GLN A 1 180 ? -15.698 0.177 -1.314 1.00 35.62 180 GLN A C 1
ATOM 1364 O O . GLN A 1 180 ? -15.095 -0.082 -0.273 1.00 35.62 180 GLN A O 1
ATOM 1369 N N . PRO A 1 181 ? -15.100 0.947 -2.244 1.00 39.97 181 PRO A N 1
ATOM 1370 C CA . PRO A 1 181 ? -14.107 1.922 -1.787 1.00 39.97 181 PRO A CA 1
ATOM 1371 C C . PRO A 1 181 ? -14.740 2.678 -0.608 1.00 39.97 181 PRO A C 1
ATOM 1373 O O . PRO A 1 181 ? -15.956 2.890 -0.638 1.00 39.97 181 PRO A O 1
ATOM 1376 N N . TRP A 1 182 ? -13.998 3.264 0.334 1.00 41.31 182 TRP A N 1
ATOM 1377 C CA . TRP A 1 182 ? -14.603 4.451 0.951 1.00 41.31 182 TRP A CA 1
ATOM 1378 C C . TRP A 1 182 ? -14.609 5.616 -0.066 1.00 41.31 182 TRP A C 1
ATOM 1380 O O . TRP A 1 182 ? -14.024 6.670 0.146 1.00 41.31 182 TRP A O 1
ATOM 1390 N N . LYS A 1 183 ? -15.237 5.409 -1.231 1.00 38.22 183 LYS A N 1
ATOM 1391 C CA . LYS A 1 183 ? -15.855 6.432 -2.058 1.00 38.22 183 LYS A CA 1
ATOM 1392 C C . LYS A 1 183 ? -17.351 6.284 -1.838 1.00 38.22 183 LYS A C 1
ATOM 1394 O O . LYS A 1 183 ? -18.030 5.555 -2.552 1.00 38.22 183 LYS A O 1
ATOM 1399 N N . VAL A 1 184 ? -17.877 7.060 -0.902 1.00 33.69 184 VAL A N 1
ATOM 1400 C CA . VAL A 1 184 ? -19.183 7.657 -1.160 1.00 33.69 184 VAL A CA 1
ATOM 1401 C C . VAL A 1 184 ? -18.886 8.879 -2.018 1.00 33.69 184 VAL A C 1
ATOM 1403 O O . VAL A 1 184 ? -17.996 9.655 -1.681 1.00 33.69 184 VAL A O 1
ATOM 1406 N N . SER A 1 185 ? -19.546 8.945 -3.175 1.00 34.75 185 SER A N 1
ATOM 1407 C CA . SER A 1 185 ? -19.691 10.099 -4.073 1.00 34.75 185 SER A CA 1
ATOM 1408 C C . SER A 1 185 ? -18.904 11.352 -3.676 1.00 34.75 185 SER A C 1
ATOM 1410 O O . SER A 1 185 ? -19.183 11.947 -2.633 1.00 34.75 185 SER A O 1
ATOM 1412 N N . GLN A 1 186 ? -18.024 11.829 -4.563 1.00 38.03 186 GLN A N 1
ATOM 1413 C CA . GLN A 1 186 ? -17.652 13.243 -4.529 1.00 38.03 186 GLN A CA 1
ATOM 1414 C C . GLN A 1 186 ? -18.953 14.060 -4.442 1.00 38.03 186 GLN A C 1
ATOM 1416 O O . GLN A 1 186 ? -19.814 13.894 -5.315 1.00 38.03 186 GLN A O 1
ATOM 1421 N N . PRO A 1 187 ? -19.158 14.892 -3.404 1.00 35.84 187 PRO A N 1
ATOM 1422 C CA . PRO A 1 187 ? -20.202 15.889 -3.492 1.00 35.84 187 PRO A CA 1
ATOM 1423 C C . PRO A 1 187 ? -19.897 16.762 -4.713 1.00 35.84 187 PRO A C 1
ATOM 1425 O O . PRO A 1 187 ? -18.733 16.990 -5.050 1.00 35.84 187 PRO A O 1
ATOM 1428 N N . ALA A 1 188 ? -20.946 17.227 -5.392 1.00 38.72 188 ALA A N 1
ATOM 1429 C CA . ALA A 1 188 ? -20.804 18.246 -6.424 1.00 38.72 188 ALA A CA 1
ATOM 1430 C C . ALA A 1 188 ? -19.927 19.397 -5.900 1.00 38.72 188 ALA A C 1
ATOM 1432 O O . ALA A 1 188 ? -20.002 19.720 -4.715 1.00 38.72 188 ALA A O 1
ATOM 1433 N N . ALA A 1 189 ? -19.103 19.973 -6.780 1.00 41.75 189 ALA A N 1
ATOM 1434 C CA . ALA A 1 189 ? -18.110 20.995 -6.462 1.00 41.75 189 ALA A CA 1
ATOM 1435 C C . ALA A 1 189 ? -18.708 22.167 -5.660 1.00 41.75 189 ALA A C 1
ATOM 1437 O O . ALA A 1 189 ? -19.232 23.127 -6.219 1.00 41.75 189 ALA A O 1
ATOM 1438 N N . ASP A 1 190 ? -18.615 22.072 -4.338 1.00 49.91 190 ASP A N 1
ATOM 1439 C CA . ASP A 1 190 ? -18.723 23.188 -3.416 1.00 49.91 190 ASP A CA 1
ATOM 1440 C C . ASP A 1 190 ? -17.284 23.645 -3.120 1.00 49.91 190 ASP A C 1
ATOM 1442 O O . ASP A 1 190 ? -16.495 22.857 -2.590 1.00 49.91 190 ASP A O 1
ATOM 1446 N N . PRO A 1 191 ? -16.900 24.889 -3.453 1.00 54.69 191 PRO A N 1
ATOM 1447 C CA . PRO A 1 191 ? -15.588 25.439 -3.107 1.00 54.69 191 PRO A CA 1
ATOM 1448 C C . PRO A 1 191 ? -15.267 25.356 -1.604 1.00 54.69 191 PRO A C 1
ATOM 1450 O O . PRO A 1 191 ? -14.106 25.241 -1.220 1.00 54.69 191 PRO A O 1
ATOM 1453 N N . ALA A 1 192 ? -16.277 25.352 -0.723 1.00 56.88 192 ALA A N 1
ATOM 1454 C CA . ALA A 1 192 ? -16.078 25.100 0.704 1.00 56.88 192 ALA A CA 1
ATOM 1455 C C . ALA A 1 192 ? -15.843 23.611 1.026 1.00 56.88 192 ALA A C 1
ATOM 1457 O O . ALA A 1 192 ? -15.189 23.302 2.024 1.00 56.88 192 ALA A O 1
ATOM 1458 N N . ALA A 1 193 ? -16.331 22.691 0.189 1.00 63.75 193 ALA A N 1
ATOM 1459 C CA . ALA A 1 193 ? -16.091 21.255 0.310 1.00 63.75 193 ALA A CA 1
ATOM 1460 C C . ALA A 1 193 ? -14.709 20.828 -0.208 1.00 63.75 193 ALA A C 1
ATOM 1462 O O . ALA A 1 193 ? -14.213 19.801 0.239 1.00 63.75 193 ALA A O 1
ATOM 1463 N N . GLN A 1 194 ? -14.049 21.620 -1.066 1.00 69.69 194 GLN A N 1
ATOM 1464 C CA . GLN A 1 194 ? -12.685 21.331 -1.547 1.00 69.69 194 GLN A CA 1
ATOM 1465 C C . GLN A 1 194 ? -11.651 21.244 -0.407 1.00 69.69 194 GLN A C 1
ATOM 1467 O O . GLN A 1 194 ? -10.632 20.574 -0.544 1.00 69.69 194 GLN A O 1
ATOM 1472 N N . HIS A 1 195 ? -11.934 21.885 0.729 1.00 83.38 195 HIS A N 1
ATOM 1473 C CA . HIS A 1 195 ? -11.062 21.928 1.907 1.00 83.38 195 HIS A CA 1
ATOM 1474 C C . HIS A 1 195 ? -11.552 21.052 3.064 1.00 83.38 195 HIS A C 1
ATOM 1476 O O . HIS A 1 195 ? -10.985 21.098 4.153 1.00 83.38 195 HIS A O 1
ATOM 1482 N N . ARG A 1 196 ? -12.610 20.267 2.834 1.00 87.88 196 ARG A N 1
ATOM 1483 C CA . ARG A 1 196 ? -13.036 19.189 3.727 1.00 87.88 196 ARG A CA 1
ATOM 1484 C C . ARG A 1 196 ? -12.467 17.888 3.204 1.00 87.88 196 ARG A C 1
ATOM 1486 O O . ARG A 1 196 ? -12.533 17.635 2.002 1.00 87.88 196 ARG A O 1
ATOM 1493 N N . ALA A 1 197 ? -11.926 17.072 4.095 1.00 87.31 197 ALA A N 1
ATOM 1494 C CA . ALA A 1 197 ? -11.338 15.805 3.720 1.00 87.31 197 ALA A CA 1
ATOM 1495 C C . ALA A 1 197 ? -12.421 14.902 3.106 1.00 87.31 197 ALA A C 1
ATOM 1497 O O . ALA A 1 197 ? -13.397 14.549 3.774 1.00 87.31 197 ALA A O 1
ATOM 1498 N N . PRO A 1 198 ? -12.286 14.514 1.831 1.00 82.19 198 PRO A N 1
ATOM 1499 C CA . PRO A 1 198 ? -13.138 13.491 1.253 1.00 82.19 198 PRO A CA 1
ATOM 1500 C C . PRO A 1 198 ? -12.782 12.135 1.864 1.00 82.19 198 PRO A C 1
ATOM 1502 O O . PRO A 1 198 ? -11.674 11.926 2.355 1.00 82.19 198 PRO A O 1
ATOM 1505 N N . THR A 1 199 ? -13.695 11.172 1.781 1.00 76.81 199 THR A N 1
ATOM 1506 C CA . THR A 1 199 ? -13.517 9.866 2.427 1.00 76.81 199 THR A CA 1
ATOM 1507 C C . THR A 1 199 ? -12.251 9.128 1.965 1.00 76.81 199 THR A C 1
ATOM 1509 O O . THR A 1 199 ? -11.588 8.500 2.780 1.00 76.81 199 THR A O 1
ATOM 1512 N N . TRP A 1 200 ? -11.822 9.296 0.707 1.00 80.56 200 TRP A N 1
ATOM 1513 C CA . TRP A 1 200 ? -10.560 8.709 0.242 1.00 80.56 200 TRP A CA 1
ATOM 1514 C C . TRP A 1 200 ? -9.338 9.209 1.026 1.00 80.56 200 TRP A C 1
ATOM 1516 O O . TRP A 1 200 ? -8.394 8.449 1.190 1.00 80.56 200 TRP A O 1
ATOM 1526 N N . ALA A 1 201 ? -9.344 10.449 1.532 1.00 84.75 201 ALA A N 1
ATOM 1527 C CA . ALA A 1 201 ? -8.221 10.994 2.295 1.00 84.75 201 ALA A CA 1
ATOM 1528 C C . ALA A 1 201 ? -8.092 10.314 3.663 1.00 84.75 201 ALA A C 1
ATOM 1530 O O . ALA A 1 201 ? -6.977 10.077 4.123 1.00 84.75 201 ALA A O 1
ATOM 1531 N N . TYR A 1 202 ? -9.224 9.959 4.284 1.00 86.00 202 TYR A N 1
ATOM 1532 C CA . TYR A 1 202 ? -9.252 9.160 5.510 1.00 86.00 202 TYR A CA 1
ATOM 1533 C C . TYR A 1 202 ? -8.628 7.790 5.261 1.00 86.00 202 TYR A C 1
ATOM 1535 O O . TYR A 1 202 ? -7.688 7.415 5.956 1.00 86.00 202 TYR A O 1
ATOM 1543 N N . ASN A 1 203 ? -9.085 7.093 4.219 1.00 78.81 203 ASN A N 1
ATOM 1544 C CA . ASN A 1 203 ? -8.582 5.757 3.903 1.00 78.81 203 ASN A CA 1
ATOM 1545 C C . ASN A 1 203 ? -7.105 5.781 3.573 1.00 78.81 203 ASN A C 1
ATOM 1547 O O . ASN A 1 203 ? -6.373 4.931 4.054 1.00 78.81 203 ASN A O 1
ATOM 1551 N N . ASN A 1 204 ? -6.685 6.743 2.749 1.00 83.81 204 ASN A N 1
ATOM 1552 C CA . ASN A 1 204 ? -5.308 6.822 2.307 1.00 83.81 204 ASN A CA 1
ATOM 1553 C C . ASN A 1 204 ? -4.388 7.045 3.509 1.00 83.81 204 ASN A C 1
ATOM 1555 O O . ASN A 1 204 ? -3.408 6.331 3.657 1.00 83.81 204 ASN A O 1
ATOM 1559 N N . TYR A 1 205 ? -4.754 7.949 4.428 1.00 89.19 205 TYR A N 1
ATOM 1560 C CA . TYR A 1 205 ? -3.995 8.129 5.665 1.00 89.19 205 TYR A CA 1
ATOM 1561 C C . TYR A 1 205 ? -3.957 6.852 6.514 1.00 89.19 205 TYR A C 1
ATOM 1563 O O . TYR A 1 205 ? -2.889 6.456 6.966 1.00 89.19 205 TYR A O 1
ATOM 1571 N N . GLN A 1 206 ? -5.100 6.196 6.732 1.00 87.62 206 GLN A N 1
ATOM 1572 C CA . GLN A 1 206 ? -5.163 4.990 7.564 1.00 87.62 206 GLN A CA 1
ATOM 1573 C C . GLN A 1 206 ? -4.398 3.807 6.949 1.00 87.62 206 GLN A C 1
ATOM 1575 O O . GLN A 1 206 ? -3.741 3.080 7.693 1.00 87.62 206 GLN A O 1
ATOM 1580 N N . SER A 1 207 ? -4.472 3.640 5.625 1.00 86.00 207 SER A N 1
ATOM 1581 C CA . SER A 1 207 ? -3.779 2.601 4.852 1.00 86.00 207 SER A CA 1
ATOM 1582 C C . SER A 1 207 ? -2.272 2.802 4.908 1.00 86.00 207 SER A C 1
ATOM 1584 O O . SER A 1 207 ? -1.548 1.920 5.360 1.00 86.00 207 SER A O 1
ATOM 1586 N N . GLU A 1 208 ? -1.802 4.009 4.587 1.00 89.62 208 GLU A N 1
ATOM 1587 C CA . GLU A 1 208 ? -0.387 4.370 4.692 1.00 89.62 208 GLU A CA 1
ATOM 1588 C C . GLU A 1 208 ? 0.121 4.207 6.124 1.00 89.62 208 GLU A C 1
ATOM 1590 O O . GLU A 1 208 ? 1.142 3.565 6.359 1.00 89.62 208 GLU A O 1
ATOM 1595 N N . PHE A 1 209 ? -0.622 4.709 7.114 1.00 91.88 209 PHE A N 1
ATOM 1596 C CA . PHE A 1 209 ? -0.246 4.569 8.516 1.00 91.88 209 PHE A CA 1
ATOM 1597 C C . PHE A 1 209 ? -0.073 3.100 8.920 1.00 91.88 209 PHE A C 1
ATOM 1599 O O . PHE A 1 209 ? 0.914 2.765 9.572 1.00 91.88 209 PHE A O 1
ATOM 1606 N N . ARG A 1 210 ? -0.993 2.210 8.515 1.00 89.75 210 ARG A N 1
ATOM 1607 C CA . ARG A 1 210 ? -0.872 0.761 8.750 1.00 89.75 210 ARG A CA 1
ATOM 1608 C C . ARG A 1 210 ? 0.329 0.171 8.020 1.00 89.75 210 ARG A C 1
ATOM 1610 O O . ARG A 1 210 ? 1.149 -0.492 8.648 1.00 89.75 210 ARG A O 1
ATOM 1617 N N . ALA A 1 211 ? 0.484 0.465 6.736 1.00 90.31 211 ALA A N 1
ATOM 1618 C CA . ALA A 1 211 ? 1.582 -0.036 5.925 1.00 90.31 211 ALA A CA 1
ATOM 1619 C C . ALA A 1 211 ? 2.953 0.360 6.515 1.00 90.31 211 ALA A C 1
ATOM 1621 O O . ALA A 1 211 ? 3.842 -0.483 6.675 1.00 90.31 211 ALA A O 1
ATOM 1622 N N . TYR A 1 212 ? 3.115 1.618 6.945 1.00 93.06 212 TYR A N 1
ATOM 1623 C CA . TYR A 1 212 ? 4.310 2.094 7.650 1.00 93.06 212 TYR A CA 1
ATOM 1624 C C . TYR A 1 212 ? 4.488 1.456 9.031 1.00 93.06 212 TYR A C 1
ATOM 1626 O O . TYR A 1 212 ? 5.608 1.118 9.421 1.00 93.06 212 TYR A O 1
ATOM 1634 N N . TRP A 1 213 ? 3.393 1.242 9.760 1.00 92.06 213 TRP A N 1
ATOM 1635 C CA . TRP A 1 213 ? 3.424 0.605 11.072 1.00 92.06 213 TRP A CA 1
ATOM 1636 C C . TRP A 1 213 ? 3.916 -0.844 11.014 1.00 92.06 213 TRP A C 1
ATOM 1638 O O . TRP A 1 213 ? 4.589 -1.291 11.942 1.00 92.06 213 TRP A O 1
ATOM 1648 N N . MET A 1 214 ? 3.587 -1.576 9.952 1.00 88.88 214 MET A N 1
ATOM 1649 C CA . MET A 1 214 ? 3.750 -3.032 9.884 1.00 88.88 214 MET A CA 1
ATOM 1650 C C . MET A 1 214 ? 4.976 -3.491 9.096 1.00 88.88 214 MET A C 1
ATOM 1652 O O . MET A 1 214 ? 5.463 -4.599 9.315 1.00 88.88 214 MET A O 1
ATOM 1656 N N . MET A 1 215 ? 5.504 -2.655 8.193 1.00 88.75 215 MET A N 1
ATOM 1657 C CA . MET A 1 215 ? 6.598 -3.045 7.291 1.00 88.75 215 MET A CA 1
ATOM 1658 C C . MET A 1 215 ? 7.880 -3.505 8.007 1.00 88.75 215 MET A C 1
ATOM 1660 O O . MET A 1 215 ? 8.739 -4.160 7.405 1.00 88.75 215 MET A O 1
ATOM 1664 N N . ASN A 1 216 ? 8.048 -3.116 9.274 1.00 89.50 216 ASN A N 1
ATOM 1665 C CA . ASN A 1 216 ? 9.164 -3.483 10.131 1.00 89.50 216 ASN A CA 1
ATOM 1666 C C . ASN A 1 216 ? 8.670 -3.670 11.572 1.00 89.50 216 ASN A C 1
ATOM 1668 O O . ASN A 1 216 ? 7.919 -2.825 12.059 1.00 89.50 216 ASN A O 1
ATOM 1672 N N . PRO A 1 217 ? 9.125 -4.720 12.283 1.00 88.12 217 PRO A N 1
ATOM 1673 C CA . PRO A 1 217 ? 8.809 -4.896 13.694 1.00 88.12 217 PRO A CA 1
ATOM 1674 C C . PRO A 1 217 ? 9.298 -3.717 14.519 1.00 88.12 217 PRO A C 1
ATOM 1676 O O . PRO A 1 217 ? 10.447 -3.290 14.353 1.00 88.12 217 PRO A O 1
ATOM 1679 N N . GLU A 1 218 ? 8.448 -3.256 15.431 1.00 89.81 218 GLU A N 1
ATOM 1680 C CA . GLU A 1 218 ? 8.769 -2.155 16.331 1.00 89.81 218 GLU A CA 1
ATOM 1681 C C . GLU A 1 218 ? 10.077 -2.425 17.092 1.00 89.81 218 GLU A C 1
ATOM 1683 O O . GLU A 1 218 ? 10.269 -3.494 17.678 1.00 89.81 218 GLU A O 1
ATOM 1688 N N . GLY A 1 219 ? 11.001 -1.462 17.053 1.00 86.75 219 GLY A N 1
ATOM 1689 C CA . GLY A 1 219 ? 12.292 -1.544 17.744 1.00 86.75 219 GLY A CA 1
ATOM 1690 C C . GLY A 1 219 ? 13.337 -2.447 17.076 1.00 86.75 219 GLY A C 1
ATOM 1691 O O . GLY A 1 219 ? 14.440 -2.606 17.604 1.00 86.75 219 GLY A O 1
ATOM 1692 N N . SER A 1 220 ? 13.037 -3.035 15.914 1.00 88.12 220 SER A N 1
ATOM 1693 C CA . SER A 1 220 ? 14.048 -3.737 15.117 1.00 88.12 220 SER A CA 1
ATOM 1694 C C . SER A 1 220 ? 15.064 -2.761 14.510 1.00 88.12 220 SER A C 1
ATOM 1696 O O . SER A 1 220 ? 14.775 -1.590 14.299 1.00 88.12 220 SER A O 1
ATOM 1698 N N . GLY A 1 221 ? 16.261 -3.238 14.151 1.00 86.31 221 GLY A N 1
ATOM 1699 C CA . GLY A 1 221 ? 17.289 -2.380 13.536 1.00 86.31 221 GLY A CA 1
ATOM 1700 C C . GLY A 1 221 ? 16.919 -1.801 12.159 1.00 86.31 221 GLY A C 1
ATOM 1701 O O . GLY A 1 221 ? 17.632 -0.935 11.662 1.00 86.31 221 GLY A O 1
ATOM 1702 N N . ALA A 1 222 ? 15.840 -2.288 11.539 1.00 85.75 222 ALA A N 1
ATOM 1703 C CA . ALA A 1 222 ? 15.291 -1.769 10.286 1.00 85.75 222 ALA A CA 1
ATOM 1704 C C . ALA A 1 222 ? 14.093 -0.825 10.502 1.00 85.75 222 ALA A C 1
ATOM 1706 O O . ALA A 1 222 ? 13.619 -0.223 9.543 1.00 85.75 222 ALA A O 1
ATOM 1707 N N . ASP A 1 223 ? 13.589 -0.713 11.733 1.00 90.56 223 ASP A N 1
ATOM 1708 C CA . ASP A 1 223 ? 12.476 0.164 12.074 1.00 90.56 223 ASP A CA 1
ATOM 1709 C C . ASP A 1 223 ? 12.962 1.600 12.269 1.00 90.56 223 ASP A C 1
ATOM 1711 O O . ASP A 1 223 ? 13.799 1.891 13.123 1.00 90.56 223 ASP A O 1
ATOM 1715 N N . SER A 1 224 ? 12.428 2.501 11.452 1.00 91.75 224 SER A N 1
ATOM 1716 C CA . SER A 1 224 ? 12.742 3.927 11.486 1.00 91.75 224 SER A CA 1
ATOM 1717 C C . SER A 1 224 ? 11.692 4.761 12.221 1.00 91.75 224 SER A C 1
ATOM 1719 O O . SER A 1 224 ? 11.829 5.981 12.250 1.00 91.75 224 SER A O 1
ATOM 1721 N N . PHE A 1 225 ? 10.649 4.144 12.787 1.00 93.94 225 PHE A N 1
ATOM 1722 C CA . PHE A 1 225 ? 9.446 4.850 13.235 1.00 93.94 225 PHE A CA 1
ATOM 1723 C C . PHE A 1 225 ? 9.231 4.844 14.751 1.00 93.94 225 PHE A C 1
ATOM 1725 O O . PHE A 1 225 ? 8.097 4.750 15.188 1.00 93.94 225 PHE A O 1
ATOM 1732 N N . GLY A 1 226 ? 10.273 4.941 15.578 1.00 91.81 226 GLY A N 1
ATOM 1733 C CA . GLY A 1 226 ? 10.111 5.072 17.035 1.00 91.81 226 GLY A CA 1
ATOM 1734 C C . GLY A 1 226 ? 9.254 3.975 17.702 1.00 91.81 226 GLY A C 1
ATOM 1735 O O . GLY A 1 226 ? 8.962 2.934 17.115 1.00 91.81 226 GLY A O 1
ATOM 1736 N N . SER A 1 227 ? 8.850 4.196 18.960 1.00 94.12 227 SER A N 1
ATOM 1737 C CA . SER A 1 227 ? 8.030 3.236 19.721 1.00 94.12 227 SER A CA 1
ATOM 1738 C C . SER A 1 227 ? 6.594 3.720 19.928 1.00 94.12 227 SER A C 1
ATOM 1740 O O . SER A 1 227 ? 6.349 4.898 20.194 1.00 94.12 227 SER A O 1
ATOM 1742 N N . SER A 1 228 ? 5.640 2.789 19.863 1.00 93.69 228 SER A N 1
ATOM 1743 C CA . SER A 1 228 ? 4.231 3.004 20.207 1.00 93.69 228 SER A CA 1
ATOM 1744 C C . SER A 1 228 ? 4.008 3.203 21.711 1.00 93.69 228 SER A C 1
ATOM 1746 O O . SER A 1 228 ? 2.992 3.761 22.123 1.00 93.69 228 SER A O 1
ATOM 1748 N N . THR A 1 229 ? 4.973 2.792 22.537 1.00 94.44 229 THR A N 1
ATOM 1749 C CA . THR A 1 229 ? 4.934 2.939 24.001 1.00 94.44 229 THR A CA 1
ATOM 1750 C C . THR A 1 229 ? 5.640 4.197 24.504 1.00 94.44 229 THR A C 1
ATOM 1752 O O . THR A 1 229 ? 5.442 4.605 25.651 1.00 94.44 229 THR A O 1
ATOM 1755 N N . ASP A 1 230 ? 6.451 4.830 23.655 1.00 95.62 230 ASP A N 1
ATOM 1756 C CA . ASP A 1 230 ? 7.140 6.067 23.997 1.00 95.62 230 ASP A CA 1
ATOM 1757 C C . ASP A 1 230 ? 6.179 7.251 23.877 1.00 95.62 230 ASP A C 1
ATOM 1759 O O . ASP A 1 230 ? 5.812 7.668 22.780 1.00 95.62 230 ASP A O 1
ATOM 1763 N N . THR A 1 231 ? 5.773 7.801 25.020 1.00 96.19 231 THR A N 1
ATOM 1764 C CA . THR A 1 231 ? 4.861 8.952 25.095 1.00 96.19 231 THR A CA 1
ATOM 1765 C C . THR A 1 231 ? 5.579 10.299 24.956 1.00 96.19 231 THR A C 1
ATOM 1767 O O . THR A 1 231 ? 4.927 11.346 24.954 1.00 96.19 231 THR A O 1
ATOM 1770 N N . ALA A 1 232 ? 6.913 10.309 24.819 1.00 95.25 232 ALA A N 1
ATOM 1771 C CA . ALA A 1 232 ? 7.707 11.517 24.623 1.00 95.25 232 ALA A CA 1
ATOM 1772 C C . ALA A 1 232 ? 7.615 12.018 23.170 1.00 95.25 232 ALA A C 1
ATOM 1774 O O . ALA A 1 232 ? 8.512 11.839 22.347 1.00 95.25 232 ALA A O 1
ATOM 1775 N N . VAL A 1 233 ? 6.513 12.696 22.860 1.00 94.88 233 VAL A N 1
ATOM 1776 C CA . VAL A 1 233 ? 6.280 13.314 21.550 1.00 94.88 233 VAL A CA 1
ATOM 1777 C C . VAL A 1 233 ? 6.617 14.801 21.543 1.00 94.88 233 VAL A C 1
ATOM 1779 O O . VAL A 1 233 ? 6.485 15.508 22.543 1.00 94.88 233 VAL A O 1
ATOM 1782 N N . THR A 1 234 ? 7.017 15.302 20.378 1.00 92.69 234 THR A N 1
ATOM 1783 C CA . THR A 1 234 ? 7.142 16.738 20.109 1.00 92.69 234 THR A CA 1
ATOM 1784 C C . THR A 1 234 ? 6.078 17.139 19.107 1.00 92.69 234 THR A C 1
ATOM 1786 O O . THR A 1 234 ? 6.256 16.940 17.908 1.00 92.69 234 THR A O 1
ATOM 1789 N N . ASN A 1 235 ? 4.976 17.704 19.596 1.00 88.06 235 ASN A N 1
ATOM 1790 C CA . ASN A 1 235 ? 3.914 18.170 18.716 1.00 88.06 235 ASN A CA 1
ATOM 1791 C C . ASN A 1 235 ? 4.371 19.371 17.879 1.00 88.06 235 ASN A C 1
ATOM 1793 O O . ASN A 1 235 ? 4.944 20.325 18.410 1.00 88.06 235 ASN A O 1
ATOM 1797 N N . ILE A 1 236 ? 4.099 19.319 16.577 1.00 90.62 236 ILE A N 1
ATOM 1798 C CA . ILE A 1 236 ? 4.503 20.329 15.597 1.00 90.62 236 ILE A CA 1
ATOM 1799 C C . ILE A 1 236 ? 3.310 21.185 15.175 1.00 90.62 236 ILE A C 1
ATOM 1801 O O . ILE A 1 236 ? 2.160 20.751 15.239 1.00 90.62 236 ILE A O 1
ATOM 1805 N N . SER A 1 237 ? 3.580 22.414 14.735 1.00 94.69 237 SER A N 1
ATOM 1806 C CA . SER A 1 237 ? 2.565 23.266 14.114 1.00 94.69 237 SER A CA 1
ATOM 1807 C C . SER A 1 237 ? 2.544 23.059 12.605 1.00 94.69 237 SER A C 1
ATOM 1809 O O . SER A 1 237 ? 3.574 23.156 11.941 1.00 94.69 237 SER A O 1
ATOM 1811 N N . ILE A 1 238 ? 1.353 22.830 12.067 1.00 96.19 238 ILE A N 1
ATOM 1812 C CA . ILE A 1 238 ? 1.095 22.638 10.645 1.00 96.19 238 ILE A CA 1
ATOM 1813 C C . ILE A 1 238 ? 0.248 23.808 10.172 1.00 96.19 238 ILE A C 1
ATOM 1815 O O . ILE A 1 238 ? -0.803 24.095 10.747 1.00 96.19 238 ILE A O 1
ATOM 1819 N N . THR A 1 239 ? 0.725 24.487 9.132 1.00 97.12 239 THR A N 1
ATOM 1820 C CA . THR A 1 239 ? 0.028 25.611 8.504 1.00 97.12 239 THR A CA 1
ATOM 1821 C C . THR A 1 239 ? -0.375 25.229 7.093 1.00 97.12 239 THR A C 1
ATOM 1823 O O . THR A 1 239 ? 0.453 24.697 6.360 1.00 97.12 239 THR A O 1
ATOM 1826 N N . ALA A 1 240 ? -1.611 25.534 6.701 1.00 96.50 240 ALA A N 1
ATOM 1827 C CA . ALA A 1 240 ? -2.061 25.455 5.316 1.00 96.50 240 ALA A CA 1
ATOM 1828 C C . ALA A 1 240 ? -2.783 26.741 4.908 1.00 96.50 240 ALA A C 1
ATOM 1830 O O . ALA A 1 240 ? -3.548 27.319 5.686 1.00 96.50 240 ALA A O 1
ATOM 1831 N N . LEU A 1 241 ? -2.542 27.156 3.667 1.00 95.31 241 LEU A N 1
ATOM 1832 C CA . LEU A 1 241 ? -3.189 28.289 3.024 1.00 95.31 241 LEU A CA 1
ATOM 1833 C C . LEU A 1 241 ? -4.233 27.793 2.018 1.00 95.31 241 LEU A C 1
ATOM 1835 O O . LEU A 1 241 ? -4.006 26.812 1.303 1.00 95.31 241 LEU A O 1
ATOM 1839 N N . ARG A 1 242 ? -5.360 28.498 1.927 1.00 92.44 242 ARG A N 1
ATOM 1840 C CA . ARG A 1 242 ? -6.336 28.350 0.842 1.00 92.44 242 ARG A CA 1
ATOM 1841 C C . ARG A 1 242 ? -6.772 29.723 0.319 1.00 92.44 242 ARG A C 1
ATOM 1843 O O . ARG A 1 242 ? -6.797 30.663 1.120 1.00 92.44 242 ARG A O 1
ATOM 1850 N N . PRO A 1 243 ? -7.131 29.838 -0.973 1.00 91.44 243 PRO A N 1
ATOM 1851 C CA . PRO A 1 243 ? -7.545 31.115 -1.527 1.00 91.44 243 PRO A CA 1
ATOM 1852 C C . PRO A 1 243 ? -8.874 31.557 -0.911 1.00 91.44 243 PRO A C 1
ATOM 1854 O O . PRO A 1 243 ? -9.696 30.728 -0.493 1.00 91.44 243 PRO A O 1
ATOM 1857 N N . GLY A 1 244 ? -9.078 32.868 -0.851 1.00 88.62 244 GLY A N 1
ATOM 1858 C CA . GLY A 1 244 ? -10.354 33.454 -0.461 1.00 88.62 244 GLY A CA 1
ATOM 1859 C C . GLY A 1 244 ? -11.432 33.324 -1.548 1.00 88.62 244 GLY A C 1
ATOM 1860 O O . GLY A 1 244 ? -11.256 32.608 -2.540 1.00 88.62 244 GLY A O 1
ATOM 1861 N N . PRO A 1 245 ? -12.586 33.998 -1.384 1.00 88.62 245 PRO A N 1
ATOM 1862 C CA . PRO A 1 245 ? -13.656 34.021 -2.382 1.00 88.62 245 PRO A CA 1
ATOM 1863 C C . PRO A 1 245 ? -13.234 34.433 -3.800 1.00 88.62 245 PRO A C 1
ATOM 1865 O O . PRO A 1 245 ? -13.951 34.110 -4.747 1.00 88.62 245 PRO A O 1
ATOM 1868 N N . ASP A 1 246 ? -12.119 35.148 -3.970 1.00 88.25 246 ASP A N 1
ATOM 1869 C CA . ASP A 1 246 ? -11.617 35.541 -5.289 1.00 88.25 246 ASP A CA 1
ATOM 1870 C C . ASP A 1 246 ? -10.899 34.413 -6.064 1.00 88.25 246 ASP A C 1
ATOM 1872 O O . ASP A 1 246 ? -10.626 34.561 -7.263 1.00 88.25 246 ASP A O 1
ATOM 1876 N N . GLY A 1 247 ? -10.638 33.281 -5.401 1.00 87.31 247 GLY A N 1
ATOM 1877 C CA . GLY A 1 247 ? -10.008 32.097 -5.977 1.00 87.31 247 GLY A CA 1
ATOM 1878 C C . GLY A 1 247 ? -8.528 32.272 -6.318 1.00 87.31 247 GLY A C 1
ATOM 1879 O O . GLY A 1 247 ? -8.008 31.513 -7.139 1.00 87.31 247 GLY A O 1
ATOM 1880 N N . LYS A 1 248 ? -7.841 33.266 -5.744 1.00 90.88 248 LYS A N 1
ATOM 1881 C CA . LYS A 1 248 ? -6.424 33.545 -5.995 1.00 90.88 248 LYS A CA 1
ATOM 1882 C C . LYS A 1 248 ? -5.638 33.493 -4.697 1.00 90.88 248 LYS A C 1
ATOM 1884 O O . LYS A 1 248 ? -6.127 33.894 -3.660 1.00 90.88 248 LYS A O 1
ATOM 1889 N N . PHE A 1 249 ? -4.405 33.004 -4.787 1.00 92.69 249 PHE A N 1
ATOM 1890 C CA . PHE A 1 249 ? -3.438 33.133 -3.702 1.00 92.69 249 PHE A CA 1
ATOM 1891 C C . PHE A 1 249 ? -2.718 34.482 -3.782 1.00 92.69 249 PHE A C 1
ATOM 1893 O O . PHE A 1 249 ? -2.497 35.023 -4.871 1.00 92.69 249 PHE A O 1
ATOM 1900 N N . GLY A 1 250 ? -2.268 34.978 -2.634 1.00 92.25 250 GLY A N 1
ATOM 1901 C CA . GLY A 1 250 ? -1.532 36.230 -2.485 1.00 92.25 250 GLY A CA 1
ATOM 1902 C C . GLY A 1 250 ? -2.426 37.462 -2.343 1.00 92.25 250 GLY A C 1
ATOM 1903 O O . GLY A 1 250 ? -1.934 38.586 -2.477 1.00 92.25 250 GLY A O 1
ATOM 1904 N N . THR A 1 251 ? -3.721 37.274 -2.101 1.00 92.81 251 THR A N 1
ATOM 1905 C CA . THR A 1 251 ? -4.712 38.342 -1.939 1.00 92.81 251 THR A CA 1
ATOM 1906 C C . THR A 1 251 ? -5.131 38.482 -0.477 1.00 92.81 251 THR A C 1
ATOM 1908 O O . THR A 1 251 ? -4.825 37.657 0.381 1.00 92.81 251 THR A O 1
ATOM 1911 N N . ALA A 1 252 ? -5.771 39.605 -0.143 1.00 93.19 252 ALA A N 1
ATOM 1912 C CA . ALA A 1 252 ? -6.090 39.938 1.247 1.00 93.19 252 ALA A CA 1
ATOM 1913 C C . ALA A 1 252 ? -7.162 39.024 1.874 1.00 93.19 252 ALA A C 1
ATOM 1915 O O . ALA A 1 252 ? -7.360 39.073 3.087 1.00 93.19 252 ALA A O 1
ATOM 1916 N N . ASP A 1 253 ? -7.872 38.245 1.059 1.00 91.12 253 ASP A N 1
ATOM 1917 C CA . ASP A 1 253 ? -8.919 37.310 1.460 1.00 91.12 253 ASP A CA 1
ATOM 1918 C C . ASP A 1 253 ? -8.430 35.862 1.628 1.00 91.12 253 ASP A C 1
ATOM 1920 O O . ASP A 1 253 ? -9.234 35.005 2.000 1.00 91.12 253 ASP A O 1
ATOM 1924 N N . ASP A 1 254 ? -7.133 35.598 1.426 1.00 92.06 254 ASP A N 1
ATOM 1925 C CA . ASP A 1 254 ? -6.510 34.306 1.719 1.00 92.06 254 ASP A CA 1
ATOM 1926 C C . ASP A 1 254 ? -6.775 33.856 3.160 1.00 92.06 254 ASP A C 1
ATOM 1928 O O . ASP A 1 254 ? -6.644 34.614 4.128 1.00 92.06 254 ASP A O 1
ATOM 1932 N N . ILE A 1 255 ? -7.095 32.573 3.316 1.00 92.31 255 ILE A N 1
ATOM 1933 C CA . ILE A 1 255 ? -7.367 31.969 4.617 1.00 92.31 255 ILE A CA 1
ATOM 1934 C C . ILE A 1 255 ? -6.189 31.078 4.988 1.00 92.31 255 ILE A C 1
ATOM 1936 O O . ILE A 1 255 ? -5.927 30.067 4.336 1.00 92.31 255 ILE A O 1
ATOM 1940 N N . SER A 1 256 ? -5.515 31.435 6.079 1.00 94.88 256 SER A N 1
ATOM 1941 C CA . SER A 1 256 ? -4.471 30.623 6.700 1.00 94.88 256 SER A CA 1
ATOM 1942 C C . SER A 1 256 ? -5.020 29.933 7.943 1.00 94.88 256 SER A C 1
ATOM 1944 O O . SER A 1 256 ? -5.673 30.571 8.774 1.00 94.88 256 SER A O 1
ATOM 1946 N N . SER A 1 257 ? -4.748 28.638 8.076 1.00 96.06 257 SER A N 1
ATOM 1947 C CA . SER A 1 257 ? -5.036 27.869 9.284 1.00 96.06 257 SER A CA 1
ATOM 1948 C C . SER A 1 257 ? -3.757 27.239 9.806 1.00 96.06 257 SER A C 1
ATOM 1950 O O . SER A 1 257 ? -3.070 26.534 9.068 1.00 96.06 257 SER A O 1
ATOM 1952 N N . THR A 1 258 ? -3.462 27.478 11.082 1.00 97.50 258 THR A N 1
ATOM 1953 C CA . THR A 1 258 ? -2.348 26.854 11.796 1.00 97.50 258 THR A CA 1
ATOM 1954 C C . THR A 1 258 ? -2.897 26.055 12.963 1.00 97.50 258 THR A C 1
ATOM 1956 O O . THR A 1 258 ? -3.573 26.598 13.838 1.00 97.50 258 THR A O 1
ATOM 1959 N N . VAL A 1 259 ? -2.576 24.767 12.996 1.00 97.19 259 VAL A N 1
ATOM 1960 C CA . VAL A 1 259 ? -2.976 23.845 14.061 1.00 97.19 259 VAL A CA 1
ATOM 1961 C C . VAL A 1 259 ? -1.758 23.109 14.599 1.00 97.19 259 VAL A C 1
ATOM 1963 O O . VAL A 1 259 ? -0.773 22.939 13.887 1.00 97.19 259 VAL A O 1
ATOM 1966 N N . SER A 1 260 ? -1.820 22.651 15.847 1.00 97.31 260 SER A N 1
ATOM 1967 C CA . SER A 1 260 ? -0.777 21.797 16.421 1.00 97.31 260 SER A CA 1
ATOM 1968 C C . SER A 1 260 ? -1.205 20.339 16.430 1.00 97.31 260 SER A C 1
ATOM 1970 O O . SER A 1 260 ? -2.385 20.039 16.659 1.00 97.31 260 SER A O 1
ATOM 1972 N N . THR A 1 261 ? -0.242 19.445 16.223 1.00 96.38 261 THR A N 1
ATOM 1973 C CA . THR A 1 261 ? -0.466 18.011 16.396 1.00 96.38 261 THR A CA 1
ATOM 1974 C C . THR A 1 261 ? -0.805 17.666 17.840 1.00 96.38 261 THR A C 1
ATOM 1976 O O . THR A 1 261 ? -0.466 18.415 18.761 1.00 96.38 261 THR A O 1
ATOM 1979 N N . ALA A 1 262 ? -1.532 16.568 18.043 1.00 96.62 262 ALA A N 1
ATOM 1980 C CA . ALA A 1 262 ? -1.854 16.047 19.370 1.00 96.62 262 ALA A CA 1
ATOM 1981 C C . ALA A 1 262 ? -1.532 14.549 19.465 1.00 96.62 262 ALA A C 1
ATOM 1983 O O . ALA A 1 262 ? -2.328 13.766 19.977 1.00 96.62 262 ALA A O 1
ATOM 1984 N N . PHE A 1 263 ? -0.363 14.160 18.952 1.00 96.19 263 PHE A N 1
ATOM 1985 C CA . PHE A 1 263 ? 0.085 12.771 18.977 1.00 96.19 263 PHE A CA 1
ATOM 1986 C C . PHE A 1 263 ? 0.304 12.295 20.409 1.00 96.19 263 PHE A C 1
ATOM 1988 O O . PHE A 1 263 ? 0.598 13.092 21.304 1.00 96.19 263 PHE A O 1
ATOM 1995 N N . THR A 1 264 ? 0.151 10.993 20.635 1.00 95.94 264 THR A N 1
ATOM 1996 C CA . THR A 1 264 ? 0.275 10.406 21.979 1.00 95.94 264 THR A CA 1
ATOM 1997 C C . THR A 1 264 ? 1.449 9.448 22.110 1.00 95.94 264 THR A C 1
ATOM 1999 O O . THR A 1 264 ? 1.800 9.085 23.231 1.00 95.94 264 THR A O 1
ATOM 2002 N N . ASN A 1 265 ? 2.043 9.022 20.992 1.00 96.25 265 ASN A N 1
ATOM 2003 C CA . ASN A 1 265 ? 3.240 8.192 20.990 1.00 96.25 265 ASN A CA 1
ATOM 2004 C C . ASN A 1 265 ? 4.202 8.542 19.845 1.00 96.25 265 ASN A C 1
ATOM 2006 O O . ASN A 1 265 ? 3.806 9.120 18.827 1.00 96.25 265 ASN A O 1
ATOM 2010 N N . ARG A 1 266 ? 5.480 8.198 20.034 1.00 95.81 266 ARG A N 1
ATOM 2011 C CA . ARG A 1 266 ? 6.571 8.521 19.111 1.00 95.81 266 ARG A CA 1
ATOM 2012 C C . ARG A 1 266 ? 6.378 7.878 17.743 1.00 95.81 266 ARG A C 1
ATOM 2014 O O . ARG A 1 266 ? 6.686 8.511 16.739 1.00 95.81 266 ARG A O 1
ATOM 2021 N N . ARG A 1 267 ? 5.814 6.671 17.691 1.00 95.69 267 ARG A N 1
ATOM 2022 C CA . ARG A 1 267 ? 5.566 5.971 16.428 1.00 95.69 267 ARG A CA 1
ATOM 2023 C C . ARG A 1 267 ? 4.543 6.657 15.541 1.00 95.69 267 ARG A C 1
ATOM 2025 O O . ARG A 1 267 ? 4.798 6.858 14.358 1.00 95.69 267 ARG A O 1
ATOM 2032 N N . GLN A 1 268 ? 3.431 7.096 16.119 1.00 95.62 268 GLN A N 1
ATOM 2033 C CA . GLN A 1 268 ? 2.434 7.901 15.423 1.00 95.62 268 GLN A CA 1
ATOM 2034 C C . GLN A 1 268 ? 3.061 9.178 14.851 1.00 95.62 268 GLN A C 1
ATOM 2036 O O . GLN A 1 268 ? 2.835 9.502 13.685 1.00 95.62 268 GLN A O 1
ATOM 2041 N N . GLN A 1 269 ? 3.872 9.872 15.659 1.00 95.31 269 GLN A N 1
ATOM 2042 C CA . GLN A 1 269 ? 4.587 11.068 15.226 1.00 95.31 269 GLN A CA 1
ATOM 2043 C C . GLN A 1 269 ? 5.533 10.774 14.055 1.00 95.31 269 GLN A C 1
ATOM 2045 O O . GLN A 1 269 ? 5.440 11.442 13.032 1.00 95.31 269 GLN A O 1
ATOM 2050 N N . ASP A 1 270 ? 6.421 9.789 14.184 1.00 95.69 270 ASP A N 1
ATOM 2051 C CA . ASP A 1 270 ? 7.469 9.537 13.190 1.00 95.69 270 ASP A CA 1
ATOM 2052 C C . ASP A 1 270 ? 6.891 9.033 11.854 1.00 95.69 270 ASP A C 1
ATOM 2054 O O . ASP A 1 270 ? 7.403 9.385 10.791 1.00 95.69 270 ASP A O 1
ATOM 2058 N N . ILE A 1 271 ? 5.792 8.267 11.879 1.00 95.56 271 ILE A N 1
ATOM 2059 C CA . ILE A 1 271 ? 5.058 7.874 10.663 1.00 95.56 271 ILE A CA 1
ATOM 2060 C C . ILE A 1 271 ? 4.406 9.095 10.004 1.00 95.56 271 ILE A C 1
ATOM 2062 O O . ILE A 1 271 ? 4.500 9.270 8.788 1.00 95.56 271 ILE A O 1
ATOM 2066 N N . PHE A 1 272 ? 3.759 9.961 10.790 1.00 95.06 272 PHE A N 1
ATOM 2067 C CA . PHE A 1 272 ? 3.169 11.187 10.258 1.00 95.06 272 PHE A CA 1
ATOM 2068 C C . PHE A 1 272 ? 4.242 12.097 9.643 1.00 95.06 272 PHE A C 1
ATOM 2070 O O . PHE A 1 272 ? 4.076 12.556 8.514 1.00 95.06 272 PHE A O 1
ATOM 2077 N N . ASP A 1 273 ? 5.353 12.308 10.352 1.00 93.69 273 ASP A N 1
ATOM 2078 C CA . ASP A 1 273 ? 6.481 13.134 9.913 1.00 93.69 273 ASP A CA 1
ATOM 2079 C C . ASP A 1 273 ? 7.130 12.571 8.636 1.00 93.69 273 ASP A C 1
ATOM 2081 O O . ASP A 1 273 ? 7.599 13.333 7.795 1.00 93.69 273 ASP A O 1
ATOM 2085 N N . HIS A 1 274 ? 7.105 11.251 8.435 1.00 93.56 274 HIS A N 1
ATOM 2086 C CA . HIS A 1 274 ? 7.584 10.625 7.203 1.00 93.56 274 HIS A CA 1
ATOM 2087 C C . HIS A 1 274 ? 6.700 10.924 5.984 1.00 93.56 274 HIS A C 1
ATOM 2089 O O . HIS A 1 274 ? 7.214 11.149 4.889 1.00 93.56 274 HIS A O 1
ATOM 2095 N N . MET A 1 275 ? 5.376 10.965 6.163 1.00 92.00 275 MET A N 1
ATOM 2096 C CA . MET A 1 275 ? 4.432 11.338 5.099 1.00 92.00 275 MET A CA 1
ATOM 2097 C C . MET A 1 275 ? 4.326 12.857 4.905 1.00 92.00 275 MET A C 1
ATOM 2099 O O . MET A 1 275 ? 3.791 13.331 3.904 1.00 92.00 275 MET A O 1
ATOM 2103 N N . PHE A 1 276 ? 4.805 13.647 5.862 1.00 87.00 276 PHE A N 1
ATOM 2104 C CA . PHE A 1 276 ? 4.645 15.092 5.877 1.00 87.00 276 PHE A CA 1
ATOM 2105 C C . PHE A 1 276 ? 5.927 15.812 5.447 1.00 87.00 276 PHE A C 1
ATOM 2107 O O . PHE A 1 276 ? 6.944 15.804 6.128 1.00 87.00 276 PHE A O 1
ATOM 2114 N N . THR A 1 277 ? 5.861 16.532 4.326 1.00 86.62 277 THR A N 1
ATOM 2115 C CA . THR A 1 277 ? 6.914 17.478 3.927 1.00 86.62 277 THR A CA 1
ATOM 2116 C C . THR A 1 277 ? 6.351 18.903 3.939 1.00 86.62 277 THR A C 1
ATOM 2118 O O . THR A 1 277 ? 5.517 19.224 3.086 1.00 86.62 277 THR A O 1
ATOM 2121 N N . PRO A 1 278 ? 6.770 19.778 4.872 1.00 88.56 278 PRO A N 1
ATOM 2122 C CA . PRO A 1 278 ? 6.308 21.159 4.903 1.00 88.56 278 PRO A CA 1
ATOM 2123 C C . PRO A 1 278 ? 6.722 21.931 3.650 1.00 88.56 278 PRO A C 1
ATOM 2125 O O . PRO A 1 278 ? 7.831 21.769 3.138 1.00 88.56 278 PRO A O 1
ATOM 2128 N N . ARG A 1 279 ? 5.861 22.850 3.213 1.00 92.31 279 ARG A N 1
ATOM 2129 C CA . ARG A 1 279 ? 6.193 23.838 2.182 1.00 92.31 279 ARG A CA 1
ATOM 2130 C C . ARG A 1 279 ? 6.420 25.210 2.787 1.00 92.31 279 ARG A C 1
ATOM 2132 O O . ARG A 1 279 ? 5.737 25.604 3.724 1.00 92.31 279 ARG A O 1
ATOM 2139 N N . THR A 1 280 ? 7.327 25.979 2.194 1.00 93.38 280 THR A N 1
ATOM 2140 C CA . THR A 1 280 ? 7.583 27.365 2.611 1.00 93.38 280 THR A CA 1
ATOM 2141 C C . THR A 1 280 ? 6.413 28.304 2.309 1.00 93.38 280 THR A C 1
ATOM 2143 O O . THR A 1 280 ? 6.227 29.281 3.028 1.00 93.38 280 THR A O 1
ATOM 2146 N N . ASP A 1 281 ? 5.618 28.007 1.277 1.00 94.31 281 ASP A N 1
ATOM 2147 C CA . ASP A 1 281 ? 4.425 28.772 0.892 1.00 94.31 281 ASP A CA 1
ATOM 2148 C C . ASP A 1 281 ? 3.138 28.306 1.600 1.00 94.31 281 ASP A C 1
ATOM 2150 O O . ASP A 1 281 ? 2.138 29.016 1.566 1.00 94.31 281 ASP A O 1
ATOM 2154 N N . ASN A 1 282 ? 3.160 27.146 2.270 1.00 96.31 282 ASN A N 1
ATOM 2155 C CA . ASN A 1 282 ? 1.995 26.475 2.863 1.00 96.31 282 ASN A CA 1
ATOM 2156 C C . ASN A 1 282 ? 0.842 26.189 1.871 1.00 96.31 282 ASN A C 1
ATOM 2158 O O . ASN A 1 282 ? -0.291 25.944 2.299 1.00 96.31 282 ASN A O 1
ATOM 2162 N N . ILE A 1 283 ? 1.108 26.200 0.559 1.00 95.31 283 ILE A N 1
ATOM 2163 C CA . ILE A 1 283 ? 0.119 25.939 -0.494 1.00 95.31 283 ILE A CA 1
ATOM 2164 C C . ILE A 1 283 ? 0.253 24.489 -0.955 1.00 95.31 283 ILE A C 1
ATOM 2166 O O . ILE A 1 283 ? 1.174 24.115 -1.682 1.00 95.31 283 ILE A O 1
ATOM 2170 N N . TYR A 1 284 ? -0.695 23.657 -0.536 1.00 94.31 284 TYR A N 1
ATOM 2171 C CA . TYR A 1 284 ? -0.685 22.217 -0.816 1.00 94.31 284 TYR A CA 1
ATOM 2172 C C . TYR A 1 284 ? -1.627 21.797 -1.950 1.00 94.31 284 TYR A C 1
ATOM 2174 O O . TYR A 1 284 ? -1.407 20.768 -2.585 1.00 94.31 284 TYR A O 1
ATOM 2182 N N . LEU A 1 285 ? -2.651 22.606 -2.220 1.00 91.81 285 LEU A N 1
ATOM 2183 C CA . LEU A 1 285 ? -3.618 22.419 -3.297 1.00 91.81 285 LEU A CA 1
ATOM 2184 C C . LEU A 1 285 ? -3.665 23.714 -4.102 1.00 91.81 285 LEU A C 1
ATOM 2186 O O . LEU A 1 285 ? -3.939 24.772 -3.532 1.00 91.81 285 LEU A O 1
ATOM 2190 N N . ASP A 1 286 ? -3.351 23.646 -5.391 1.00 89.00 286 ASP A N 1
ATOM 2191 C CA . ASP A 1 286 ? -3.356 24.829 -6.246 1.00 89.00 286 ASP A CA 1
ATOM 2192 C C . ASP A 1 286 ? -4.777 25.229 -6.690 1.00 89.00 286 ASP A C 1
ATOM 2194 O O . ASP A 1 286 ? -5.770 24.543 -6.429 1.00 89.00 286 ASP A O 1
ATOM 2198 N N . THR A 1 287 ? -4.887 26.368 -7.375 1.00 87.44 287 THR A N 1
ATOM 2199 C CA . THR A 1 287 ? -6.171 26.897 -7.866 1.00 87.44 287 THR A CA 1
ATOM 2200 C C . THR A 1 287 ? -6.776 26.074 -9.007 1.00 87.44 287 THR A C 1
ATOM 2202 O O . THR A 1 287 ? -7.955 26.245 -9.313 1.00 87.44 287 THR A O 1
ATOM 2205 N N . ALA A 1 288 ? -6.005 25.174 -9.624 1.00 85.44 288 ALA A N 1
ATOM 2206 C CA . ALA A 1 288 ? -6.488 24.208 -10.606 1.00 85.44 288 ALA A CA 1
ATOM 2207 C C . ALA A 1 288 ? -6.969 22.897 -9.952 1.00 85.44 288 ALA A C 1
ATOM 2209 O O . ALA A 1 288 ? -7.500 22.028 -10.645 1.00 85.44 288 ALA A O 1
ATOM 2210 N N . GLY A 1 289 ? -6.820 22.756 -8.629 1.00 82.62 289 GLY A N 1
ATOM 2211 C CA . GLY A 1 289 ? -7.194 21.561 -7.878 1.00 82.62 289 GLY A CA 1
ATOM 2212 C C . GLY A 1 289 ? -6.145 20.448 -7.919 1.00 82.62 289 GLY A C 1
ATOM 2213 O O . GLY A 1 289 ? -6.478 19.302 -7.618 1.00 82.62 289 GLY A O 1
ATOM 2214 N N . ALA A 1 290 ? -4.897 20.755 -8.280 1.00 85.94 290 ALA A N 1
ATOM 2215 C CA . ALA A 1 290 ? -3.795 19.803 -8.276 1.00 85.94 290 ALA A CA 1
ATOM 2216 C C . ALA A 1 290 ? -2.987 19.870 -6.969 1.00 85.94 290 ALA A C 1
ATOM 2218 O O . ALA A 1 290 ? -2.724 20.939 -6.412 1.00 85.94 290 ALA A O 1
ATOM 2219 N N . TRP A 1 291 ? -2.578 18.697 -6.479 1.00 88.31 291 TRP A N 1
ATOM 2220 C CA . TRP A 1 291 ? -1.686 18.573 -5.328 1.00 88.31 291 TRP A CA 1
ATOM 2221 C C . TRP A 1 291 ? -0.278 19.037 -5.699 1.00 88.31 291 TRP A C 1
ATOM 2223 O O . TRP A 1 291 ? 0.282 18.599 -6.703 1.00 88.31 291 TRP A O 1
ATOM 2233 N N . THR A 1 292 ? 0.320 19.897 -4.876 1.00 90.12 292 THR A N 1
ATOM 2234 C CA . THR A 1 292 ? 1.618 20.518 -5.195 1.00 90.12 292 THR A CA 1
ATOM 2235 C C . THR A 1 292 ? 2.822 19.607 -4.943 1.00 90.12 292 THR A C 1
ATOM 2237 O O . THR A 1 292 ? 3.942 19.952 -5.322 1.00 90.12 292 THR A O 1
ATOM 2240 N N . GLN A 1 293 ? 2.609 18.456 -4.299 1.00 87.19 293 GLN A N 1
ATOM 2241 C CA . GLN A 1 293 ? 3.618 17.434 -4.005 1.00 87.19 293 GLN A CA 1
ATOM 2242 C C . GLN A 1 293 ? 2.964 16.119 -3.548 1.00 87.19 293 GLN A C 1
ATOM 2244 O O . GLN A 1 293 ? 1.766 16.074 -3.249 1.00 87.19 293 GLN A O 1
ATOM 2249 N N . SER A 1 294 ? 3.768 15.058 -3.427 1.00 83.81 294 SER A N 1
ATOM 2250 C CA . SER A 1 294 ? 3.359 13.820 -2.755 1.00 83.81 294 SER A CA 1
ATOM 2251 C C . SER A 1 294 ? 2.864 14.112 -1.339 1.00 83.81 294 SER A C 1
ATOM 2253 O O . SER A 1 294 ? 3.420 14.961 -0.642 1.00 83.81 294 SER A O 1
ATOM 2255 N N . TYR A 1 295 ? 1.793 13.426 -0.939 1.00 89.44 295 TYR A N 1
ATOM 2256 C CA . TYR A 1 295 ? 1.136 13.593 0.360 1.00 89.44 295 TYR A CA 1
ATOM 2257 C C . TYR A 1 295 ? 0.628 15.005 0.689 1.00 89.44 295 TYR A C 1
ATOM 2259 O O . TYR A 1 295 ? 0.204 15.232 1.815 1.00 89.44 295 TYR A O 1
ATOM 2267 N N . ALA A 1 296 ? 0.576 15.951 -0.259 1.00 92.50 296 ALA A N 1
ATOM 2268 C CA . ALA A 1 296 ? 0.116 17.321 0.014 1.00 92.50 296 ALA A CA 1
ATOM 2269 C C . ALA A 1 296 ? -1.307 17.387 0.610 1.00 92.50 296 ALA A C 1
ATOM 2271 O O . ALA A 1 296 ? -1.625 18.306 1.364 1.00 92.50 296 ALA A O 1
ATOM 2272 N N . TYR A 1 297 ? -2.146 16.383 0.331 1.00 91.62 297 TYR A N 1
ATOM 2273 C CA . TYR A 1 297 ? -3.475 16.250 0.929 1.00 91.62 297 TYR A CA 1
ATOM 2274 C C . TYR A 1 297 ? -3.443 16.194 2.462 1.00 91.62 297 TYR A C 1
ATOM 2276 O O . TYR A 1 297 ? -4.342 16.734 3.106 1.00 91.62 297 TYR A O 1
ATOM 2284 N N . LEU A 1 298 ? -2.407 15.583 3.046 1.00 94.56 298 LEU A N 1
ATOM 2285 C CA . LEU A 1 298 ? -2.296 15.360 4.482 1.00 94.56 298 LEU A CA 1
ATOM 2286 C C . LEU A 1 298 ? -2.204 16.687 5.250 1.00 94.56 298 LEU A C 1
ATOM 2288 O O . LEU A 1 298 ? -3.134 16.977 6.000 1.00 94.56 298 LEU A O 1
ATOM 2292 N N . PRO A 1 299 ? -1.187 17.551 5.052 1.00 95.44 299 PRO A N 1
ATOM 2293 C CA . PRO A 1 299 ? -1.136 18.832 5.751 1.00 95.44 299 PRO A CA 1
ATOM 2294 C C . PRO A 1 299 ? -2.247 19.797 5.344 1.00 95.44 299 PRO A C 1
ATOM 2296 O O . PRO A 1 299 ? -2.666 20.607 6.169 1.00 95.44 299 PRO A O 1
ATOM 2299 N N . HIS A 1 300 ? -2.758 19.696 4.111 1.00 94.62 300 HIS A N 1
ATOM 2300 C CA . HIS A 1 300 ? -3.898 20.492 3.664 1.00 94.62 300 HIS A CA 1
ATOM 2301 C C . HIS A 1 300 ? -5.134 20.230 4.528 1.00 94.62 300 HIS A C 1
ATOM 2303 O O . HIS A 1 300 ? -5.655 21.141 5.172 1.00 94.62 300 HIS A O 1
ATOM 2309 N N . PHE A 1 301 ? -5.590 18.977 4.569 1.00 94.94 301 PHE A N 1
ATOM 2310 C CA . PHE A 1 301 ? -6.787 18.613 5.316 1.00 94.94 301 PHE A CA 1
ATOM 2311 C C . PHE A 1 301 ? -6.551 18.614 6.821 1.00 94.94 301 PHE A C 1
ATOM 2313 O O . PHE A 1 301 ? -7.445 19.002 7.564 1.00 94.94 301 PHE A O 1
ATOM 2320 N N . TYR A 1 302 ? -5.353 18.260 7.288 1.00 96.56 302 TYR A N 1
ATOM 2321 C CA . TYR A 1 302 ? -5.031 18.294 8.714 1.00 96.56 302 TYR A CA 1
ATOM 2322 C C . TYR A 1 302 ? -5.193 19.700 9.312 1.00 96.56 302 TYR A C 1
ATOM 2324 O O . TYR A 1 302 ? -5.716 19.852 10.416 1.00 96.56 302 TYR A O 1
ATOM 2332 N N . ALA A 1 303 ? -4.784 20.742 8.580 1.00 96.44 303 ALA A N 1
ATOM 2333 C CA . ALA A 1 303 ? -4.910 22.122 9.039 1.00 96.44 303 ALA A CA 1
ATOM 2334 C C . ALA A 1 303 ? -6.288 22.750 8.777 1.00 96.44 303 ALA A C 1
ATOM 2336 O O . ALA A 1 303 ? -6.687 23.647 9.522 1.00 96.44 303 ALA A O 1
ATOM 2337 N N . LEU A 1 304 ? -7.014 22.321 7.738 1.00 94.12 304 LEU A N 1
ATOM 2338 C CA . LEU A 1 304 ? -8.264 22.964 7.304 1.00 94.12 304 LEU A CA 1
ATOM 2339 C C . LEU A 1 304 ? -9.544 22.228 7.731 1.00 94.12 304 LEU A C 1
ATOM 2341 O O . LEU A 1 304 ? -10.595 22.868 7.810 1.00 94.12 304 LEU A O 1
ATOM 2345 N N . ASP A 1 305 ? -9.476 20.932 8.042 1.00 93.94 305 ASP A N 1
ATOM 2346 C CA . ASP A 1 305 ? -10.623 20.112 8.440 1.00 93.94 305 ASP A CA 1
ATOM 2347 C C . ASP A 1 305 ? -10.455 19.554 9.870 1.00 93.94 305 ASP A C 1
ATOM 2349 O O . ASP A 1 305 ? -9.728 18.577 10.088 1.00 93.94 305 ASP A O 1
ATOM 2353 N N . PRO A 1 306 ? -11.166 20.118 10.868 1.00 93.62 306 PRO A N 1
ATOM 2354 C CA . PRO A 1 306 ? -11.103 19.645 12.249 1.00 93.62 306 PRO A CA 1
ATOM 2355 C C . PRO A 1 306 ? -11.495 18.173 12.442 1.00 93.62 306 PRO A C 1
ATOM 2357 O O . PRO A 1 306 ? -10.991 17.533 13.364 1.00 93.62 306 PRO A O 1
ATOM 2360 N N . ALA A 1 307 ? -12.386 17.623 11.609 1.00 93.00 307 ALA A N 1
ATOM 2361 C CA . ALA A 1 307 ? -12.807 16.229 11.726 1.00 93.00 307 ALA A CA 1
ATOM 2362 C C . ALA A 1 307 ? -11.706 15.279 11.245 1.00 93.00 307 ALA A C 1
ATOM 2364 O O . ALA A 1 307 ? -11.451 14.257 11.884 1.00 93.00 307 ALA A O 1
ATOM 2365 N N . PHE A 1 308 ? -11.033 15.626 10.147 1.00 93.56 308 PHE A N 1
ATOM 2366 C CA . PHE A 1 308 ? -9.874 14.879 9.661 1.00 93.56 308 PHE A CA 1
ATOM 2367 C C . PHE A 1 308 ? -8.707 14.966 10.645 1.00 93.56 308 PHE A C 1
ATOM 2369 O O . PHE A 1 308 ? -8.136 13.938 11.000 1.00 93.56 308 PHE A O 1
ATOM 2376 N N . LYS A 1 309 ? -8.426 16.164 11.175 1.00 96.25 309 LYS A N 1
ATOM 2377 C CA . LYS A 1 309 ? -7.440 16.360 12.246 1.00 96.25 309 LYS A CA 1
ATOM 2378 C C . LYS A 1 309 ? -7.711 15.449 13.444 1.00 96.25 309 LYS A C 1
ATOM 2380 O O . LYS A 1 309 ? -6.814 14.751 13.899 1.00 96.25 309 LYS A O 1
ATOM 2385 N N . ASN A 1 310 ? -8.952 15.440 13.936 1.00 95.38 310 ASN A N 1
ATOM 2386 C CA . ASN A 1 310 ? -9.339 14.605 15.069 1.00 95.38 310 ASN A CA 1
ATOM 2387 C C . ASN A 1 310 ? -9.169 13.111 14.763 1.00 95.38 310 ASN A C 1
ATOM 2389 O O . ASN A 1 310 ? -8.709 12.371 15.628 1.00 95.38 310 ASN A O 1
ATOM 2393 N N . MET A 1 311 ? -9.503 12.663 13.548 1.00 92.88 311 MET A N 1
ATOM 2394 C CA . MET A 1 311 ? -9.234 11.283 13.134 1.00 92.88 311 MET A CA 1
ATOM 2395 C C . MET A 1 311 ? -7.736 10.975 13.199 1.00 92.88 311 MET A C 1
ATOM 2397 O O . MET A 1 311 ? -7.361 10.026 13.874 1.00 92.88 311 MET A O 1
ATOM 2401 N N . VAL A 1 312 ? -6.888 11.809 12.594 1.00 94.69 312 VAL A N 1
ATOM 2402 C CA . VAL A 1 312 ? -5.429 11.621 12.604 1.00 94.69 312 VAL A CA 1
ATOM 2403 C C . VAL A 1 312 ? -4.867 11.592 14.031 1.00 94.69 312 VAL A C 1
ATOM 2405 O O . VAL A 1 312 ? -4.098 10.696 14.369 1.00 94.69 312 VAL A O 1
ATOM 2408 N N . ASP A 1 313 ? -5.271 12.532 14.890 1.00 95.62 313 ASP A N 1
ATOM 2409 C CA . ASP A 1 313 ? -4.782 12.613 16.273 1.00 95.62 313 ASP A CA 1
ATOM 2410 C C . ASP A 1 313 ? -5.191 11.395 17.110 1.00 95.62 313 ASP A C 1
ATOM 2412 O O . ASP A 1 313 ? -4.409 10.909 17.926 1.00 95.62 313 ASP A O 1
ATOM 2416 N N . THR A 1 314 ? -6.412 10.893 16.908 1.00 92.50 314 THR A N 1
ATOM 2417 C CA . THR A 1 314 ? -6.959 9.763 17.678 1.00 92.50 314 THR A CA 1
ATOM 2418 C C . THR A 1 314 ? -6.590 8.395 17.105 1.00 92.50 314 THR A C 1
ATOM 2420 O O . THR A 1 314 ? -6.718 7.393 17.809 1.00 92.50 314 THR A O 1
ATOM 2423 N N . TYR A 1 315 ? -6.083 8.333 15.872 1.00 89.94 315 TYR A N 1
ATOM 2424 C CA . TYR A 1 315 ? -5.582 7.114 15.238 1.00 89.94 315 TYR A CA 1
ATOM 2425 C C . TYR A 1 315 ? -4.134 6.834 15.677 1.00 89.94 315 TYR A C 1
ATOM 2427 O O . TYR A 1 315 ? -3.173 7.006 14.932 1.00 89.94 315 TYR A O 1
ATOM 2435 N N . THR A 1 316 ? -3.975 6.465 16.949 1.00 90.50 316 THR A N 1
ATOM 2436 C CA . THR A 1 316 ? -2.672 6.365 17.639 1.00 90.50 316 THR A CA 1
ATOM 2437 C C . THR A 1 316 ? -1.930 5.052 17.387 1.00 90.50 316 THR A C 1
ATOM 2439 O O . THR A 1 316 ? -0.733 4.946 17.652 1.00 90.50 316 THR A O 1
ATOM 2442 N N . GLN A 1 317 ? -2.638 4.057 16.872 1.00 86.44 317 GLN A N 1
ATOM 2443 C CA . GLN A 1 317 ? -2.147 2.752 16.450 1.00 86.44 317 GLN A CA 1
ATOM 2444 C C . GLN A 1 317 ? -3.098 2.225 15.368 1.00 86.44 317 GLN A C 1
ATOM 2446 O O . GLN A 1 317 ? -4.207 2.758 15.247 1.00 86.44 317 GLN A O 1
ATOM 2451 N N . PRO A 1 318 ? -2.727 1.175 14.616 1.00 78.88 318 PRO A N 1
ATOM 2452 C CA . PRO A 1 318 ? -3.653 0.442 13.770 1.00 78.88 318 PRO A CA 1
ATOM 2453 C C . PRO A 1 318 ? -4.841 -0.063 14.590 1.00 78.88 318 PRO A C 1
ATOM 2455 O O . PRO A 1 318 ? -4.804 -1.128 15.197 1.00 78.88 318 PRO A O 1
ATOM 2458 N N . ALA A 1 319 ? -5.907 0.722 14.652 1.00 60.72 319 ALA A N 1
ATOM 2459 C CA . ALA A 1 319 ? -7.210 0.220 15.015 1.00 60.72 319 ALA A CA 1
ATOM 2460 C C . ALA A 1 319 ? -7.804 -0.322 13.726 1.00 60.72 319 ALA A C 1
ATOM 2462 O O . ALA A 1 319 ? -7.764 0.378 12.714 1.00 60.72 319 ALA A O 1
ATOM 2463 N N . SER A 1 320 ? -8.433 -1.497 13.767 1.00 51.84 320 SER A N 1
ATOM 2464 C CA . SER A 1 320 ? -9.366 -1.931 12.721 1.00 51.84 320 SER A CA 1
ATOM 2465 C C . SER A 1 320 ? -8.795 -2.010 11.285 1.00 51.84 320 SER A C 1
ATOM 2467 O O . SER A 1 320 ? -8.701 -1.005 10.586 1.00 51.84 320 SER A O 1
ATOM 2469 N N . GLY A 1 321 ? -8.508 -3.214 10.787 1.00 53.00 321 GLY A N 1
ATOM 2470 C CA . GLY A 1 321 ? -8.169 -3.451 9.377 1.00 53.00 321 GLY A CA 1
ATOM 2471 C C . GLY A 1 321 ? -7.627 -4.858 9.151 1.00 53.00 321 GLY A C 1
ATOM 2472 O O . GLY A 1 321 ? -7.255 -5.531 10.113 1.00 53.00 321 GLY A O 1
ATOM 2473 N N . ASN A 1 322 ? -7.600 -5.310 7.897 1.00 62.59 322 ASN A N 1
ATOM 2474 C CA . ASN A 1 322 ? -6.931 -6.553 7.535 1.00 62.59 322 ASN A CA 1
ATOM 2475 C C . ASN A 1 322 ? -5.415 -6.303 7.590 1.00 62.59 322 ASN A C 1
ATOM 2477 O O . ASN A 1 322 ? -4.850 -5.798 6.626 1.00 62.59 322 ASN A O 1
ATOM 2481 N N . LEU A 1 323 ? -4.779 -6.577 8.737 1.00 68.75 323 LEU A N 1
ATOM 2482 C CA . LEU A 1 323 ? -3.333 -6.453 8.952 1.00 68.75 323 LEU A CA 1
ATOM 2483 C C . LEU A 1 323 ? -2.584 -7.547 8.171 1.00 68.75 323 LEU A C 1
ATOM 2485 O O . LEU A 1 323 ? -2.038 -8.461 8.780 1.00 68.75 323 LEU A O 1
ATOM 2489 N N . ILE A 1 324 ? -2.619 -7.481 6.834 1.00 70.06 324 ILE A N 1
ATOM 2490 C CA . ILE A 1 324 ? -2.176 -8.523 5.889 1.00 70.06 324 ILE A CA 1
ATOM 2491 C C . ILE A 1 324 ? -2.393 -9.920 6.483 1.00 70.06 324 ILE A C 1
ATOM 2493 O O . ILE A 1 324 ? -1.452 -10.709 6.606 1.00 70.06 324 ILE A O 1
ATOM 2497 N N . ASN A 1 325 ? -3.616 -10.185 6.972 1.00 72.00 325 ASN A N 1
ATOM 2498 C CA . ASN A 1 325 ? -3.876 -11.406 7.722 1.00 72.00 325 ASN A CA 1
ATOM 2499 C C . ASN A 1 325 ? -3.803 -12.578 6.763 1.00 72.00 325 ASN A C 1
ATOM 2501 O O . ASN A 1 325 ? -2.791 -13.233 6.717 1.00 72.00 325 ASN A O 1
ATOM 2505 N N . SER A 1 326 ? -4.799 -12.841 5.928 1.00 81.50 326 SER A N 1
ATOM 2506 C CA . SER A 1 326 ? -4.623 -13.817 4.851 1.00 81.50 326 SER A CA 1
ATOM 2507 C C . SER A 1 326 ? -5.619 -13.581 3.726 1.00 81.50 326 SER A C 1
ATOM 2509 O O . SER A 1 326 ? -6.700 -13.024 3.969 1.00 81.50 326 SER A O 1
ATOM 2511 N N . PRO A 1 327 ? -5.315 -14.064 2.510 1.00 83.88 327 PRO A N 1
ATOM 2512 C CA . PRO A 1 327 ? -6.302 -14.128 1.436 1.00 83.88 327 PRO A CA 1
ATOM 2513 C C . PRO A 1 327 ? -7.561 -14.921 1.825 1.00 83.88 327 PRO A C 1
ATOM 2515 O O . PRO A 1 327 ? -8.652 -14.638 1.342 1.00 83.88 327 PRO A O 1
ATOM 2518 N N . ARG A 1 328 ? -7.472 -15.872 2.767 1.00 86.88 328 ARG A N 1
ATOM 2519 C CA . ARG A 1 328 ? -8.625 -16.673 3.218 1.00 86.88 328 ARG A CA 1
ATOM 2520 C C . ARG A 1 328 ? -9.595 -15.879 4.085 1.00 86.88 328 ARG A C 1
ATOM 2522 O O . ARG A 1 328 ? -10.803 -15.999 3.895 1.00 86.88 328 ARG A O 1
ATOM 2529 N N . ILE A 1 329 ? -9.096 -15.033 4.991 1.00 86.00 329 ILE A N 1
ATOM 2530 C CA . ILE A 1 329 ? -9.949 -14.082 5.727 1.00 86.00 329 ILE A CA 1
ATOM 2531 C C . ILE A 1 329 ? -10.637 -13.131 4.746 1.00 86.00 329 ILE A C 1
ATOM 2533 O O . ILE A 1 329 ? -11.807 -12.789 4.927 1.00 86.00 329 ILE A O 1
ATOM 2537 N N . GLN A 1 330 ? -9.939 -12.742 3.681 1.00 81.06 330 GLN A N 1
ATOM 2538 C CA . GLN A 1 330 ? -10.504 -11.887 2.649 1.00 81.06 330 GLN A CA 1
ATOM 2539 C C . GLN A 1 330 ? -11.591 -12.598 1.831 1.00 81.06 330 GLN A C 1
ATOM 2541 O O . GLN A 1 330 ? -12.677 -12.047 1.642 1.00 81.06 330 GLN A O 1
ATOM 2546 N N . ALA A 1 331 ? -11.347 -13.839 1.410 1.00 83.75 331 ALA A N 1
ATOM 2547 C CA . ALA A 1 331 ? -12.343 -14.679 0.754 1.00 83.75 331 ALA A CA 1
ATOM 2548 C C . ALA A 1 331 ? -13.584 -14.857 1.641 1.00 83.75 331 ALA A C 1
ATOM 2550 O O . ALA A 1 331 ? -14.710 -14.664 1.182 1.00 83.75 331 ALA A O 1
ATOM 2551 N N . LEU A 1 332 ? -13.377 -15.121 2.935 1.00 86.69 332 LEU A N 1
ATOM 2552 C CA . LEU A 1 332 ? -14.449 -15.194 3.920 1.00 86.69 332 LEU A CA 1
ATOM 2553 C C . LEU A 1 332 ? -15.241 -13.888 3.984 1.00 86.69 332 LEU A C 1
ATOM 2555 O O . LEU A 1 332 ? -16.462 -13.918 3.863 1.00 86.69 332 LEU A O 1
ATOM 2559 N N . SER A 1 333 ? -14.560 -12.748 4.118 1.00 84.00 333 SER A N 1
ATOM 2560 C CA . SER A 1 333 ? -15.185 -11.421 4.141 1.00 84.00 333 SER A CA 1
ATOM 2561 C C . SER A 1 333 ? -16.063 -11.171 2.907 1.00 84.00 333 SER A C 1
ATOM 2563 O O . SER A 1 333 ? -17.205 -10.719 3.033 1.00 84.00 333 SER A O 1
ATOM 2565 N N . ALA A 1 334 ? -15.568 -11.537 1.721 1.00 80.94 334 ALA A N 1
ATOM 2566 C CA . ALA A 1 334 ? -16.291 -11.410 0.458 1.00 80.94 334 ALA A CA 1
ATOM 2567 C C . ALA A 1 334 ? -17.505 -12.355 0.350 1.00 80.94 334 ALA A C 1
ATOM 2569 O O . ALA A 1 334 ? -18.481 -12.015 -0.319 1.00 80.94 334 ALA A O 1
ATOM 2570 N N . ALA A 1 335 ? -17.479 -13.507 1.025 1.00 84.19 335 ALA A N 1
ATOM 2571 C CA . ALA A 1 335 ? -18.575 -14.478 1.052 1.00 84.19 335 ALA A CA 1
ATOM 2572 C C . ALA A 1 335 ? -19.677 -14.151 2.084 1.00 84.19 335 ALA A C 1
ATOM 2574 O O . ALA A 1 335 ? -20.784 -14.696 2.010 1.00 84.19 335 ALA A O 1
ATOM 2575 N N . LEU A 1 336 ? -19.423 -13.251 3.046 1.00 83.69 336 LEU A N 1
ATOM 2576 C CA . LEU A 1 336 ? -20.417 -12.874 4.063 1.00 83.69 336 LEU A CA 1
ATOM 2577 C C . LEU A 1 336 ? -21.726 -12.338 3.447 1.00 83.69 336 LEU A C 1
ATOM 2579 O O . LEU A 1 336 ? -22.793 -12.812 3.841 1.00 83.69 336 LEU A O 1
ATOM 2583 N N . PRO A 1 337 ? -21.720 -11.410 2.465 1.00 80.94 337 PRO A N 1
ATOM 2584 C CA . PRO A 1 337 ? -22.958 -10.858 1.911 1.00 80.94 337 PRO A CA 1
ATOM 2585 C C . PRO A 1 337 ? -23.798 -11.873 1.123 1.00 80.94 337 PRO A C 1
ATOM 2587 O O . PRO A 1 337 ? -25.001 -11.675 0.960 1.00 80.94 337 PRO A O 1
ATOM 2590 N N . THR A 1 338 ? -23.194 -12.956 0.627 1.00 78.00 338 THR A N 1
ATOM 2591 C CA . THR A 1 338 ? -23.883 -14.006 -0.142 1.00 78.00 338 THR A CA 1
ATOM 2592 C C . THR A 1 338 ? -24.402 -15.143 0.739 1.00 78.00 338 THR A C 1
ATOM 2594 O O . THR A 1 338 ? -25.077 -16.037 0.231 1.00 78.00 338 THR A O 1
ATOM 2597 N N . SER A 1 339 ? -24.119 -15.115 2.051 1.00 70.19 339 SER A N 1
ATOM 2598 C CA . SER A 1 339 ? -24.427 -16.194 3.009 1.00 70.19 339 SER A CA 1
ATOM 2599 C C . SER A 1 339 ? -23.816 -17.554 2.634 1.00 70.19 339 SER A C 1
ATOM 2601 O O . SER A 1 339 ? -24.246 -18.591 3.134 1.00 70.19 339 SER A O 1
ATOM 2603 N N . SER A 1 340 ? -22.802 -17.561 1.766 1.00 78.38 340 SER A N 1
ATOM 2604 C CA . SER A 1 340 ? -22.128 -18.761 1.264 1.00 78.38 340 SER A CA 1
ATOM 2605 C C . SER A 1 340 ? -20.716 -18.870 1.833 1.00 78.38 340 SER A C 1
ATOM 2607 O O . SER A 1 340 ? -19.788 -19.073 1.070 1.00 78.38 340 SER A O 1
ATOM 2609 N N . PHE A 1 341 ? -20.561 -18.671 3.146 1.00 83.44 341 PHE A N 1
ATOM 2610 C CA . PHE A 1 341 ? -19.258 -18.509 3.807 1.00 83.44 341 PHE A CA 1
ATOM 2611 C C . PHE A 1 341 ? -18.663 -19.805 4.387 1.00 83.44 341 PHE A C 1
ATOM 2613 O O . PHE A 1 341 ? -17.573 -19.796 4.954 1.00 83.44 341 PHE A O 1
ATOM 2620 N N . LEU A 1 342 ? -19.395 -20.924 4.336 1.00 83.00 342 LEU A N 1
ATOM 2621 C CA . LEU A 1 342 ? -19.007 -22.154 5.039 1.00 83.00 342 LEU A CA 1
ATOM 2622 C C . LEU A 1 342 ? -17.687 -22.735 4.522 1.00 83.00 342 LEU A C 1
ATOM 2624 O O . LEU A 1 342 ? -16.855 -23.161 5.322 1.00 83.00 342 LEU A O 1
ATOM 2628 N N . SER A 1 343 ? -17.495 -22.740 3.202 1.00 81.56 343 SER A N 1
ATOM 2629 C CA . SER A 1 343 ? -16.264 -23.203 2.554 1.00 81.56 343 SER A CA 1
ATOM 2630 C C . SER A 1 343 ? -15.059 -22.350 2.939 1.00 81.56 343 SER A C 1
ATOM 2632 O O . SER A 1 343 ? -13.967 -22.867 3.151 1.00 81.56 343 SER A O 1
ATOM 2634 N N . GLU A 1 344 ? -15.268 -21.048 3.077 1.00 87.75 344 GLU A N 1
ATOM 2635 C CA . GLU A 1 344 ? -14.250 -20.059 3.394 1.00 87.75 344 GLU A CA 1
ATOM 2636 C C . GLU A 1 344 ? -13.844 -20.179 4.863 1.00 87.75 344 GLU A C 1
ATOM 2638 O O . GLU A 1 344 ? -12.656 -20.183 5.171 1.00 87.75 344 GLU A O 1
ATOM 2643 N N . VAL A 1 345 ? -14.809 -20.390 5.769 1.00 87.75 345 VAL A N 1
ATOM 2644 C CA . VAL A 1 345 ? -14.514 -20.689 7.179 1.00 87.75 345 VAL A CA 1
ATOM 2645 C C . VAL A 1 345 ? -13.751 -22.008 7.322 1.00 87.75 345 VAL A C 1
ATOM 2647 O O . VAL A 1 345 ? -12.879 -22.118 8.180 1.00 87.75 345 VAL A O 1
ATOM 2650 N N . GLN A 1 346 ? -14.056 -23.019 6.504 1.00 83.75 346 GLN A N 1
ATOM 2651 C CA . GLN A 1 346 ? -13.325 -24.292 6.504 1.00 83.75 346 GLN A CA 1
ATOM 2652 C C . GLN A 1 346 ? -11.901 -24.159 5.961 1.00 83.75 346 GLN A C 1
ATOM 2654 O O . GLN A 1 346 ? -11.025 -24.906 6.388 1.00 83.75 346 GLN A O 1
ATOM 2659 N N . ALA A 1 347 ? -11.664 -23.213 5.051 1.00 86.19 347 ALA A N 1
ATOM 2660 C CA . ALA A 1 347 ? -10.336 -22.948 4.520 1.00 86.19 347 ALA A CA 1
ATOM 2661 C C . ALA A 1 347 ? -9.409 -22.279 5.548 1.00 86.19 347 ALA A C 1
ATOM 2663 O O . ALA A 1 347 ? -8.195 -22.424 5.420 1.00 86.19 347 ALA A O 1
ATOM 2664 N N . LEU A 1 348 ? -9.957 -21.572 6.549 1.00 86.44 348 LEU A N 1
ATOM 2665 C CA . LEU A 1 348 ? -9.172 -20.870 7.569 1.00 86.44 348 LEU A CA 1
ATOM 2666 C C . LEU A 1 348 ? -8.212 -21.806 8.307 1.00 86.44 348 LEU A C 1
ATOM 2668 O O . LEU A 1 348 ? -8.631 -22.836 8.857 1.00 86.44 348 LEU A O 1
ATOM 2672 N N . ASP A 1 349 ? -6.953 -21.382 8.391 1.00 83.25 349 ASP A N 1
ATOM 2673 C CA . ASP A 1 349 ? -5.931 -22.049 9.189 1.00 83.25 349 ASP A CA 1
ATOM 2674 C C . ASP A 1 349 ? -5.955 -21.591 10.661 1.00 83.25 349 ASP A C 1
ATOM 2676 O O . ASP A 1 349 ? -6.814 -20.813 11.090 1.00 83.25 349 ASP A O 1
ATOM 2680 N N . ASP A 1 350 ? -5.028 -22.115 11.464 1.00 80.62 350 ASP A N 1
ATOM 2681 C CA . ASP A 1 350 ? -4.935 -21.784 12.889 1.00 80.62 350 ASP A CA 1
ATOM 2682 C C . ASP A 1 350 ? -4.627 -20.299 13.133 1.00 80.62 350 ASP A C 1
ATOM 2684 O O . ASP A 1 350 ? -5.155 -19.715 14.081 1.00 80.62 350 ASP A O 1
ATOM 2688 N N . LEU A 1 351 ? -3.799 -19.671 12.287 1.00 82.75 351 LEU A N 1
ATOM 2689 C CA . LEU A 1 351 ? -3.467 -18.252 12.421 1.00 82.75 351 LEU A CA 1
ATOM 2690 C C . LEU A 1 351 ? -4.696 -17.389 12.135 1.00 82.75 351 LEU A C 1
ATOM 2692 O O . LEU A 1 351 ? -4.984 -16.469 12.901 1.00 82.75 351 LEU A O 1
ATOM 2696 N N . ASP A 1 352 ? -5.433 -17.705 11.071 1.00 86.31 352 ASP A N 1
ATOM 2697 C CA . ASP A 1 352 ? -6.643 -16.982 10.695 1.00 86.31 352 ASP A CA 1
ATOM 2698 C C . ASP A 1 352 ? -7.681 -17.012 11.815 1.00 86.31 352 ASP A C 1
ATOM 2700 O O . ASP A 1 352 ? -8.261 -15.988 12.180 1.00 86.31 352 ASP A O 1
ATOM 2704 N N . ARG A 1 353 ? -7.903 -18.201 12.385 1.00 86.81 353 ARG A N 1
ATOM 2705 C CA . ARG A 1 353 ? -8.841 -18.394 13.494 1.00 86.81 353 ARG A CA 1
ATOM 2706 C C . ARG A 1 353 ? -8.408 -17.602 14.711 1.00 86.81 353 ARG A C 1
ATOM 2708 O O . ARG A 1 353 ? -9.238 -16.916 15.296 1.00 86.81 353 ARG A O 1
ATOM 2715 N N . LEU A 1 354 ? -7.124 -17.638 15.059 1.00 82.31 354 LEU A N 1
ATOM 2716 C CA . LEU A 1 354 ? -6.602 -16.888 16.199 1.00 82.31 354 LEU A CA 1
ATOM 2717 C C . LEU A 1 354 ? -6.733 -15.374 16.009 1.00 82.31 354 LEU A C 1
ATOM 2719 O O . LEU A 1 354 ? -7.121 -14.679 16.948 1.00 82.31 354 LEU A O 1
ATOM 2723 N N . TYR A 1 355 ? -6.508 -14.867 14.796 1.00 84.50 355 TYR A N 1
ATOM 2724 C CA . TYR A 1 355 ? -6.792 -13.471 14.472 1.00 84.50 355 TYR A CA 1
ATOM 2725 C C . TYR A 1 355 ? -8.285 -13.135 14.637 1.00 84.50 355 TYR A C 1
ATOM 2727 O O . TYR A 1 355 ? -8.634 -12.147 15.287 1.00 84.50 355 TYR A O 1
ATOM 2735 N N . LEU A 1 356 ? -9.185 -13.959 14.088 1.00 86.62 356 LEU A N 1
ATOM 2736 C CA . LEU A 1 356 ? -10.633 -13.726 14.164 1.00 86.62 356 LEU A CA 1
ATOM 2737 C C . LEU A 1 356 ? -11.197 -13.895 15.586 1.00 86.62 356 LEU A C 1
ATOM 2739 O O . LEU A 1 356 ? -12.188 -13.250 15.931 1.00 86.62 356 LEU A O 1
ATOM 2743 N N . GLN A 1 357 ? -10.569 -14.715 16.426 1.00 86.19 357 GLN A N 1
ATOM 2744 C CA . GLN A 1 357 ? -10.911 -14.869 17.843 1.00 86.19 357 GLN A CA 1
ATOM 2745 C C . GLN A 1 357 ? -10.501 -13.642 18.668 1.00 86.19 357 GLN A C 1
ATOM 2747 O O . GLN A 1 357 ? -11.208 -13.259 19.606 1.00 86.19 357 GLN A O 1
ATOM 2752 N N . ASP A 1 358 ? -9.404 -12.971 18.305 1.00 82.94 358 ASP A N 1
ATOM 2753 C CA . ASP A 1 358 ? -9.008 -11.716 18.936 1.00 82.94 358 ASP A CA 1
ATOM 2754 C C . ASP A 1 358 ? -9.830 -10.539 18.392 1.00 82.94 358 ASP A C 1
ATOM 2756 O O . ASP A 1 358 ? -9.473 -9.865 17.421 1.00 82.94 358 ASP A O 1
ATOM 2760 N N . ARG A 1 359 ? -10.945 -10.245 19.068 1.00 81.44 359 ARG A N 1
ATOM 2761 C CA . ARG A 1 359 ? -11.832 -9.123 18.717 1.00 81.44 359 ARG A CA 1
ATOM 2762 C C . ARG A 1 359 ? -11.136 -7.766 18.748 1.00 81.44 359 ARG A C 1
ATOM 2764 O O . ARG A 1 359 ? -11.566 -6.872 18.028 1.00 81.44 359 ARG A O 1
ATOM 2771 N N . SER A 1 360 ? -10.061 -7.596 19.521 1.00 75.00 360 SER A N 1
ATOM 2772 C CA . SER A 1 360 ? -9.319 -6.331 19.529 1.00 75.00 360 SER A CA 1
ATOM 2773 C C . SER A 1 360 ? -8.599 -6.069 18.200 1.00 75.00 360 SER A C 1
ATOM 2775 O O . SER A 1 360 ? -8.409 -4.911 17.827 1.00 75.00 360 SER A O 1
ATOM 2777 N N . GLN A 1 361 ? -8.273 -7.132 17.457 1.00 74.19 361 GLN A N 1
ATOM 2778 C CA . GLN A 1 361 ? -7.599 -7.073 16.159 1.00 74.19 361 GLN A CA 1
ATOM 2779 C C . GLN A 1 361 ? -8.569 -7.239 14.976 1.00 74.19 361 GLN A C 1
ATOM 2781 O O . GLN A 1 361 ? -8.348 -6.651 13.917 1.00 74.19 361 GLN A O 1
ATOM 2786 N N . SER A 1 362 ? -9.667 -7.982 15.159 1.00 80.12 362 SER A N 1
ATOM 2787 C CA . SER A 1 362 ? -10.608 -8.364 14.091 1.00 80.12 362 SER A CA 1
ATOM 2788 C C . SER A 1 362 ? -11.977 -7.670 14.135 1.00 80.12 362 SER A C 1
ATOM 2790 O O . SER A 1 362 ? -12.860 -8.011 13.346 1.00 80.12 362 SER A O 1
ATOM 2792 N N . GLN A 1 363 ? -12.191 -6.676 15.008 1.00 78.38 363 GLN A N 1
ATOM 2793 C CA . GLN A 1 363 ? -13.491 -5.994 15.156 1.00 78.38 363 GLN A CA 1
ATOM 2794 C C . GLN A 1 363 ? -14.176 -5.592 13.829 1.00 78.38 363 GLN A C 1
ATOM 2796 O O . GLN A 1 363 ? -15.375 -5.833 13.706 1.00 78.38 363 GLN A O 1
ATOM 2801 N N . PRO A 1 364 ? -13.488 -5.047 12.805 1.00 75.44 364 PRO A N 1
ATOM 2802 C CA . PRO A 1 364 ? -14.155 -4.613 11.570 1.00 75.44 364 PRO A CA 1
ATOM 2803 C C . PRO A 1 364 ? -14.745 -5.748 10.756 1.00 75.44 364 PRO A C 1
ATOM 2805 O O . PRO A 1 364 ? -15.830 -5.595 10.195 1.00 75.44 364 PRO A O 1
ATOM 2808 N N . PHE A 1 365 ? -14.038 -6.880 10.710 1.00 83.06 365 PHE A N 1
ATOM 2809 C CA . PHE A 1 365 ? -14.555 -8.093 10.097 1.00 83.06 365 PHE A CA 1
ATOM 2810 C C . PHE A 1 365 ? -15.878 -8.468 10.770 1.00 83.06 365 PHE A C 1
ATOM 2812 O O . PHE A 1 365 ? -16.880 -8.706 10.102 1.00 83.06 365 PHE A O 1
ATOM 2819 N N . TRP A 1 366 ? -15.920 -8.420 12.100 1.00 84.75 366 TRP A N 1
ATOM 2820 C CA . TRP A 1 366 ? -17.117 -8.754 12.863 1.00 84.75 366 TRP A CA 1
ATOM 2821 C C . TRP A 1 366 ? -18.241 -7.724 12.740 1.00 84.75 366 TRP A C 1
ATOM 2823 O O . TRP A 1 366 ? -19.409 -8.106 12.665 1.00 84.75 366 TRP A O 1
ATOM 2833 N N . ASP A 1 367 ? -17.922 -6.436 12.637 1.00 81.94 367 ASP A N 1
ATOM 2834 C CA . ASP A 1 367 ? -18.903 -5.387 12.350 1.00 81.94 367 ASP A CA 1
ATOM 2835 C C . ASP A 1 367 ? -19.511 -5.564 10.951 1.00 81.94 367 ASP A C 1
ATOM 2837 O O . ASP A 1 367 ? -20.704 -5.330 10.738 1.00 81.94 367 ASP A O 1
ATOM 2841 N N . GLN A 1 368 ? -18.708 -5.972 9.965 1.00 80.94 368 GLN A N 1
ATOM 2842 C CA . GLN A 1 368 ? -19.194 -6.335 8.635 1.00 80.94 368 GLN A CA 1
ATOM 2843 C C . GLN A 1 368 ? -20.046 -7.604 8.675 1.00 80.94 368 GLN A C 1
ATOM 2845 O O . GLN A 1 368 ? -21.142 -7.603 8.113 1.00 80.94 368 GLN A O 1
ATOM 2850 N N . ALA A 1 369 ? -19.585 -8.658 9.348 1.00 84.44 369 ALA A N 1
ATOM 2851 C CA . ALA A 1 369 ? -20.321 -9.909 9.492 1.00 84.44 369 ALA A CA 1
ATOM 2852 C C . ALA A 1 369 ? -21.680 -9.669 10.150 1.00 84.44 369 ALA A C 1
ATOM 2854 O O . ALA A 1 369 ? -22.703 -10.068 9.602 1.00 84.44 369 ALA A O 1
ATOM 2855 N N . SER A 1 370 ? -21.719 -8.916 11.250 1.00 85.06 370 SER A N 1
ATOM 2856 C CA . SER A 1 370 ? -22.954 -8.546 11.945 1.00 85.06 370 SER A CA 1
ATOM 2857 C C . SER A 1 370 ? -23.931 -7.791 11.037 1.00 85.06 370 SER A C 1
ATOM 2859 O O . SER A 1 370 ? -25.117 -8.126 10.984 1.00 85.06 370 SER A O 1
ATOM 2861 N N . ARG A 1 371 ? -23.430 -6.828 10.247 1.00 85.81 371 ARG A N 1
ATOM 2862 C CA . ARG A 1 371 ? -24.236 -6.086 9.260 1.00 85.81 371 ARG A CA 1
ATOM 2863 C C . ARG A 1 371 ? -24.740 -6.957 8.107 1.00 85.81 371 ARG A C 1
ATOM 2865 O O . ARG A 1 371 ? -25.837 -6.708 7.618 1.00 85.81 371 ARG A O 1
ATOM 2872 N N . SER A 1 372 ? -23.947 -7.931 7.666 1.00 84.69 372 SER A N 1
ATOM 2873 C CA . SER A 1 372 ? -24.230 -8.741 6.472 1.00 84.69 372 SER A CA 1
ATOM 2874 C C . SER A 1 372 ? -25.121 -9.947 6.772 1.00 84.69 372 SER A C 1
ATOM 2876 O O . SER A 1 372 ? -25.966 -10.302 5.957 1.00 84.69 372 SER A O 1
ATOM 2878 N N . LEU A 1 373 ? -24.942 -10.568 7.939 1.00 82.50 373 LEU A N 1
ATOM 2879 C CA . LEU A 1 373 ? -25.517 -11.871 8.274 1.00 82.50 373 LEU A CA 1
ATOM 2880 C C . LEU A 1 373 ? -26.690 -11.810 9.267 1.00 82.50 373 LEU A C 1
ATOM 2882 O O . LEU A 1 373 ? -27.539 -12.699 9.264 1.00 82.50 373 LEU A O 1
ATOM 2886 N N . GLY A 1 374 ? -26.768 -10.792 10.132 1.00 77.06 374 GLY A N 1
ATOM 2887 C CA . GLY A 1 374 ? -27.680 -10.816 11.287 1.00 77.06 374 GLY A CA 1
ATOM 2888 C C . GLY A 1 374 ? -27.283 -11.868 12.341 1.00 77.06 374 GLY A C 1
ATOM 2889 O O . GLY A 1 374 ? -26.251 -12.512 12.220 1.00 77.06 374 GLY A O 1
ATOM 2890 N N . ILE A 1 375 ? -28.078 -12.054 13.406 1.00 67.50 375 ILE A N 1
ATOM 2891 C CA . ILE A 1 375 ? -27.629 -12.776 14.623 1.00 67.50 375 ILE A CA 1
ATOM 2892 C C . ILE A 1 375 ? -27.458 -14.293 14.425 1.00 67.50 375 ILE A C 1
ATOM 2894 O O . ILE A 1 375 ? -26.426 -14.831 14.801 1.00 67.50 375 ILE A O 1
ATOM 2898 N N . ILE A 1 376 ? -28.442 -15.003 13.858 1.00 61.53 376 ILE A N 1
ATOM 2899 C CA . ILE A 1 376 ? -28.395 -16.480 13.776 1.00 61.53 376 ILE A CA 1
ATOM 2900 C C . ILE A 1 376 ? -27.223 -16.965 12.896 1.00 61.53 376 ILE A C 1
ATOM 2902 O O . ILE A 1 376 ? -26.467 -17.823 13.357 1.00 61.53 376 ILE A O 1
ATOM 2906 N N . PRO A 1 377 ? -26.993 -16.409 11.688 1.00 75.56 377 PRO A N 1
ATOM 2907 C CA . PRO A 1 377 ? -25.838 -16.802 10.885 1.00 75.56 377 PRO A CA 1
ATOM 2908 C C . PRO A 1 377 ? -24.512 -16.240 11.430 1.00 75.56 377 PRO A C 1
ATOM 2910 O O . PRO A 1 377 ? -23.476 -16.870 11.240 1.00 75.56 377 PRO A O 1
ATOM 2913 N N . LEU A 1 378 ? -24.528 -15.122 12.174 1.00 80.69 378 LEU A N 1
ATOM 2914 C CA . LEU A 1 378 ? -23.347 -14.626 12.893 1.00 80.69 378 LEU A CA 1
ATOM 2915 C C . LEU A 1 378 ? -22.910 -15.585 14.007 1.00 80.69 378 LEU A C 1
ATOM 2917 O O . LEU A 1 378 ? -21.740 -15.934 14.069 1.00 80.69 378 LEU A O 1
ATOM 2921 N N . THR A 1 379 ? -23.824 -16.065 14.853 1.00 78.31 379 THR A N 1
ATOM 2922 C CA . THR A 1 379 ? -23.486 -17.037 15.907 1.00 78.31 379 THR A CA 1
ATOM 2923 C C . THR A 1 379 ? -22.979 -18.358 15.320 1.00 78.31 379 THR A C 1
ATOM 2925 O O . THR A 1 379 ? -22.089 -18.986 15.885 1.00 78.31 379 THR A O 1
ATOM 2928 N N . MET A 1 380 ? -23.505 -18.784 14.164 1.00 81.69 380 MET A N 1
ATOM 2929 C CA . MET A 1 380 ? -22.966 -19.940 13.438 1.00 81.69 380 MET A CA 1
ATOM 2930 C C . MET A 1 380 ? -21.516 -19.701 12.998 1.00 81.69 380 MET A C 1
ATOM 2932 O O . MET A 1 380 ? -20.665 -20.553 13.240 1.00 81.69 380 MET A O 1
ATOM 2936 N N . LEU A 1 381 ? -21.233 -18.543 12.395 1.00 86.81 381 LEU A N 1
ATOM 2937 C CA . LEU A 1 381 ? -19.884 -18.140 12.001 1.00 86.81 381 LEU A CA 1
ATOM 2938 C C . LEU A 1 381 ? -18.923 -18.118 13.203 1.00 86.81 381 LEU A C 1
ATOM 2940 O O . LEU A 1 381 ? -17.832 -18.675 13.114 1.00 86.81 381 LEU A O 1
ATOM 2944 N N . GLU A 1 382 ? -19.346 -17.540 14.331 1.00 88.81 382 GLU A N 1
ATOM 2945 C CA . GLU A 1 382 ? -18.589 -17.525 15.593 1.00 88.81 382 GLU A CA 1
ATOM 2946 C C . GLU A 1 382 ? -18.240 -18.938 16.060 1.00 88.81 382 GLU A C 1
ATOM 2948 O O . GLU A 1 382 ? -17.065 -19.265 16.208 1.00 88.81 382 GLU A O 1
ATOM 2953 N N . ASN A 1 383 ? -19.239 -19.815 16.175 1.00 85.12 383 ASN A N 1
ATOM 2954 C CA . ASN A 1 383 ? -19.025 -21.196 16.603 1.00 85.12 383 ASN A CA 1
ATOM 2955 C C . ASN A 1 383 ? -18.085 -21.973 15.665 1.00 85.12 383 ASN A C 1
ATOM 2957 O O . ASN A 1 383 ? -17.317 -22.818 16.121 1.00 85.12 383 ASN A O 1
ATOM 2961 N N . MET A 1 384 ? -18.150 -21.720 14.355 1.00 85.38 384 MET A N 1
ATOM 2962 C CA . MET A 1 384 ? -17.282 -22.387 13.381 1.00 85.38 384 MET A CA 1
ATOM 2963 C C . MET A 1 384 ? -15.842 -21.869 13.411 1.00 85.38 384 MET A C 1
ATOM 2965 O O . MET A 1 384 ? -14.927 -22.642 13.129 1.00 85.38 384 MET A O 1
ATOM 2969 N N . ILE A 1 385 ? -15.630 -20.589 13.726 1.00 89.44 385 ILE A N 1
ATOM 2970 C CA . ILE A 1 385 ? -14.295 -20.009 13.926 1.00 89.44 385 ILE A CA 1
ATOM 2971 C C . ILE A 1 385 ? -13.676 -20.533 15.227 1.00 89.44 385 ILE A C 1
ATOM 2973 O O . ILE A 1 385 ? -12.492 -20.867 15.242 1.00 89.44 385 ILE A O 1
ATOM 2977 N N . ASP A 1 386 ? -14.481 -20.675 16.282 1.00 85.00 386 ASP A N 1
ATOM 2978 C CA . ASP A 1 386 ? -14.055 -21.169 17.599 1.00 85.00 386 ASP A CA 1
ATOM 2979 C C . ASP A 1 386 ? -13.805 -22.688 17.639 1.00 85.00 386 ASP A C 1
ATOM 2981 O O . ASP A 1 386 ? -13.148 -23.193 18.554 1.00 85.00 386 ASP A O 1
ATOM 2985 N N . ALA A 1 387 ? -14.297 -23.438 16.650 1.00 75.56 387 ALA A N 1
ATOM 2986 C CA . ALA A 1 387 ? -14.046 -24.869 16.546 1.00 75.56 387 ALA A CA 1
ATOM 2987 C C . ALA A 1 387 ? -12.564 -25.163 16.200 1.00 75.56 387 ALA A C 1
ATOM 2989 O O . ALA A 1 387 ? -12.008 -24.528 15.299 1.00 75.56 387 ALA A O 1
ATOM 2990 N N . PRO A 1 388 ? -11.909 -26.141 16.864 1.00 55.12 388 PRO A N 1
ATOM 2991 C CA . PRO A 1 388 ? -10.531 -26.524 16.550 1.00 55.12 388 PRO A CA 1
ATOM 2992 C C . PRO A 1 388 ? -10.404 -27.078 15.120 1.00 55.12 388 PRO A C 1
ATOM 2994 O O . PRO A 1 388 ? -11.301 -27.766 14.636 1.00 55.12 388 PRO A O 1
ATOM 2997 N N . THR A 1 389 ? -9.252 -26.846 14.478 1.00 52.00 389 THR A N 1
ATOM 2998 C CA . THR A 1 389 ? -8.893 -27.203 13.082 1.00 52.00 389 THR A CA 1
ATOM 2999 C C . THR A 1 389 ? -8.990 -28.686 12.714 1.00 52.00 389 THR A C 1
ATOM 3001 O O . THR A 1 389 ? -8.799 -29.065 11.560 1.00 52.00 389 THR A O 1
ATOM 3004 N N . ALA A 1 390 ? -9.327 -29.557 13.661 1.00 40.44 390 ALA A N 1
ATOM 3005 C CA . ALA A 1 390 ? -9.467 -30.980 13.426 1.00 40.44 390 ALA A CA 1
ATOM 3006 C C . ALA A 1 390 ? -10.891 -31.354 13.006 1.00 40.44 390 ALA A C 1
ATOM 3008 O O . ALA A 1 390 ? -11.576 -32.046 13.754 1.00 40.44 390 ALA A O 1
ATOM 3009 N N . VAL A 1 391 ? -11.307 -31.007 11.786 1.00 35.50 391 VAL A N 1
ATOM 3010 C CA . VAL A 1 391 ? -12.192 -31.918 11.051 1.00 35.50 391 VAL A CA 1
ATOM 3011 C C . VAL A 1 391 ? -11.893 -31.849 9.557 1.00 35.50 391 VAL A C 1
ATOM 3013 O O . VAL A 1 391 ? -11.884 -30.773 8.971 1.00 35.50 391 VAL A O 1
ATOM 3016 N N . GLY A 1 392 ? -11.621 -33.010 8.949 1.00 37.69 392 GLY A N 1
ATOM 3017 C CA . GLY A 1 392 ? -11.488 -33.162 7.498 1.00 37.69 392 GLY A CA 1
ATOM 3018 C C . GLY A 1 392 ? -12.760 -32.740 6.744 1.00 37.69 392 GLY A C 1
ATOM 3019 O O . GLY A 1 392 ? -13.685 -32.204 7.357 1.00 37.69 392 GLY A O 1
ATOM 3020 N N . PRO A 1 393 ? -12.861 -32.991 5.421 1.00 37.66 393 PRO A N 1
ATOM 3021 C CA . PRO A 1 393 ? -14.115 -32.733 4.722 1.00 37.66 393 PRO A CA 1
ATOM 3022 C C . PRO A 1 393 ? -15.202 -33.497 5.474 1.00 37.66 393 PRO A C 1
ATOM 3024 O O . PRO A 1 393 ? -15.074 -34.706 5.633 1.00 37.66 393 PRO A O 1
ATOM 3027 N N . MET A 1 394 ? -16.209 -32.809 6.006 1.00 41.69 394 MET A N 1
ATOM 3028 C CA . MET A 1 394 ? -17.315 -33.474 6.685 1.00 41.69 394 MET A CA 1
ATOM 3029 C C . MET A 1 394 ? -18.397 -33.799 5.652 1.00 41.69 394 MET A C 1
ATOM 3031 O O . MET A 1 394 ? -19.223 -32.940 5.344 1.00 41.69 394 MET A O 1
ATOM 3035 N N . PRO A 1 395 ? -18.500 -35.040 5.145 1.00 46.88 395 PRO A N 1
ATOM 3036 C CA . PRO A 1 395 ? -19.786 -35.696 5.208 1.00 46.88 395 PRO A CA 1
ATOM 3037 C C . PRO A 1 395 ? -20.059 -35.908 6.699 1.00 46.88 395 PRO A C 1
ATOM 3039 O O . PRO A 1 395 ? -19.357 -36.671 7.355 1.00 46.88 395 PRO A O 1
ATOM 3042 N N . ASN A 1 396 ? -21.020 -35.178 7.258 1.00 61.66 396 ASN A N 1
ATOM 3043 C CA . ASN A 1 396 ? -21.406 -35.329 8.658 1.00 61.66 396 ASN A CA 1
ATOM 3044 C C . ASN A 1 396 ? -22.017 -36.728 8.848 1.00 61.66 396 ASN A C 1
ATOM 3046 O O . ASN A 1 396 ? -23.231 -36.876 8.783 1.00 61.66 396 ASN A O 1
ATOM 3050 N N . THR A 1 397 ? -21.216 -37.779 9.011 1.00 76.12 397 THR A N 1
ATOM 3051 C CA . THR A 1 397 ? -21.724 -39.095 9.393 1.00 76.12 397 THR A CA 1
ATOM 3052 C C . THR A 1 397 ? -21.868 -39.155 10.902 1.00 76.12 397 THR A C 1
ATOM 3054 O O . THR A 1 397 ? -20.926 -38.852 11.629 1.00 76.12 397 THR A O 1
ATOM 3057 N N . VAL A 1 398 ? -23.038 -39.557 11.383 1.00 84.12 398 VAL A N 1
ATOM 3058 C CA . VAL A 1 398 ? -23.288 -39.832 12.799 1.00 84.12 398 VAL A CA 1
ATOM 3059 C C . VAL A 1 398 ? -23.494 -41.328 13.003 1.00 84.12 398 VAL A C 1
ATOM 3061 O O . VAL A 1 398 ? -24.250 -41.955 12.264 1.00 84.12 398 VAL A O 1
ATOM 3064 N N . GLU A 1 399 ? -22.831 -41.902 14.003 1.00 89.38 399 GLU A N 1
ATOM 3065 C CA . GLU A 1 399 ? -23.067 -43.281 14.431 1.00 89.38 399 GLU A CA 1
ATOM 3066 C C . GLU A 1 399 ? -24.306 -43.337 15.335 1.00 89.38 399 GLU A C 1
ATOM 3068 O O . GLU A 1 399 ? -24.393 -42.631 16.341 1.00 89.38 399 GLU A O 1
ATOM 3073 N N . VAL A 1 400 ? -25.275 -44.180 14.982 1.00 91.81 400 VAL A N 1
ATOM 3074 C CA . VAL A 1 400 ? -26.475 -44.419 15.791 1.00 91.81 400 VAL A CA 1
ATOM 3075 C C . VAL A 1 400 ? -26.0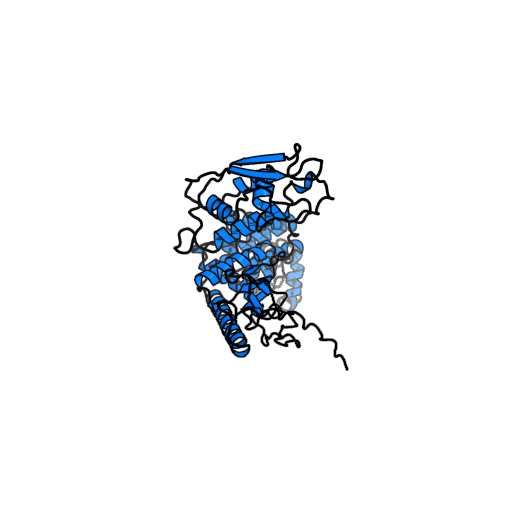79 -45.066 17.116 1.00 91.81 400 VAL A C 1
ATOM 3077 O O . VAL A 1 400 ? -25.498 -46.155 17.131 1.00 91.81 400 VAL A O 1
ATOM 3080 N N . VAL A 1 401 ? -26.483 -44.462 18.237 1.00 84.75 401 VAL A N 1
ATOM 3081 C CA . VAL A 1 401 ? -26.332 -45.060 19.572 1.00 84.75 401 VAL A CA 1
ATOM 3082 C C . VAL A 1 401 ? -27.654 -45.606 20.114 1.00 84.75 401 VAL A C 1
ATOM 3084 O O . VAL A 1 401 ? -28.739 -45.375 19.578 1.00 84.75 401 VAL A O 1
ATOM 3087 N N . SER A 1 402 ? -27.575 -46.382 21.198 1.00 90.44 402 SER A N 1
ATOM 3088 C CA . SER A 1 402 ? -28.755 -46.971 21.834 1.00 90.44 402 SER A CA 1
ATOM 3089 C C . SER A 1 402 ? -29.755 -45.892 22.262 1.00 90.44 402 SER A C 1
ATOM 3091 O O . SER A 1 402 ? -29.451 -45.070 23.123 1.00 90.44 402 SER A O 1
ATOM 3093 N N . GLY A 1 403 ? -30.973 -45.957 21.720 1.00 87.50 403 GLY A N 1
ATOM 3094 C CA . GLY A 1 403 ? -32.067 -45.036 22.041 1.00 87.50 403 GLY A CA 1
ATOM 3095 C C . GLY A 1 403 ? -32.216 -43.850 21.084 1.00 87.50 403 GLY A C 1
ATOM 3096 O O . GLY A 1 403 ? -33.126 -43.046 21.282 1.00 87.50 403 GLY A O 1
ATOM 3097 N N . ASP A 1 404 ? -31.380 -43.741 20.050 1.00 93.19 404 ASP A N 1
ATOM 3098 C CA . ASP A 1 404 ? -31.533 -42.699 19.037 1.00 93.19 404 ASP A CA 1
ATOM 3099 C C . ASP A 1 404 ? -32.774 -42.911 18.151 1.00 93.19 404 ASP A C 1
ATOM 3101 O O . ASP A 1 404 ? -33.210 -44.026 17.861 1.00 93.19 404 ASP A O 1
ATOM 3105 N N . THR A 1 405 ? -33.314 -41.792 17.672 1.00 96.06 405 THR A N 1
ATOM 3106 C CA . THR A 1 405 ? -34.314 -41.723 16.598 1.00 96.06 405 THR A CA 1
ATOM 3107 C C . THR A 1 405 ? -33.837 -40.705 15.566 1.00 96.06 405 THR A C 1
ATOM 3109 O O . THR A 1 405 ? -33.102 -39.784 15.919 1.00 96.06 405 THR A O 1
ATOM 3112 N N . LEU A 1 406 ? -34.268 -40.812 14.303 1.00 94.56 406 LEU A N 1
ATOM 3113 C CA . LEU A 1 406 ? -33.871 -39.842 13.269 1.00 94.56 406 LEU A CA 1
ATOM 3114 C C . LEU A 1 406 ? -34.245 -38.398 13.635 1.00 94.56 406 LEU A C 1
ATOM 3116 O O . LEU A 1 406 ? -33.519 -37.478 13.282 1.00 94.56 406 LEU A O 1
ATOM 3120 N N . SER A 1 407 ? -35.351 -38.195 14.354 1.00 91.19 407 SER A N 1
ATOM 3121 C CA . SER A 1 407 ? -35.770 -36.881 14.847 1.00 91.19 407 SER A CA 1
ATOM 3122 C C . SER A 1 407 ? -34.925 -36.389 16.013 1.00 91.19 407 SER A C 1
ATOM 3124 O O . SER A 1 407 ? -34.589 -35.215 16.025 1.00 91.19 407 SER A O 1
ATOM 3126 N N . ALA A 1 408 ? -34.526 -37.253 16.950 1.00 89.38 408 ALA A N 1
ATOM 3127 C CA . ALA A 1 408 ? -33.584 -36.875 18.008 1.00 89.38 408 ALA A CA 1
ATOM 3128 C C . ALA A 1 408 ? -32.182 -36.575 17.453 1.00 89.38 408 ALA A C 1
ATOM 3130 O O . ALA A 1 408 ? -31.493 -35.696 17.961 1.00 89.38 408 ALA A O 1
ATOM 3131 N N . ILE A 1 409 ? -31.768 -37.276 16.395 1.00 88.69 409 ILE A N 1
ATOM 3132 C CA . ILE A 1 409 ? -30.535 -36.983 15.659 1.00 88.69 409 ILE A CA 1
ATOM 3133 C C . ILE A 1 409 ? -30.681 -35.647 14.910 1.00 88.69 409 ILE A C 1
ATOM 3135 O O . ILE A 1 409 ? -29.806 -34.795 15.011 1.00 88.69 409 ILE A O 1
ATOM 3139 N N . ALA A 1 410 ? -31.795 -35.412 14.214 1.00 88.69 410 ALA A N 1
ATOM 3140 C CA . ALA A 1 410 ? -32.051 -34.133 13.549 1.00 88.69 410 ALA A CA 1
ATOM 3141 C C . ALA A 1 410 ? -32.107 -32.960 14.541 1.00 88.69 410 ALA A C 1
ATOM 3143 O O . ALA A 1 410 ? -31.556 -31.903 14.266 1.00 88.69 410 ALA A O 1
ATOM 3144 N N . ASP A 1 411 ? -32.686 -33.155 15.723 1.00 87.31 411 ASP A N 1
ATOM 3145 C CA . ASP A 1 411 ? -32.667 -32.164 16.802 1.00 87.31 411 ASP A CA 1
ATOM 3146 C C . ASP A 1 411 ? -31.240 -31.867 17.264 1.00 87.31 411 ASP A C 1
ATOM 3148 O O . ASP A 1 411 ? -30.800 -30.723 17.298 1.00 87.31 411 ASP A O 1
ATOM 3152 N N . ARG A 1 412 ? -30.483 -32.927 17.569 1.00 82.12 412 ARG A N 1
ATOM 3153 C CA . ARG A 1 412 ? -29.137 -32.829 18.137 1.00 82.12 412 ARG A CA 1
ATOM 3154 C C . ARG A 1 412 ? -28.143 -32.191 17.171 1.00 82.12 412 ARG A C 1
ATOM 3156 O O . ARG A 1 412 ? -27.273 -31.453 17.618 1.00 82.12 412 ARG A O 1
ATOM 3163 N N . TYR A 1 413 ? -28.248 -32.507 15.881 1.00 80.12 413 TYR A N 1
ATOM 3164 C CA . TYR A 1 413 ? -27.247 -32.116 14.890 1.00 80.12 413 TYR A CA 1
ATOM 3165 C C . TYR A 1 413 ? -27.721 -31.040 13.925 1.00 80.12 413 TYR A C 1
ATOM 3167 O O . TYR A 1 413 ? -26.886 -30.269 13.486 1.00 80.12 413 TYR A O 1
ATOM 3175 N N . LEU A 1 414 ? -29.017 -30.961 13.608 1.00 78.06 414 LEU A N 1
ATOM 3176 C CA . LEU A 1 414 ? -29.584 -29.975 12.676 1.00 78.06 414 LEU A CA 1
ATOM 3177 C C . LEU A 1 414 ? -30.421 -28.900 13.387 1.00 78.06 414 LEU A C 1
ATOM 3179 O O . LEU A 1 414 ? -30.921 -27.996 12.724 1.00 78.06 414 LEU A O 1
ATOM 3183 N N . SER A 1 415 ? -30.588 -28.997 14.716 1.00 77.25 415 SER A N 1
ATOM 3184 C CA . SER A 1 415 ? -31.429 -28.102 15.534 1.00 77.25 415 SER A CA 1
ATOM 3185 C C . SER A 1 415 ? -32.880 -27.986 15.047 1.00 77.25 415 SER A C 1
ATOM 3187 O O . SER A 1 415 ? -33.586 -27.036 15.381 1.00 77.25 415 SER A O 1
ATOM 3189 N N . ASP A 1 416 ? -33.330 -28.957 14.251 1.00 81.25 416 ASP A N 1
ATOM 3190 C CA . ASP A 1 416 ? -34.687 -29.042 13.736 1.00 81.25 416 ASP A CA 1
ATOM 3191 C C . ASP A 1 416 ? -35.093 -30.510 13.644 1.00 81.25 416 ASP A C 1
ATOM 3193 O O . ASP A 1 416 ? -34.760 -31.230 12.697 1.00 81.25 416 ASP A O 1
ATOM 3197 N N . MET A 1 417 ? -35.873 -30.942 14.636 1.00 86.94 417 MET A N 1
ATOM 3198 C CA . MET A 1 417 ? -36.476 -32.269 14.670 1.00 86.94 417 MET A CA 1
ATOM 3199 C C . MET A 1 417 ? -37.179 -32.636 13.360 1.00 86.94 417 MET A C 1
ATOM 3201 O O . MET A 1 417 ? -37.204 -33.817 13.024 1.00 86.94 417 MET A O 1
ATOM 3205 N N . ALA A 1 418 ? -37.763 -31.674 12.630 1.00 90.50 418 ALA A N 1
ATOM 3206 C CA . ALA A 1 418 ? -38.523 -31.911 11.403 1.00 90.50 418 ALA A CA 1
ATOM 3207 C C . ALA A 1 418 ? -37.641 -32.336 10.217 1.00 90.50 418 ALA A C 1
ATOM 3209 O O . ALA A 1 418 ? -38.131 -33.010 9.306 1.00 90.50 418 ALA A O 1
ATOM 3210 N N . ARG A 1 419 ? -36.334 -32.047 10.258 1.00 90.44 419 ARG A N 1
ATOM 3211 C CA . ARG A 1 419 ? -35.369 -32.393 9.197 1.00 90.44 419 ARG A CA 1
ATOM 3212 C C . ARG A 1 419 ? -34.929 -33.856 9.196 1.00 90.44 419 ARG A C 1
ATOM 3214 O O . ARG A 1 419 ? -34.150 -34.280 8.343 1.00 90.44 419 ARG A O 1
ATOM 3221 N N . TRP A 1 420 ? -35.496 -34.686 10.072 1.00 94.38 420 TRP A N 1
ATOM 3222 C CA . TRP A 1 420 ? -35.287 -36.139 10.083 1.00 94.38 420 TRP A CA 1
ATOM 3223 C C . TRP A 1 420 ? -35.558 -36.810 8.724 1.00 94.38 420 TRP A C 1
ATOM 3225 O O . TRP A 1 420 ? -34.954 -37.830 8.390 1.00 94.38 420 TRP A O 1
ATOM 3235 N N . GLN A 1 421 ? -36.450 -36.228 7.918 1.00 95.31 421 GLN A N 1
ATOM 3236 C CA . GLN A 1 421 ? -36.813 -36.716 6.586 1.00 95.31 421 GLN A CA 1
ATOM 3237 C C . GLN A 1 421 ? -35.657 -36.596 5.585 1.00 95.31 421 GLN A C 1
ATOM 3239 O O . GLN A 1 421 ? -35.501 -37.455 4.714 1.00 95.31 421 GLN A O 1
ATOM 3244 N N . GLU A 1 422 ? -34.837 -35.553 5.712 1.00 89.75 422 GLU A N 1
ATOM 3245 C CA . GLU A 1 422 ? -33.646 -35.351 4.886 1.00 89.75 422 GLU A CA 1
ATOM 3246 C C . GLU A 1 422 ? -32.581 -36.395 5.227 1.00 89.75 422 GLU A C 1
ATOM 3248 O O . GLU A 1 422 ? -32.048 -37.041 4.323 1.00 89.75 422 GLU A O 1
ATOM 3253 N N . ILE A 1 423 ? -32.370 -36.648 6.526 1.00 90.75 423 ILE A N 1
ATOM 3254 C CA . ILE A 1 423 ? -31.486 -37.717 7.012 1.00 90.75 423 ILE A CA 1
ATOM 3255 C C . ILE A 1 423 ? -31.960 -39.075 6.475 1.00 90.75 423 ILE A C 1
ATOM 3257 O O . ILE A 1 423 ? -31.165 -39.837 5.924 1.00 90.75 423 ILE A O 1
ATOM 3261 N N . TYR A 1 424 ? -33.262 -39.379 6.559 1.00 94.00 424 TYR A N 1
ATOM 3262 C CA . TYR A 1 424 ? -33.803 -40.631 6.020 1.00 94.00 424 TYR A CA 1
ATOM 3263 C C . TYR A 1 424 ? -33.572 -40.758 4.509 1.00 94.00 424 TYR A C 1
ATOM 3265 O O . TYR A 1 424 ? -33.167 -41.813 4.022 1.00 94.00 424 TYR A O 1
ATOM 3273 N N . LYS A 1 425 ? -33.809 -39.682 3.751 1.00 92.56 425 LYS A N 1
ATOM 3274 C CA . LYS A 1 425 ? -33.660 -39.677 2.292 1.00 92.56 425 LYS A CA 1
ATOM 3275 C C . LYS A 1 425 ? -32.221 -39.965 1.863 1.00 92.56 425 LYS A C 1
ATOM 3277 O O . LYS A 1 425 ? -32.032 -40.723 0.913 1.00 92.56 425 LYS A O 1
ATOM 3282 N N . LEU A 1 426 ? -31.240 -39.391 2.558 1.00 85.12 426 LEU A N 1
ATOM 3283 C CA . LEU A 1 426 ? -29.816 -39.599 2.280 1.00 85.12 426 LEU A CA 1
ATOM 3284 C C . LEU A 1 426 ? -29.355 -41.027 2.603 1.00 85.12 426 LEU A C 1
ATOM 3286 O O . LEU A 1 426 ? -28.531 -41.576 1.880 1.00 85.12 426 LEU A O 1
ATOM 3290 N N . ASN A 1 427 ? -29.937 -41.654 3.629 1.00 91.69 427 ASN A N 1
ATOM 3291 C CA . ASN A 1 427 ? -29.494 -42.955 4.146 1.00 91.69 427 ASN A CA 1
ATOM 3292 C C . ASN A 1 427 ? -30.438 -44.118 3.817 1.00 91.69 427 ASN A C 1
ATOM 3294 O O . ASN A 1 427 ? -30.302 -45.213 4.364 1.00 91.69 427 ASN A O 1
ATOM 3298 N N . LYS A 1 428 ? -31.406 -43.918 2.914 1.00 91.94 428 LYS A N 1
ATOM 3299 C CA . LYS A 1 428 ? -32.443 -44.913 2.595 1.00 91.94 428 LYS A CA 1
ATOM 3300 C C . LYS A 1 428 ? -31.877 -46.253 2.112 1.00 91.94 428 LYS A C 1
ATOM 3302 O O . LYS A 1 428 ? -32.497 -47.290 2.335 1.00 91.94 428 LYS A O 1
ATOM 3307 N N . SER A 1 429 ? -30.714 -46.245 1.461 1.00 83.06 429 SER A N 1
ATOM 3308 C CA . SER A 1 429 ? -30.013 -47.459 1.021 1.00 83.06 429 SER A CA 1
ATOM 3309 C C . SER A 1 429 ? -29.503 -48.323 2.180 1.00 83.06 429 SER A C 1
ATOM 3311 O O . SER A 1 429 ? -29.361 -49.528 1.997 1.00 83.06 429 SER A O 1
ATOM 3313 N N . ILE A 1 430 ? -29.257 -47.723 3.350 1.00 87.81 430 ILE A N 1
ATOM 3314 C CA . ILE A 1 430 ? -28.714 -48.378 4.548 1.00 87.81 430 ILE A CA 1
ATOM 3315 C C . ILE A 1 430 ? -29.839 -48.696 5.546 1.00 87.81 430 ILE A C 1
ATOM 3317 O O . ILE A 1 430 ? -29.896 -49.801 6.075 1.00 87.81 430 ILE A O 1
ATOM 3321 N N . ILE A 1 431 ? -30.768 -47.756 5.760 1.00 90.81 431 ILE A N 1
ATOM 3322 C CA . ILE A 1 431 ? -31.898 -47.897 6.700 1.00 90.81 431 ILE A CA 1
ATOM 3323 C C . ILE A 1 431 ? -32.992 -48.825 6.138 1.00 90.81 431 ILE A C 1
ATOM 3325 O O . ILE A 1 431 ? -33.678 -49.534 6.872 1.00 90.81 431 ILE A O 1
ATOM 3329 N N . GLY A 1 432 ? -33.175 -48.835 4.815 1.00 87.94 432 GLY A N 1
ATOM 3330 C CA . GLY A 1 432 ? -34.237 -49.589 4.159 1.00 87.94 432 GLY A CA 1
ATOM 3331 C C . GLY A 1 432 ? -35.596 -48.881 4.185 1.00 87.94 432 GLY A C 1
ATOM 3332 O O . GLY A 1 432 ? -35.702 -47.654 4.247 1.00 87.94 432 GLY A O 1
ATOM 3333 N N . ALA A 1 433 ? -36.671 -49.658 4.043 1.00 91.44 433 ALA A N 1
ATOM 3334 C CA . ALA A 1 433 ? -38.020 -49.126 3.830 1.00 91.44 433 ALA A CA 1
ATOM 3335 C C . ALA A 1 433 ? -38.667 -48.511 5.085 1.00 91.44 433 ALA A C 1
ATOM 3337 O O . ALA A 1 433 ? -39.604 -47.729 4.942 1.00 91.44 433 ALA A O 1
ATOM 3338 N N . ASP A 1 434 ? -38.178 -48.851 6.279 1.00 92.44 434 ASP A N 1
ATOM 3339 C CA . ASP A 1 434 ? -38.681 -48.337 7.554 1.00 92.44 434 ASP A CA 1
ATOM 3340 C C . ASP A 1 434 ? -37.692 -47.313 8.144 1.00 92.44 434 ASP A C 1
ATOM 3342 O O . ASP A 1 434 ? -36.614 -47.712 8.580 1.00 92.44 434 ASP A O 1
ATOM 3346 N N . PRO A 1 435 ? -38.034 -46.009 8.201 1.00 90.00 435 PRO A N 1
ATOM 3347 C CA . PRO A 1 435 ? -37.182 -44.969 8.785 1.00 90.00 435 PRO A CA 1
ATOM 3348 C C . PRO A 1 435 ? -36.799 -45.189 10.254 1.00 90.00 435 PRO A C 1
ATOM 3350 O O . PRO A 1 435 ? -35.863 -44.553 10.732 1.00 90.00 435 PRO A O 1
ATOM 3353 N N . ASN A 1 436 ? -37.516 -46.055 10.977 1.00 92.06 436 ASN A N 1
ATOM 3354 C CA . ASN A 1 436 ? -37.244 -46.352 12.383 1.00 92.06 436 ASN A CA 1
ATOM 3355 C C . ASN A 1 436 ? -36.323 -47.566 12.578 1.00 92.06 436 ASN A C 1
ATOM 3357 O O . ASN A 1 436 ? -35.961 -47.872 13.713 1.00 92.06 436 ASN A O 1
ATOM 3361 N N . ALA A 1 437 ? -35.929 -48.260 11.504 1.00 91.62 437 ALA A N 1
ATOM 3362 C CA . ALA A 1 437 ? -35.082 -49.453 11.556 1.00 91.62 437 ALA A CA 1
ATOM 3363 C C . ALA A 1 437 ? -33.588 -49.112 11.730 1.00 91.62 437 ALA A C 1
ATOM 3365 O O . ALA A 1 437 ? -32.730 -49.573 10.977 1.00 91.62 437 ALA A O 1
ATOM 3366 N N . LEU A 1 438 ? -33.269 -48.289 12.729 1.00 93.31 438 LEU A N 1
ATOM 3367 C CA . LEU A 1 438 ? -31.895 -47.926 13.061 1.00 93.31 438 LEU A CA 1
ATOM 3368 C C . LEU A 1 438 ? -31.234 -49.031 13.896 1.00 93.31 438 LEU A C 1
ATOM 3370 O O . LEU A 1 438 ? -31.836 -49.573 14.822 1.00 93.31 438 LEU A O 1
ATOM 3374 N N . SER A 1 439 ? -29.982 -49.357 13.578 1.00 91.81 439 SER A N 1
ATOM 3375 C CA . SER A 1 439 ? -29.162 -50.296 14.357 1.00 91.81 439 SER A CA 1
ATOM 3376 C C . SER A 1 439 ? -28.035 -49.543 15.047 1.00 91.81 439 SER A C 1
ATOM 3378 O O . SER A 1 439 ? -27.431 -48.667 14.439 1.00 91.81 439 SER A O 1
ATOM 3380 N N . VAL A 1 440 ? -27.731 -49.890 16.299 1.00 90.88 440 VAL A N 1
ATOM 3381 C CA . VAL A 1 440 ? -26.575 -49.318 17.006 1.00 90.88 440 VAL A CA 1
ATOM 3382 C C . VAL A 1 440 ? -25.302 -49.610 16.208 1.00 90.88 440 VAL A C 1
ATOM 3384 O O . VAL A 1 440 ? -25.105 -50.747 15.775 1.00 90.88 440 VAL A O 1
ATOM 3387 N N . GLY A 1 441 ? -24.471 -48.592 15.995 1.00 80.81 441 GLY A N 1
ATOM 3388 C CA . GLY A 1 441 ? -23.282 -48.674 15.144 1.00 80.81 441 GLY A CA 1
ATOM 3389 C C . GLY A 1 441 ? -23.516 -48.349 13.666 1.00 80.81 441 GLY A C 1
ATOM 3390 O O . GLY A 1 441 ? -22.594 -48.447 12.863 1.00 80.81 441 GLY A O 1
ATOM 3391 N N . MET A 1 442 ? -24.742 -47.991 13.272 1.00 89.56 442 MET A N 1
ATOM 3392 C CA . MET A 1 442 ? -25.054 -47.575 11.903 1.00 89.56 442 MET A CA 1
ATOM 3393 C C . MET A 1 442 ? -24.568 -46.143 11.654 1.00 89.56 442 MET A C 1
ATOM 3395 O O . MET A 1 442 ? -24.987 -45.230 12.357 1.00 89.56 442 MET A O 1
ATOM 3399 N N . GLU A 1 443 ? -23.735 -45.936 10.636 1.00 91.69 443 GLU A N 1
ATOM 3400 C CA . GLU A 1 443 ? -23.293 -44.600 10.218 1.00 91.69 443 GLU A CA 1
ATOM 3401 C C . GLU A 1 443 ? -24.317 -43.950 9.274 1.00 91.69 443 GLU A C 1
ATOM 3403 O O . GLU A 1 443 ? -24.679 -44.519 8.241 1.00 91.69 443 GLU A O 1
ATOM 3408 N N . LEU A 1 444 ? -24.789 -42.752 9.627 1.00 90.81 444 LEU A N 1
ATOM 3409 C CA . LEU A 1 444 ? -25.787 -41.989 8.878 1.00 90.81 444 LEU A CA 1
ATOM 3410 C C . LEU A 1 444 ? -25.211 -40.674 8.372 1.00 90.81 444 LEU A C 1
ATOM 3412 O O . LEU A 1 444 ? -24.820 -39.829 9.166 1.00 90.81 444 LEU A O 1
ATOM 3416 N N . VAL A 1 445 ? -25.251 -40.456 7.062 1.00 86.50 445 VAL A N 1
ATOM 3417 C CA . VAL A 1 445 ? -24.898 -39.188 6.417 1.00 86.50 445 VAL A CA 1
ATOM 3418 C C . VAL A 1 445 ? -25.954 -38.126 6.730 1.00 86.50 445 VAL A C 1
ATOM 3420 O O . VAL A 1 445 ? -27.130 -38.283 6.396 1.00 86.50 445 VAL A O 1
ATOM 3423 N N . LEU A 1 446 ? -25.550 -37.024 7.342 1.00 83.81 446 LEU A N 1
ATOM 3424 C CA . LEU A 1 446 ? -26.413 -35.887 7.628 1.00 83.81 446 LEU A CA 1
ATOM 3425 C C . LEU A 1 446 ? -26.426 -34.907 6.443 1.00 83.81 446 LEU A C 1
ATOM 3427 O O . LEU A 1 446 ? -25.416 -34.762 5.746 1.00 83.81 446 LEU A O 1
ATOM 3431 N N . PRO A 1 447 ? -27.563 -34.234 6.191 1.00 75.69 447 PRO A N 1
ATOM 3432 C CA . PRO A 1 447 ? -27.610 -33.134 5.240 1.00 75.69 447 PRO A CA 1
ATOM 3433 C C . PRO A 1 447 ? -26.734 -31.968 5.734 1.00 75.69 447 PRO A C 1
ATOM 3435 O O . PRO A 1 447 ? -26.438 -31.884 6.930 1.00 75.69 447 PRO A O 1
ATOM 3438 N N . PRO A 1 448 ? -26.335 -31.050 4.838 1.00 72.25 448 PRO A N 1
ATOM 3439 C CA . PRO A 1 448 ? -25.748 -29.780 5.245 1.00 72.25 448 PRO A CA 1
ATOM 3440 C C . PRO A 1 448 ? -26.674 -29.045 6.224 1.00 72.25 448 PRO A C 1
ATOM 3442 O O . PRO A 1 448 ? -27.904 -29.157 6.113 1.00 72.25 448 PRO A O 1
ATOM 3445 N N . LEU A 1 449 ? -26.071 -28.327 7.176 1.00 58.41 449 LEU A N 1
ATOM 3446 C CA . LEU A 1 449 ? -26.801 -27.495 8.133 1.00 58.41 449 LEU A CA 1
ATOM 3447 C C . LEU A 1 449 ? -27.644 -26.437 7.433 1.00 58.41 449 LEU A C 1
ATOM 3449 O O . LEU A 1 449 ? -27.138 -25.816 6.474 1.00 58.41 449 LEU A O 1
#

Radius of gyration: 29.39 Å; chains: 1; bounding box: 64×90×84 Å

pLDDT: mean 84.43, std 15.63, range [25.02, 98.31]